Protein AF-0000000084682457 (afdb_homodimer)

Radius of gyration: 27.47 Å; Cα contacts (8 Å, |Δi|>4): 951; chains: 2; bounding box: 68×109×68 Å

Secondary structure (DSSP, 8-state):
---HHHHHHHHHHT-EESSGGG---EE-TTTSSSEEEE-GGG-EEEE-HHHHHGGGSTT--GGG-EEEEEEEEEESSTTSPPEEEEEEEEEEEEE-TTS-EEEEEEEEEEEEEEESPPP--GGGGGS-HHHHHHHHHHHHHTTT-HHHHHHHHHHHHHHHHHHTT--SEEE-TTS-EEE--HHHHHHHHHHH-GGGHHHHHHHHHHHHHHHHHHH-S---HHHHHHHHHHHHHHHHHHH--HHHHHHHHHHHHHHTTT--GGGGGG--/---HHHHHHHHHHT-EESSGGG---EE-TTTSSSEEEE-GGG-EEEE-HHHHHGGGSTT--GGG-EEEEEEEEEESSTTSPPEEEEEEEEEEEEE-TTS-EEEEEEEEEEEEEEESPPP--GGGGGS-HHHHHHHHHHHHHTTT-HHHHHHHHHHHHHHHHHHTT--SEEE-TTS-EEE--HHHHHHHHHHH-GGGHHHHHHHHHHHHHHHHHHH-S---HHHHHHHHHHHHHHHHHHH--HHHHHHHHHHHHHHTTT--GGGGGG--

Structure (mmCIF, N/CA/C/O backbone):
data_AF-0000000084682457-model_v1
#
loop_
_entity.id
_entity.type
_entity.pdbx_description
1 polymer 'DUF4145 domain-containing protein'
#
loop_
_atom_site.group_PDB
_atom_site.id
_atom_site.type_symbol
_atom_site.label_atom_id
_atom_site.label_alt_id
_atom_site.label_comp_id
_atom_site.label_asym_id
_atom_site.label_entity_id
_atom_site.label_seq_id
_atom_site.pdbx_PDB_ins_code
_atom_site.Cartn_x
_atom_site.Cartn_y
_atom_site.Cartn_z
_atom_site.occupancy
_atom_site.B_iso_or_equiv
_atom_site.auth_seq_id
_atom_site.auth_comp_id
_atom_site.auth_asym_id
_atom_site.auth_atom_id
_atom_site.pdbx_PDB_model_num
ATOM 1 N N . MET A 1 1 ? 12.852 -16.031 -22.828 1 45.38 1 MET A N 1
ATOM 2 C CA . MET A 1 1 ? 11.508 -16.594 -22.719 1 45.38 1 MET A CA 1
ATOM 3 C C . MET A 1 1 ? 10.516 -15.531 -22.25 1 45.38 1 MET A C 1
ATOM 5 O O . MET A 1 1 ? 10.875 -14.641 -21.484 1 45.38 1 MET A O 1
ATOM 9 N N . ALA A 1 2 ? 9.5 -15.43 -23 1 55.72 2 ALA A N 1
ATOM 10 C CA . ALA A 1 2 ? 8.508 -14.375 -22.797 1 55.72 2 ALA A CA 1
ATOM 11 C C . ALA A 1 2 ? 7.918 -14.453 -21.391 1 55.72 2 ALA A C 1
ATOM 13 O O . ALA A 1 2 ? 7.555 -15.531 -20.906 1 55.72 2 ALA A O 1
ATOM 14 N N . ASN A 1 3 ? 8.133 -13.469 -20.484 1 78.56 3 ASN A N 1
ATOM 15 C CA . ASN A 1 3 ? 7.562 -13.352 -19.156 1 78.56 3 ASN A CA 1
ATOM 16 C C . ASN A 1 3 ? 6.039 -13.234 -19.188 1 78.56 3 ASN A C 1
ATOM 18 O O . ASN A 1 3 ? 5.504 -12.133 -19.328 1 78.56 3 ASN A O 1
ATOM 22 N N . HIS A 1 4 ? 5.363 -14.438 -19.297 1 90.19 4 HIS A N 1
ATOM 23 C CA . HIS A 1 4 ? 3.908 -14.484 -19.422 1 90.19 4 HIS A CA 1
ATOM 24 C C . HIS A 1 4 ? 3.238 -13.797 -18.234 1 90.19 4 HIS A C 1
ATOM 26 O O . HIS A 1 4 ? 2.182 -13.18 -18.375 1 90.19 4 HIS A O 1
ATOM 32 N N . LEU A 1 5 ? 3.918 -13.852 -17.188 1 94.81 5 LEU A N 1
ATOM 33 C CA . LEU A 1 5 ? 3.346 -13.258 -15.984 1 94.81 5 LEU A CA 1
ATOM 34 C C . LEU A 1 5 ? 3.193 -11.75 -16.141 1 94.81 5 LEU A C 1
ATOM 36 O O . LEU A 1 5 ? 2.115 -11.195 -15.906 1 94.81 5 LEU A O 1
ATOM 40 N N . ILE A 1 6 ? 4.219 -11.125 -16.656 1 95.06 6 ILE A N 1
ATOM 41 C CA . ILE A 1 6 ? 4.207 -9.672 -16.797 1 95.06 6 ILE A CA 1
ATOM 42 C C . ILE A 1 6 ? 3.164 -9.266 -17.844 1 95.06 6 ILE A C 1
ATOM 44 O O . ILE A 1 6 ? 2.496 -8.242 -17.688 1 95.06 6 ILE A O 1
ATOM 48 N N . ARG A 1 7 ? 3.035 -10.023 -18.906 1 95.19 7 ARG A N 1
ATOM 49 C CA . ARG A 1 7 ? 2.027 -9.75 -19.938 1 95.19 7 ARG A CA 1
ATOM 50 C C . ARG A 1 7 ? 0.622 -9.828 -19.344 1 95.19 7 ARG A C 1
ATOM 52 O O . ARG A 1 7 ? -0.223 -8.977 -19.625 1 95.19 7 ARG A O 1
ATOM 59 N N . ASP A 1 8 ? 0.407 -10.852 -18.547 1 97.06 8 ASP A N 1
ATOM 60 C CA . ASP A 1 8 ? -0.885 -11.008 -17.891 1 97.06 8 ASP A CA 1
ATOM 61 C C . ASP A 1 8 ? -1.179 -9.812 -16.984 1 97.06 8 ASP A C 1
ATOM 63 O O . ASP A 1 8 ? -2.287 -9.273 -17 1 97.06 8 ASP A O 1
ATOM 67 N N . LEU A 1 9 ? -0.194 -9.398 -16.188 1 97.88 9 LEU A N 1
ATOM 68 C CA . LEU A 1 9 ? -0.369 -8.289 -15.266 1 97.88 9 LEU A CA 1
ATOM 69 C C . LEU A 1 9 ? -0.67 -6.996 -16.016 1 97.88 9 LEU A C 1
ATOM 71 O O . LEU A 1 9 ? -1.525 -6.211 -15.602 1 97.88 9 LEU A O 1
ATOM 75 N N . ARG A 1 10 ? 0.012 -6.801 -17.141 1 97.5 10 ARG A N 1
ATOM 76 C CA . ARG A 1 10 ? -0.229 -5.613 -17.969 1 97.5 10 ARG A CA 1
ATOM 77 C C . ARG A 1 10 ? -1.639 -5.625 -18.547 1 97.5 10 ARG A C 1
ATOM 79 O O . ARG A 1 10 ? -2.271 -4.574 -18.672 1 97.5 10 ARG A O 1
ATOM 86 N N . THR A 1 11 ? -2.092 -6.781 -18.922 1 97.5 11 THR A N 1
ATOM 87 C CA . THR A 1 11 ? -3.449 -6.898 -19.438 1 97.5 11 THR A CA 1
ATOM 88 C C . THR A 1 11 ? -4.473 -6.562 -18.359 1 97.5 11 THR A C 1
ATOM 90 O O . THR A 1 11 ? -5.434 -5.832 -18.609 1 97.5 11 THR A O 1
ATOM 93 N N . ILE A 1 12 ? -4.301 -7.07 -17.172 1 98.06 12 ILE A N 1
ATOM 94 C CA . ILE A 1 12 ? -5.176 -6.785 -16.031 1 98.06 12 ILE A CA 1
ATOM 95 C C . ILE A 1 12 ? -5.168 -5.289 -15.742 1 98.06 12 ILE A C 1
ATOM 97 O O . ILE A 1 12 ? -6.203 -4.707 -15.414 1 98.06 12 ILE A O 1
ATOM 101 N N . ALA A 1 13 ? -3.971 -4.66 -15.922 1 97.25 13 ALA A N 1
ATOM 102 C CA . ALA A 1 13 ? -3.777 -3.246 -15.609 1 97.25 13 ALA A CA 1
ATOM 103 C C . ALA A 1 13 ? -4.633 -2.365 -16.516 1 97.25 13 ALA A C 1
ATOM 105 O O . ALA A 1 13 ? -4.91 -1.209 -16.188 1 97.25 13 ALA A O 1
ATOM 106 N N . LYS A 1 14 ? -5.078 -2.883 -17.609 1 94.94 14 LYS A N 1
ATOM 107 C CA . LYS A 1 14 ? -5.914 -2.123 -18.531 1 94.94 14 LYS A CA 1
ATOM 108 C C . LYS A 1 14 ? -7.359 -2.072 -18.047 1 94.94 14 LYS A C 1
ATOM 110 O O . LYS A 1 14 ? -8.172 -1.317 -18.594 1 94.94 14 LYS A O 1
ATOM 115 N N . GLY A 1 15 ? -7.641 -2.863 -17.078 1 96.69 15 GLY A N 1
ATOM 116 C CA . GLY A 1 15 ? -9 -2.953 -16.562 1 96.69 15 GLY A CA 1
ATOM 117 C C . GLY A 1 15 ? -9.703 -4.23 -16.984 1 96.69 15 GLY A C 1
ATOM 118 O O . GLY A 1 15 ? -9.336 -4.852 -17.984 1 96.69 15 GLY A O 1
ATOM 119 N N . LEU A 1 16 ? -10.648 -4.602 -16.172 1 97.81 16 LEU A N 1
ATOM 120 C CA . LEU A 1 16 ? -11.461 -5.785 -16.438 1 97.81 16 LEU A CA 1
ATOM 121 C C . LEU A 1 16 ? -12.828 -5.387 -16.984 1 97.81 16 LEU A C 1
ATOM 123 O O . LEU A 1 16 ? -13.414 -4.398 -16.547 1 97.81 16 LEU A O 1
ATOM 127 N N . PRO A 1 17 ? -13.375 -6.145 -17.906 1 95.88 17 PRO A N 1
ATOM 128 C CA . PRO A 1 17 ? -14.703 -5.828 -18.453 1 95.88 17 PRO A CA 1
ATOM 129 C C . PRO A 1 17 ? -15.828 -6.184 -17.484 1 95.88 17 PRO A C 1
ATOM 131 O O . PRO A 1 17 ? -15.609 -6.91 -16.516 1 95.88 17 PRO A O 1
ATOM 134 N N . GLU A 1 18 ? -16.984 -5.711 -17.781 1 94.81 18 GLU A N 1
ATOM 135 C CA . GLU A 1 18 ? -18.156 -5.934 -16.953 1 94.81 18 GLU A CA 1
ATOM 136 C C . GLU A 1 18 ? -18.531 -7.414 -16.922 1 94.81 18 GLU A C 1
ATOM 138 O O . GLU A 1 18 ? -18.938 -7.926 -15.867 1 94.81 18 GLU A O 1
ATOM 143 N N . ASP A 1 19 ? -18.391 -8.055 -18.016 1 95.06 19 ASP A N 1
ATOM 144 C CA . ASP A 1 19 ? -18.703 -9.484 -18.109 1 95.06 19 ASP A CA 1
ATOM 145 C C . ASP A 1 19 ? -17.547 -10.328 -17.594 1 95.06 19 ASP A C 1
ATOM 147 O O . ASP A 1 19 ? -16.5 -10.414 -18.25 1 95.06 19 ASP A O 1
ATOM 151 N N . PRO A 1 20 ? -17.719 -11 -16.531 1 95.88 20 PRO A N 1
ATOM 152 C CA . PRO A 1 20 ? -16.625 -11.773 -15.953 1 95.88 20 PRO A CA 1
ATOM 153 C C . PRO A 1 20 ? -16.125 -12.875 -16.891 1 95.88 20 PRO A C 1
ATOM 155 O O . PRO A 1 20 ? -14.969 -13.297 -16.797 1 95.88 20 PRO A O 1
ATOM 158 N N . ALA A 1 21 ? -16.984 -13.336 -17.812 1 94.81 21 ALA A N 1
ATOM 159 C CA . ALA A 1 21 ? -16.578 -14.367 -18.766 1 94.81 21 ALA A CA 1
ATOM 160 C C . ALA A 1 21 ? -15.492 -13.859 -19.703 1 94.81 21 ALA A C 1
ATOM 162 O O . ALA A 1 21 ? -14.797 -14.648 -20.344 1 94.81 21 ALA A O 1
ATOM 163 N N . GLN A 1 22 ? -15.328 -12.531 -19.75 1 95.81 22 GLN A N 1
ATOM 164 C CA . GLN A 1 22 ? -14.391 -11.922 -20.672 1 95.81 22 GLN A CA 1
ATOM 165 C C . GLN A 1 22 ? -13.125 -11.461 -19.953 1 95.81 22 GLN A C 1
ATOM 167 O O . GLN A 1 22 ? -12.273 -10.797 -20.562 1 95.81 22 GLN A O 1
ATOM 172 N N . TRP A 1 23 ? -12.977 -11.805 -18.672 1 97.62 23 TRP A N 1
ATOM 173 C CA . TRP A 1 23 ? -11.781 -11.398 -17.938 1 97.62 23 TRP A CA 1
ATOM 174 C C . TRP A 1 23 ? -10.539 -12.086 -18.484 1 97.62 23 TRP A C 1
ATOM 176 O O . TRP A 1 23 ? -10.602 -13.25 -18.906 1 97.62 23 TRP A O 1
ATOM 186 N N . PRO A 1 24 ? -9.445 -11.367 -18.516 1 97.12 24 PRO A N 1
ATOM 187 C CA . PRO A 1 24 ? -8.195 -11.984 -18.969 1 97.12 24 PRO A CA 1
ATOM 188 C C . PRO A 1 24 ? -7.676 -13.047 -18 1 97.12 24 PRO A C 1
ATOM 190 O O . PRO A 1 24 ? -8.289 -13.289 -16.953 1 97.12 24 PRO A O 1
ATOM 193 N N . HIS A 1 25 ? -6.629 -13.625 -18.422 1 96.5 25 HIS A N 1
ATOM 194 C CA . HIS A 1 25 ? -5.961 -14.57 -17.531 1 96.5 25 HIS A CA 1
ATOM 195 C C . HIS A 1 25 ? -5.43 -13.867 -16.297 1 96.5 25 HIS A C 1
ATOM 197 O O . HIS A 1 25 ? -4.664 -12.906 -16.391 1 96.5 25 HIS A O 1
ATOM 203 N N . ILE A 1 26 ? -5.824 -14.32 -15.164 1 98.19 26 ILE A N 1
ATOM 204 C CA . ILE A 1 26 ? -5.34 -13.82 -13.883 1 98.19 26 ILE A CA 1
ATOM 205 C C . ILE A 1 26 ? -4.512 -14.898 -13.188 1 98.19 26 ILE A C 1
ATOM 207 O O . ILE A 1 26 ? -5.031 -15.953 -12.82 1 98.19 26 ILE A O 1
ATOM 211 N N . PRO A 1 27 ? -3.223 -14.625 -13 1 97.56 27 PRO A N 1
ATOM 212 C CA . PRO A 1 27 ? -2.346 -15.656 -12.438 1 97.56 27 PRO A CA 1
ATOM 213 C C . PRO A 1 27 ? -2.705 -16.016 -10.992 1 97.56 27 PRO A C 1
ATOM 215 O O . PRO A 1 27 ? -3.02 -15.133 -10.195 1 97.56 27 PRO A O 1
ATOM 218 N N . CYS A 1 28 ? -2.674 -17.281 -10.703 1 97.56 28 CYS A N 1
ATOM 219 C CA . CYS A 1 28 ? -3.006 -17.766 -9.367 1 97.56 28 CYS A CA 1
ATOM 220 C C . CYS A 1 28 ? -1.857 -17.516 -8.398 1 97.56 28 CYS A C 1
ATOM 222 O O . CYS A 1 28 ? -0.728 -17.953 -8.641 1 97.56 28 CYS A O 1
ATOM 224 N N . PRO A 1 29 ? -2.154 -16.906 -7.305 1 96.81 29 PRO A N 1
ATOM 225 C CA . PRO A 1 29 ? -1.086 -16.641 -6.34 1 96.81 29 PRO A CA 1
ATOM 226 C C . PRO A 1 29 ? -0.708 -17.875 -5.52 1 96.81 29 PRO A C 1
ATOM 228 O O . PRO A 1 29 ? 0.309 -17.875 -4.824 1 96.81 29 PRO A O 1
ATOM 231 N N . THR A 1 30 ? -1.445 -18.922 -5.598 1 95.06 30 THR A N 1
ATOM 232 C CA . THR A 1 30 ? -1.19 -20.109 -4.797 1 95.06 30 THR A CA 1
ATOM 233 C C . THR A 1 30 ? -0.296 -21.094 -5.555 1 95.06 30 THR A C 1
ATOM 235 O O . THR A 1 30 ? 0.811 -21.406 -5.109 1 95.06 30 THR A O 1
ATOM 238 N N . CYS A 1 31 ? -0.707 -21.516 -6.73 1 94.31 31 CYS A N 1
ATOM 239 C CA . CYS A 1 31 ? 0.04 -22.531 -7.449 1 94.31 31 CYS A CA 1
ATOM 240 C C . CYS A 1 31 ? 0.991 -21.906 -8.461 1 94.31 31 CYS A C 1
ATOM 242 O O . CYS A 1 31 ? 1.893 -22.578 -8.969 1 94.31 31 CYS A O 1
ATOM 244 N N . HIS A 1 32 ? 0.764 -20.609 -8.914 1 90.69 32 HIS A N 1
ATOM 245 C CA . HIS A 1 32 ? 1.575 -19.844 -9.859 1 90.69 32 HIS A CA 1
ATOM 246 C C . HIS A 1 32 ? 1.536 -20.469 -11.25 1 90.69 32 HIS A C 1
ATOM 248 O O . HIS A 1 32 ? 2.369 -20.156 -12.102 1 90.69 32 HIS A O 1
ATOM 254 N N . ARG A 1 33 ? 0.674 -21.375 -11.516 1 87.69 33 ARG A N 1
ATOM 255 C CA . ARG A 1 33 ? 0.567 -22.062 -12.797 1 87.69 33 ARG A CA 1
ATOM 256 C C . ARG A 1 33 ? -0.831 -21.906 -13.383 1 87.69 33 ARG A C 1
ATOM 258 O O . ARG A 1 33 ? -0.983 -21.703 -14.594 1 87.69 33 ARG A O 1
ATOM 265 N N . GLY A 1 34 ? -1.735 -21.953 -12.539 1 91.75 34 GLY A N 1
ATOM 266 C CA . GLY A 1 34 ? -3.113 -21.875 -12.992 1 91.75 34 GLY A CA 1
ATOM 267 C C . GLY A 1 34 ? -3.609 -20.438 -13.117 1 91.75 34 GLY A C 1
ATOM 268 O O . GLY A 1 34 ? -2.891 -19.5 -12.789 1 91.75 34 GLY A O 1
ATOM 269 N N . GLY A 1 35 ? -4.793 -20.297 -13.672 1 95.81 35 GLY A N 1
ATOM 270 C CA . GLY A 1 35 ? -5.484 -19.031 -13.789 1 95.81 35 GLY A CA 1
ATOM 271 C C . GLY A 1 35 ? -6.734 -18.938 -12.938 1 95.81 35 GLY A C 1
ATOM 272 O O . GLY A 1 35 ? -7.445 -19.938 -12.766 1 95.81 35 GLY A O 1
ATOM 273 N N . LEU A 1 36 ? -6.922 -17.781 -12.461 1 97.88 36 LEU A N 1
ATOM 274 C CA . LEU A 1 36 ? -8.117 -17.547 -11.656 1 97.88 36 LEU A CA 1
ATOM 275 C C . LEU A 1 36 ? -9.312 -17.219 -12.547 1 97.88 36 LEU A C 1
ATOM 277 O O . LEU A 1 36 ? -9.172 -16.516 -13.539 1 97.88 36 LEU A O 1
ATOM 281 N N . THR A 1 37 ? -10.367 -17.781 -12.172 1 97.12 37 THR A N 1
ATOM 282 C CA . THR A 1 37 ? -11.641 -17.469 -12.812 1 97.12 37 THR A CA 1
ATOM 283 C C . THR A 1 37 ? -12.609 -16.844 -11.82 1 97.12 37 THR A C 1
ATOM 285 O O . THR A 1 37 ? -12.695 -17.281 -10.664 1 97.12 37 THR A O 1
ATOM 288 N N . PRO A 1 38 ? -13.367 -15.867 -12.32 1 97.75 38 PRO A N 1
ATOM 289 C CA . PRO A 1 38 ? -14.336 -15.25 -11.414 1 97.75 38 PRO A CA 1
ATOM 290 C C . PRO A 1 38 ? -15.508 -16.188 -11.078 1 97.75 38 PRO A C 1
ATOM 292 O O . PRO A 1 38 ? -15.969 -16.922 -11.945 1 97.75 38 PRO A O 1
ATOM 295 N N . ILE A 1 39 ? -15.852 -16.203 -9.836 1 95.88 39 ILE A N 1
ATOM 296 C CA . ILE A 1 39 ? -17.109 -16.797 -9.422 1 95.88 39 ILE A CA 1
ATOM 297 C C . ILE A 1 39 ? -18.266 -15.82 -9.688 1 95.88 39 ILE A C 1
ATOM 299 O O . ILE A 1 39 ? -18.453 -14.875 -8.93 1 95.88 39 ILE A O 1
ATOM 303 N N . ALA A 1 40 ? -19 -16.094 -10.625 1 93.38 40 ALA A N 1
ATOM 304 C CA . ALA A 1 40 ? -19.953 -15.148 -11.195 1 93.38 40 ALA A CA 1
ATOM 305 C C . ALA A 1 40 ? -20.922 -14.641 -10.141 1 93.38 40 ALA A C 1
ATOM 307 O O . ALA A 1 40 ? -21.219 -13.445 -10.07 1 93.38 40 ALA A O 1
ATOM 308 N N . GLU A 1 41 ? -21.391 -15.5 -9.289 1 93.94 41 GLU A N 1
ATOM 309 C CA . GLU A 1 41 ? -22.391 -15.148 -8.297 1 93.94 41 GLU A CA 1
ATOM 310 C C . GLU A 1 41 ? -21.812 -14.25 -7.211 1 93.94 41 GLU A C 1
ATOM 312 O O . GLU A 1 41 ? -22.562 -13.609 -6.461 1 93.94 41 GLU A O 1
ATOM 317 N N . SER A 1 42 ? -20.516 -14.219 -7.168 1 95.12 42 SER A N 1
ATOM 318 C CA . SER A 1 42 ? -19.859 -13.438 -6.113 1 95.12 42 SER A CA 1
ATOM 319 C C . SER A 1 42 ? -19.562 -12.023 -6.574 1 95.12 42 SER A C 1
ATOM 321 O O . SER A 1 42 ? -19.172 -11.172 -5.77 1 95.12 42 SER A O 1
ATOM 323 N N . LEU A 1 43 ? -19.734 -11.75 -7.898 1 96.81 43 LEU A N 1
ATOM 324 C CA . LEU A 1 43 ? -19.438 -10.43 -8.43 1 96.81 43 LEU A CA 1
ATOM 325 C C . LEU A 1 43 ? -20.484 -9.414 -8.008 1 96.81 43 LEU A C 1
ATOM 327 O O . LEU A 1 43 ? -21.672 -9.609 -8.258 1 96.81 43 LEU A O 1
ATOM 331 N N . VAL A 1 44 ? -20.094 -8.438 -7.316 1 95.81 44 VAL A N 1
ATOM 332 C CA . VAL A 1 44 ? -20.953 -7.34 -6.902 1 95.81 44 VAL A CA 1
ATOM 333 C C . VAL A 1 44 ? -20.438 -6.02 -7.473 1 95.81 44 VAL A C 1
ATOM 335 O O . VAL A 1 44 ? -19.266 -5.676 -7.281 1 95.81 44 VAL A O 1
ATOM 338 N N . LEU A 1 45 ? -21.281 -5.367 -8.234 1 95.31 45 LEU A N 1
ATOM 339 C CA . LEU A 1 45 ? -21.031 -4.027 -8.75 1 95.31 45 LEU A CA 1
ATOM 340 C C . LEU A 1 45 ? -21.969 -3.012 -8.109 1 95.31 45 LEU A C 1
ATOM 342 O O . LEU A 1 45 ? -23.172 -3.262 -7.98 1 95.31 45 LEU A O 1
ATOM 346 N N . GLU A 1 46 ? -21.406 -1.911 -7.684 1 94.5 46 GLU A N 1
ATOM 347 C CA . GLU A 1 46 ? -22.25 -0.915 -7.039 1 94.5 46 GLU A CA 1
ATOM 348 C C . GLU A 1 46 ? -21.828 0.501 -7.418 1 94.5 46 GLU A C 1
ATOM 350 O O . GLU A 1 46 ? -20.656 0.857 -7.305 1 94.5 46 GLU A O 1
ATOM 355 N N . GLU A 1 47 ? -22.781 1.238 -7.906 1 95.81 47 GLU A N 1
ATOM 356 C CA . GLU A 1 47 ? -22.547 2.672 -8.039 1 95.81 47 GLU A CA 1
ATOM 357 C C . GLU A 1 47 ? -22.562 3.363 -6.68 1 95.81 47 GLU A C 1
ATOM 359 O O . GLU A 1 47 ? -23.438 3.098 -5.852 1 95.81 47 GLU A O 1
ATOM 364 N N . SER A 1 48 ? -21.609 4.215 -6.484 1 95.62 48 SER A N 1
ATOM 365 C CA . SER A 1 48 ? -21.531 4.914 -5.207 1 95.62 48 SER A CA 1
ATOM 366 C C . SER A 1 48 ? -22.672 5.906 -5.047 1 95.62 48 SER A C 1
ATOM 368 O O . SER A 1 48 ? -23.234 6.379 -6.039 1 95.62 48 SER A O 1
ATOM 370 N N . GLU A 1 49 ? -23.016 6.16 -3.783 1 95.19 49 GLU A N 1
ATOM 371 C CA . GLU A 1 49 ? -24.031 7.172 -3.508 1 95.19 49 GLU A CA 1
ATOM 372 C C . GLU A 1 49 ? -23.578 8.555 -3.963 1 95.19 49 GLU A C 1
ATOM 374 O O . GLU A 1 49 ? -24.375 9.344 -4.469 1 95.19 49 GLU A O 1
ATOM 379 N N . THR A 1 50 ? -22.328 8.773 -3.805 1 93.44 50 THR A N 1
ATOM 380 C CA . THR A 1 50 ? -21.75 10.023 -4.285 1 93.44 50 THR A CA 1
ATOM 381 C C . THR A 1 50 ? -21.969 10.188 -5.785 1 93.44 50 THR A C 1
ATOM 383 O O . THR A 1 50 ? -22.406 11.242 -6.246 1 93.44 50 THR A O 1
ATOM 386 N N . SER A 1 51 ? -21.688 9.156 -6.52 1 94.94 51 SER A N 1
ATOM 387 C CA . SER A 1 51 ? -21.906 9.148 -7.965 1 94.94 51 SER A CA 1
ATOM 388 C C . SER A 1 51 ? -23.359 9.391 -8.312 1 94.94 51 SER A C 1
ATOM 390 O O . SER A 1 51 ? -23.672 10.195 -9.188 1 94.94 51 SER A O 1
ATOM 392 N N . LYS A 1 52 ? -24.281 8.836 -7.629 1 95.38 52 LYS A N 1
ATOM 393 C CA . LYS A 1 52 ? -25.719 8.992 -7.867 1 95.38 52 LYS A CA 1
ATOM 394 C C . LYS A 1 52 ? -26.172 10.43 -7.625 1 95.38 52 LYS A C 1
ATOM 396 O O . LYS A 1 52 ? -27.016 10.945 -8.352 1 95.38 52 LYS A O 1
ATOM 401 N N . SER A 1 53 ? -25.578 10.938 -6.645 1 92.94 53 SER A N 1
ATOM 402 C CA . SER A 1 53 ? -25.984 12.289 -6.266 1 92.94 53 SER A CA 1
ATOM 403 C C . SER A 1 53 ? -25.625 13.297 -7.355 1 92.94 53 SER A C 1
ATOM 405 O O . SER A 1 53 ? -26.25 14.352 -7.457 1 92.94 53 SER A O 1
ATOM 407 N N . TRP A 1 54 ? -24.656 12.969 -8.172 1 93.19 54 TRP A N 1
ATOM 408 C CA . TRP A 1 54 ? -24.203 13.883 -9.211 1 93.19 54 TRP A CA 1
ATOM 409 C C . TRP A 1 54 ? -25.125 13.828 -10.43 1 93.19 54 TRP A C 1
ATOM 411 O O . TRP A 1 54 ? -25.062 14.695 -11.297 1 93.19 54 TRP A O 1
ATOM 421 N N . ARG A 1 55 ? -25.969 12.883 -10.469 1 92.31 55 ARG A N 1
ATOM 422 C CA . ARG A 1 55 ? -26.797 12.688 -11.648 1 92.31 55 ARG A CA 1
ATOM 423 C C . ARG A 1 55 ? -27.766 13.852 -11.836 1 92.31 55 ARG A C 1
ATOM 425 O O . ARG A 1 55 ? -28.266 14.07 -12.938 1 92.31 55 ARG A O 1
ATOM 432 N N . GLN A 1 56 ? -27.969 14.602 -10.781 1 91.56 56 GLN A N 1
ATOM 433 C CA . GLN A 1 56 ? -28.891 15.727 -10.852 1 91.56 56 GLN A CA 1
ATOM 434 C C . GLN A 1 56 ? -28.203 17 -11.32 1 91.56 56 GLN A C 1
ATOM 436 O O . GLN A 1 56 ? -28.844 18 -11.586 1 91.56 56 GLN A O 1
ATOM 441 N N . HIS A 1 57 ? -26.922 16.938 -11.375 1 92.31 57 HIS A N 1
ATOM 442 C CA . HIS A 1 57 ? -26.156 18.094 -11.836 1 92.31 57 HIS A CA 1
ATOM 443 C C . HIS A 1 57 ? -26.453 18.406 -13.305 1 92.31 57 HIS A C 1
ATOM 445 O O . HIS A 1 57 ? -26.562 17.484 -14.125 1 92.31 57 HIS A O 1
ATOM 451 N N . ASP A 1 58 ? -26.516 19.609 -13.664 1 92.12 58 ASP A N 1
ATOM 452 C CA . ASP A 1 58 ? -26.891 20.062 -15 1 92.12 58 ASP A CA 1
ATOM 453 C C . ASP A 1 58 ? -25.875 19.578 -16.047 1 92.12 58 ASP A C 1
ATOM 455 O O . ASP A 1 58 ? -26.25 19.25 -17.172 1 92.12 58 ASP A O 1
ATOM 459 N N . ASP A 1 59 ? -24.641 19.453 -15.703 1 94.06 59 ASP A N 1
ATOM 460 C CA . ASP A 1 59 ? -23.578 19.094 -16.625 1 94.06 59 ASP A CA 1
ATOM 461 C C . ASP A 1 59 ? -23.266 17.594 -16.547 1 94.06 59 ASP A C 1
ATOM 463 O O . ASP A 1 59 ? -22.203 17.156 -16.984 1 94.06 59 ASP A O 1
ATOM 467 N N . TRP A 1 60 ? -24.156 16.859 -15.938 1 92.75 60 TRP A N 1
ATOM 468 C CA . TRP A 1 60 ? -23.891 15.445 -15.695 1 92.75 60 TRP A CA 1
ATOM 469 C C . TRP A 1 60 ? -23.703 14.688 -17 1 92.75 60 TRP A C 1
ATOM 471 O O . TRP A 1 60 ? -24.406 14.93 -17.984 1 92.75 60 TRP A O 1
ATOM 481 N N . GLU A 1 61 ? -22.734 13.781 -17.062 1 92.31 61 GLU A N 1
ATOM 482 C CA . GLU A 1 61 ? -22.469 12.852 -18.156 1 92.31 61 GLU A CA 1
ATOM 483 C C . GLU A 1 61 ? -22.281 11.43 -17.625 1 92.31 61 GLU A C 1
ATOM 485 O O . GLU A 1 61 ? -21.844 11.227 -16.5 1 92.31 61 GLU A O 1
ATOM 490 N N . PRO A 1 62 ? -22.594 10.477 -18.375 1 92 62 PRO A N 1
ATOM 491 C CA . PRO A 1 62 ? -22.516 9.078 -17.938 1 92 62 PRO A CA 1
ATOM 492 C C . PRO A 1 62 ? -21.141 8.688 -17.438 1 92 62 PRO A C 1
ATOM 494 O O . PRO A 1 62 ? -21 7.816 -16.578 1 92 62 PRO A O 1
ATOM 497 N N . ASP A 1 63 ? -20.125 9.312 -17.969 1 91.75 63 ASP A N 1
ATOM 498 C CA . ASP A 1 63 ? -18.781 8.93 -17.578 1 91.75 63 ASP A CA 1
ATOM 499 C C . ASP A 1 63 ? -18.438 9.477 -16.203 1 91.75 63 ASP A C 1
ATOM 501 O O . ASP A 1 63 ? -17.328 9.258 -15.695 1 91.75 63 ASP A O 1
ATOM 505 N N . TRP A 1 64 ? -19.438 10.086 -15.539 1 92.94 64 TRP A N 1
ATOM 506 C CA . TRP A 1 64 ? -19.281 10.484 -14.141 1 92.94 64 TRP A CA 1
ATOM 507 C C . TRP A 1 64 ? -19.641 9.328 -13.211 1 92.94 64 TRP A C 1
ATOM 509 O O . TRP A 1 64 ? -19.328 9.367 -12.016 1 92.94 64 TRP A O 1
ATOM 519 N N . ILE A 1 65 ? -20.297 8.352 -13.727 1 95.12 65 ILE A N 1
ATOM 520 C CA . ILE A 1 65 ? -20.688 7.199 -12.922 1 95.12 65 ILE A CA 1
ATOM 521 C C . ILE A 1 65 ? -19.453 6.473 -12.398 1 95.12 65 ILE A C 1
ATOM 523 O O . ILE A 1 65 ? -18.516 6.199 -13.164 1 95.12 65 ILE A O 1
ATOM 527 N N . SER A 1 66 ? -19.422 6.258 -11.117 1 96.31 66 SER A N 1
ATOM 528 C CA . SER A 1 66 ? -18.328 5.539 -10.461 1 96.31 66 SER A CA 1
ATOM 529 C C . SER A 1 66 ? -18.828 4.742 -9.266 1 96.31 66 SER A C 1
ATOM 531 O O . SER A 1 66 ? -19.938 4.977 -8.773 1 96.31 66 SER A O 1
ATOM 533 N N . GLY A 1 67 ? -18.078 3.76 -8.875 1 96.81 67 GLY A N 1
ATOM 534 C CA . GLY A 1 67 ? -18.406 2.906 -7.746 1 96.81 67 GLY A CA 1
ATOM 535 C C . GLY A 1 67 ? -17.344 1.854 -7.469 1 96.81 67 GLY A C 1
ATOM 536 O O . GLY A 1 67 ? -16.156 2.09 -7.68 1 96.81 67 GLY A O 1
ATOM 537 N N . GLY A 1 68 ? -17.797 0.805 -6.801 1 97.06 68 GLY A N 1
ATOM 538 C CA . GLY A 1 68 ? -16.875 -0.256 -6.438 1 97.06 68 GLY A CA 1
ATOM 539 C C . GLY A 1 68 ? -17.344 -1.635 -6.848 1 97.06 68 GLY A C 1
ATOM 540 O O . GLY A 1 68 ? -18.516 -1.804 -7.234 1 97.06 68 GLY A O 1
ATOM 541 N N . PHE A 1 69 ? -16.422 -2.537 -6.859 1 97.69 69 PHE A N 1
ATOM 542 C CA . PHE A 1 69 ? -16.797 -3.928 -7.102 1 97.69 69 PHE A CA 1
ATOM 543 C C . PHE A 1 69 ? -15.938 -4.863 -6.254 1 97.69 69 PHE A C 1
ATOM 545 O O . PHE A 1 69 ? -14.906 -4.461 -5.719 1 97.69 69 PHE A O 1
ATOM 552 N N . HIS A 1 70 ? -16.406 -6.02 -6.066 1 97.81 70 HIS A N 1
ATOM 553 C CA . HIS A 1 70 ? -15.625 -7.125 -5.535 1 97.81 70 HIS A CA 1
ATOM 554 C C . HIS A 1 70 ? -16.062 -8.453 -6.137 1 97.81 70 HIS A C 1
ATOM 556 O O . HIS A 1 70 ? -17.172 -8.57 -6.648 1 97.81 70 HIS A O 1
ATOM 562 N N . CYS A 1 71 ? -15.141 -9.375 -6.109 1 98 71 CYS A N 1
ATOM 563 C CA . CYS A 1 71 ? -15.398 -10.68 -6.711 1 98 71 CYS A CA 1
ATOM 564 C C . CYS A 1 71 ? -14.469 -11.734 -6.125 1 98 71 CYS A C 1
ATOM 566 O O . CYS A 1 71 ? -13.32 -11.445 -5.797 1 98 71 CYS A O 1
ATOM 568 N N . LEU A 1 72 ? -14.969 -12.898 -5.965 1 97.75 72 LEU A N 1
ATOM 569 C CA . LEU A 1 72 ? -14.133 -14.047 -5.621 1 97.75 72 LEU A CA 1
ATOM 570 C C . LEU A 1 72 ? -13.625 -14.742 -6.879 1 97.75 72 LEU A C 1
ATOM 572 O O . LEU A 1 72 ? -14.367 -14.883 -7.859 1 97.75 72 LEU A O 1
ATOM 576 N N . LEU A 1 73 ? -12.43 -15.148 -6.867 1 98.19 73 LEU A N 1
ATOM 577 C CA . LEU A 1 73 ? -11.789 -15.859 -7.969 1 98.19 73 LEU A CA 1
ATOM 578 C C . LEU A 1 73 ? -11.305 -17.234 -7.52 1 98.19 73 LEU A C 1
ATOM 580 O O . LEU A 1 73 ? -10.828 -17.391 -6.395 1 98.19 73 LEU A O 1
ATOM 584 N N . ARG A 1 74 ? -11.391 -18.141 -8.414 1 97.19 74 ARG A N 1
ATOM 585 C CA . ARG A 1 74 ? -10.984 -19.5 -8.086 1 97.19 74 ARG A CA 1
ATOM 586 C C . ARG A 1 74 ? -10.109 -20.094 -9.188 1 97.19 74 ARG A C 1
ATOM 588 O O . ARG A 1 74 ? -10.359 -19.875 -10.367 1 97.19 74 ARG A O 1
ATOM 595 N N . CYS A 1 75 ? -9.141 -20.766 -8.75 1 97.38 75 CYS A N 1
ATOM 596 C CA . CYS A 1 75 ? -8.273 -21.484 -9.656 1 97.38 75 CYS A CA 1
ATOM 597 C C . CYS A 1 75 ? -8.883 -22.844 -10.039 1 97.38 75 CYS A C 1
ATOM 599 O O . CYS A 1 75 ? -9.633 -23.422 -9.258 1 97.38 75 CYS A O 1
ATOM 601 N N . ARG A 1 76 ? -8.531 -23.359 -11.172 1 92.88 76 ARG A N 1
ATOM 602 C CA . ARG A 1 76 ? -9.016 -24.672 -11.594 1 92.88 76 ARG A CA 1
ATOM 603 C C . ARG A 1 76 ? -8.391 -25.781 -10.75 1 92.88 76 ARG A C 1
ATOM 605 O O . ARG A 1 76 ? -8.969 -26.875 -10.617 1 92.88 76 ARG A O 1
ATOM 612 N N . ILE A 1 77 ? -7.207 -25.453 -10.289 1 92.88 77 ILE A N 1
ATOM 613 C CA . ILE A 1 77 ? -6.57 -26.406 -9.375 1 92.88 77 ILE A CA 1
ATOM 614 C C . ILE A 1 77 ? -7.25 -26.328 -8.008 1 92.88 77 ILE A C 1
ATOM 616 O O . ILE A 1 77 ? -7.258 -25.281 -7.363 1 92.88 77 ILE A O 1
ATOM 620 N N . LYS A 1 78 ? -7.789 -27.359 -7.523 1 88.94 78 LYS A N 1
ATOM 621 C CA . LYS A 1 78 ? -8.703 -27.422 -6.387 1 88.94 78 LYS A CA 1
ATOM 622 C C . LYS A 1 78 ? -7.988 -27.062 -5.086 1 88.94 78 LYS A C 1
ATOM 624 O O . LYS A 1 78 ? -8.609 -26.547 -4.156 1 88.94 78 LYS A O 1
ATOM 629 N N . ASP A 1 79 ? -6.707 -27.281 -5.023 1 92.69 79 ASP A N 1
ATOM 630 C CA . ASP A 1 79 ? -5.984 -27.094 -3.77 1 92.69 79 ASP A CA 1
ATOM 631 C C . ASP A 1 79 ? -5.512 -25.641 -3.625 1 92.69 79 ASP A C 1
ATOM 633 O O . ASP A 1 79 ? -4.785 -25.312 -2.686 1 92.69 79 ASP A O 1
ATOM 637 N N . CYS A 1 80 ? -6.004 -24.766 -4.488 1 96.38 80 CYS A N 1
ATOM 638 C CA . CYS A 1 80 ? -5.562 -23.375 -4.438 1 96.38 80 CYS A CA 1
ATOM 639 C C . CYS A 1 80 ? -6.535 -22.531 -3.637 1 96.38 80 CYS A C 1
ATOM 641 O O . CYS A 1 80 ? -7.742 -22.766 -3.654 1 96.38 80 CYS A O 1
ATOM 643 N N . ASP A 1 81 ? -6.082 -21.609 -2.959 1 96.31 81 ASP A N 1
ATOM 644 C CA . ASP A 1 81 ? -6.879 -20.688 -2.158 1 96.31 81 ASP A CA 1
ATOM 645 C C . ASP A 1 81 ? -7.746 -19.797 -3.049 1 96.31 81 ASP A C 1
ATOM 647 O O . ASP A 1 81 ? -7.363 -19.484 -4.176 1 96.31 81 ASP A O 1
ATOM 651 N N . VAL A 1 82 ? -8.867 -19.438 -2.498 1 96.38 82 VAL A N 1
ATOM 652 C CA . VAL A 1 82 ? -9.711 -18.438 -3.16 1 96.38 82 VAL A CA 1
ATOM 653 C C . VAL A 1 82 ? -9.055 -17.062 -3.066 1 96.38 82 VAL A C 1
ATOM 655 O O . VAL A 1 82 ? -8.461 -16.719 -2.041 1 96.38 82 VAL A O 1
ATOM 658 N N . THR A 1 83 ? -9.156 -16.328 -4.148 1 97.75 83 THR A N 1
ATOM 659 C CA . THR A 1 83 ? -8.633 -14.977 -4.176 1 97.75 83 THR A CA 1
ATOM 660 C C . THR A 1 83 ? -9.766 -13.953 -4.273 1 97.75 83 THR A C 1
ATOM 662 O O . THR A 1 83 ? -10.75 -14.18 -4.977 1 97.75 83 THR A O 1
ATOM 665 N N . ARG A 1 84 ? -9.648 -12.906 -3.551 1 98 84 ARG A N 1
ATOM 666 C CA . ARG A 1 84 ? -10.609 -11.812 -3.609 1 98 84 ARG A CA 1
ATOM 667 C C . ARG A 1 84 ? -10.039 -10.625 -4.379 1 98 84 ARG A C 1
ATOM 669 O O . ARG A 1 84 ? -8.867 -10.273 -4.219 1 98 84 ARG A O 1
ATOM 676 N N . VAL A 1 85 ? -10.836 -10.07 -5.234 1 98.38 85 VAL A N 1
ATOM 677 C CA . VAL A 1 85 ? -10.461 -8.82 -5.891 1 98.38 85 VAL A CA 1
ATOM 678 C C . VAL A 1 85 ? -11.469 -7.73 -5.531 1 98.38 85 VAL A C 1
ATOM 680 O O . VAL A 1 85 ? -12.672 -7.984 -5.461 1 98.38 85 VAL A O 1
ATOM 683 N N . VAL A 1 86 ? -10.953 -6.605 -5.164 1 98.12 86 VAL A N 1
ATOM 684 C CA . VAL A 1 86 ? -11.719 -5.395 -4.891 1 98.12 86 VAL A CA 1
ATOM 685 C C . VAL A 1 86 ? -11.164 -4.234 -5.719 1 98.12 86 VAL A C 1
ATOM 687 O O . VAL A 1 86 ? -9.953 -4.129 -5.922 1 98.12 86 VAL A O 1
ATOM 690 N N . GLY A 1 87 ? -12.062 -3.436 -6.246 1 98 87 GLY A N 1
ATOM 691 C CA . GLY A 1 87 ? -11.586 -2.301 -7.023 1 98 87 GLY A CA 1
ATOM 692 C C . GLY A 1 87 ? -12.672 -1.297 -7.348 1 98 87 GLY A C 1
ATOM 693 O O . GLY A 1 87 ? -13.688 -1.231 -6.652 1 98 87 GLY A O 1
ATOM 694 N N . ARG A 1 88 ? -12.383 -0.545 -8.32 1 97.38 88 ARG A N 1
ATOM 695 C CA . ARG A 1 88 ? -13.273 0.536 -8.734 1 97.38 88 ARG A CA 1
ATOM 696 C C . ARG A 1 88 ? -14.016 0.176 -10.016 1 97.38 88 ARG A C 1
ATOM 698 O O . ARG A 1 88 ? -13.516 -0.602 -10.828 1 97.38 88 ARG A O 1
ATOM 705 N N . MET A 1 89 ? -15.172 0.702 -10.094 1 97.44 89 MET A N 1
ATOM 706 C CA . MET A 1 89 ? -15.992 0.591 -11.297 1 97.44 89 MET A CA 1
ATOM 707 C C . MET A 1 89 ? -16.297 1.969 -11.875 1 97.44 89 MET A C 1
ATOM 709 O O . MET A 1 89 ? -16.609 2.904 -11.141 1 97.44 89 MET A O 1
ATOM 713 N N . ASP A 1 90 ? -16.109 2.146 -13.133 1 97.06 90 ASP A N 1
ATOM 714 C CA . ASP A 1 90 ? -16.484 3.381 -13.805 1 97.06 90 ASP A CA 1
ATOM 715 C C . ASP A 1 90 ? -17.062 3.092 -15.195 1 97.06 90 ASP A C 1
ATOM 717 O O . ASP A 1 90 ? -16.969 1.966 -15.688 1 97.06 90 ASP A O 1
ATOM 721 N N . LEU A 1 91 ? -17.75 4.051 -15.727 1 95.56 91 LEU A N 1
ATOM 722 C CA . LEU A 1 91 ? -18.234 3.953 -17.094 1 95.56 91 LEU A CA 1
ATOM 723 C C . LEU A 1 91 ? -17.312 4.676 -18.062 1 95.56 91 LEU A C 1
ATOM 725 O O . LEU A 1 91 ? -16.875 5.801 -17.797 1 95.56 91 LEU A O 1
ATOM 729 N N . THR A 1 92 ? -16.953 3.998 -19.062 1 93.06 92 THR A N 1
ATOM 730 C CA . THR A 1 92 ? -16.094 4.59 -20.078 1 93.06 92 THR A CA 1
ATOM 731 C C . THR A 1 92 ? -16.734 4.453 -21.453 1 93.06 92 THR A C 1
ATOM 733 O O . THR A 1 92 ? -17.469 3.504 -21.719 1 93.06 92 THR A O 1
ATOM 736 N N . PRO A 1 93 ? -16.516 5.488 -22.281 1 90.75 93 PRO A N 1
ATOM 737 C CA . PRO A 1 93 ? -17 5.316 -23.656 1 90.75 93 PRO A CA 1
ATOM 738 C C . PRO A 1 93 ? -16.438 4.074 -24.328 1 90.75 93 PRO A C 1
ATOM 740 O O . PRO A 1 93 ? -15.266 3.729 -24.109 1 90.75 93 PRO A O 1
ATOM 743 N N . ASP A 1 94 ? -17.25 3.463 -25.078 1 88 94 ASP A N 1
ATOM 744 C CA . ASP A 1 94 ? -16.828 2.273 -25.828 1 88 94 ASP A CA 1
ATOM 745 C C . ASP A 1 94 ? -16.359 2.639 -27.219 1 88 94 ASP A C 1
ATOM 747 O O . ASP A 1 94 ? -17.125 3.203 -28.016 1 88 94 ASP A O 1
ATOM 751 N N . TYR A 1 95 ? -15.055 2.436 -27.438 1 83.38 95 TYR A N 1
ATOM 752 C CA . TYR A 1 95 ? -14.492 2.75 -28.75 1 83.38 95 TYR A CA 1
ATOM 753 C C . TYR A 1 95 ? -14.195 1.479 -29.531 1 83.38 95 TYR A C 1
ATOM 755 O O . TYR A 1 95 ? -13.914 0.43 -28.953 1 83.38 95 TYR A O 1
ATOM 763 N N . ASP A 1 96 ? -14.344 1.553 -30.797 1 78.69 96 ASP A N 1
ATOM 764 C CA . ASP A 1 96 ? -13.969 0.404 -31.625 1 78.69 96 ASP A CA 1
ATOM 765 C C . ASP A 1 96 ? -12.461 0.361 -31.859 1 78.69 96 ASP A C 1
ATOM 767 O O . ASP A 1 96 ? -11.711 1.141 -31.25 1 78.69 96 ASP A O 1
ATOM 771 N N . GLU A 1 97 ? -12 -0.648 -32.531 1 74 97 GLU A N 1
ATOM 772 C CA . GLU A 1 97 ? -10.578 -0.896 -32.75 1 74 97 GLU A CA 1
ATOM 773 C C . GLU A 1 97 ? -9.922 0.277 -33.469 1 74 97 GLU A C 1
ATOM 775 O O . GLU A 1 97 ? -8.703 0.445 -33.406 1 74 97 GLU A O 1
ATOM 780 N N . PHE A 1 98 ? -10.742 1.148 -34.062 1 80.56 98 PHE A N 1
ATOM 781 C CA . PHE A 1 98 ? -10.219 2.266 -34.812 1 80.56 98 PHE A CA 1
ATOM 782 C C . PHE A 1 98 ? -10.32 3.566 -34.031 1 80.56 98 PHE A C 1
ATOM 784 O O . PHE A 1 98 ? -10.008 4.641 -34.562 1 80.56 98 PHE A O 1
ATOM 791 N N . GLY A 1 99 ? -10.797 3.49 -32.781 1 78.5 99 GLY A N 1
ATOM 792 C CA . GLY A 1 99 ? -10.867 4.656 -31.906 1 78.5 99 GLY A CA 1
ATOM 793 C C . GLY A 1 99 ? -12.148 5.453 -32.094 1 78.5 99 GLY A C 1
ATOM 794 O O . GLY A 1 99 ? -12.242 6.598 -31.641 1 78.5 99 GLY A O 1
ATOM 795 N N . ARG A 1 100 ? -13.172 4.902 -33 1 79.56 100 ARG A N 1
ATOM 796 C CA . ARG A 1 100 ? -14.445 5.586 -33.188 1 79.56 100 ARG A CA 1
ATOM 797 C C . ARG A 1 100 ? -15.438 5.207 -32.094 1 79.56 100 ARG A C 1
ATOM 799 O O . ARG A 1 100 ? -15.578 4.027 -31.766 1 79.56 100 ARG A O 1
ATOM 806 N N . TRP A 1 101 ? -16.125 6.16 -31.562 1 82.25 101 TRP A N 1
ATOM 807 C CA . TRP A 1 101 ? -17.078 5.988 -30.484 1 82.25 101 TRP A CA 1
ATOM 808 C C . TRP A 1 101 ? -18.328 5.254 -30.953 1 82.25 101 TRP A C 1
ATOM 810 O O . TRP A 1 101 ? -18.922 5.633 -31.969 1 82.25 101 TRP A O 1
ATOM 820 N N . TYR A 1 102 ? -18.75 4.109 -30.297 1 77.94 102 TYR A N 1
ATOM 821 C CA . TYR A 1 102 ? -19.938 3.314 -30.625 1 77.94 102 TYR A CA 1
ATOM 822 C C . TYR A 1 102 ? -21.203 4.008 -30.141 1 77.94 102 TYR A C 1
ATOM 824 O O . TYR A 1 102 ? -22.312 3.525 -30.391 1 77.94 102 TYR A O 1
ATOM 832 N N . GLY A 1 103 ? -20.938 5.156 -29.469 1 79.69 103 GLY A N 1
ATOM 833 C CA . GLY A 1 103 ? -22.109 5.852 -28.938 1 79.69 103 GLY A CA 1
ATOM 834 C C . GLY A 1 103 ? -22.625 5.262 -27.641 1 79.69 103 GLY A C 1
ATOM 835 O O . GLY A 1 103 ? -23.766 5.527 -27.234 1 79.69 103 GLY A O 1
ATOM 836 N N . GLN A 1 104 ? -21.875 4.27 -27.109 1 89.12 104 GLN A N 1
ATOM 837 C CA . GLN A 1 104 ? -22.312 3.631 -25.875 1 89.12 104 GLN A CA 1
ATOM 838 C C . GLN A 1 104 ? -21.203 3.662 -24.828 1 89.12 104 GLN A C 1
ATOM 840 O O . GLN A 1 104 ? -20.062 4.004 -25.125 1 89.12 104 GLN A O 1
ATOM 845 N N . TYR A 1 105 ? -21.656 3.447 -23.578 1 92.38 105 TYR A N 1
ATOM 846 C CA . TYR A 1 105 ? -20.734 3.354 -22.453 1 92.38 105 TYR A CA 1
ATOM 847 C C . TYR A 1 105 ? -20.641 1.922 -21.938 1 92.38 105 TYR A C 1
ATOM 849 O O . TYR A 1 105 ? -21.578 1.134 -22.109 1 92.38 105 TYR A O 1
ATOM 857 N N . LYS A 1 106 ? -19.453 1.606 -21.516 1 93.44 106 LYS A N 1
ATOM 858 C CA . LYS A 1 106 ? -19.266 0.299 -20.891 1 93.44 106 LYS A CA 1
ATOM 859 C C . LYS A 1 106 ? -18.641 0.435 -19.516 1 93.44 106 LYS A C 1
ATOM 861 O O . LYS A 1 106 ? -17.906 1.396 -19.25 1 93.44 106 LYS A O 1
ATOM 866 N N . LYS A 1 107 ? -18.953 -0.564 -18.672 1 95.88 107 LYS A N 1
ATOM 867 C CA . LYS A 1 107 ? -18.344 -0.582 -17.344 1 95.88 107 LYS A CA 1
ATOM 868 C C . LYS A 1 107 ? -16.922 -1.115 -17.406 1 95.88 107 LYS A C 1
ATOM 870 O O . LYS A 1 107 ? -16.641 -2.074 -18.125 1 95.88 107 LYS A O 1
ATOM 875 N N . ARG A 1 108 ? -16.078 -0.418 -16.781 1 96.75 108 ARG A N 1
ATOM 876 C CA . ARG A 1 108 ? -14.688 -0.849 -16.594 1 96.75 108 ARG A CA 1
ATOM 877 C C . ARG A 1 108 ? -14.391 -1.101 -15.117 1 96.75 108 ARG A C 1
ATOM 879 O O . ARG A 1 108 ? -14.656 -0.247 -14.266 1 96.75 108 ARG A O 1
ATOM 886 N N . LEU A 1 109 ? -13.859 -2.279 -14.836 1 98.25 109 LEU A N 1
ATOM 887 C CA . LEU A 1 109 ? -13.477 -2.637 -13.477 1 98.25 109 LEU A CA 1
ATOM 888 C C . LEU A 1 109 ? -11.969 -2.549 -13.289 1 98.25 109 LEU A C 1
ATOM 890 O O . LEU A 1 109 ? -11.211 -3.252 -13.961 1 98.25 109 LEU A O 1
ATOM 894 N N . THR A 1 110 ? -11.531 -1.692 -12.43 1 98.19 110 THR A N 1
ATOM 895 C CA . THR A 1 110 ? -10.109 -1.502 -12.148 1 98.19 110 THR A CA 1
ATOM 896 C C . THR A 1 110 ? -9.742 -2.117 -10.797 1 98.19 110 THR A C 1
ATOM 898 O O . THR A 1 110 ? -10.086 -1.572 -9.75 1 98.19 110 THR A O 1
ATOM 901 N N . PRO A 1 111 ? -9.008 -3.213 -10.828 1 98.38 111 PRO A N 1
ATOM 902 C CA . PRO A 1 111 ? -8.625 -3.826 -9.555 1 98.38 111 PRO A CA 1
ATOM 903 C C . PRO A 1 111 ? -7.727 -2.926 -8.711 1 98.38 111 PRO A C 1
ATOM 905 O O . PRO A 1 111 ? -6.836 -2.26 -9.242 1 98.38 111 PRO A O 1
ATOM 908 N N . GLU A 1 112 ? -7.949 -2.961 -7.434 1 97.44 112 GLU A N 1
ATOM 909 C CA . GLU A 1 112 ? -7.121 -2.207 -6.5 1 97.44 112 GLU A CA 1
ATOM 910 C C . GLU A 1 112 ? -6.367 -3.139 -5.551 1 97.44 112 GLU A C 1
ATOM 912 O O . GLU A 1 112 ? -5.301 -2.785 -5.043 1 97.44 112 GLU A O 1
ATOM 917 N N . ILE A 1 113 ? -6.977 -4.289 -5.348 1 97.12 113 ILE A N 1
ATOM 918 C CA . ILE A 1 113 ? -6.316 -5.25 -4.469 1 97.12 113 ILE A CA 1
ATOM 919 C C . ILE A 1 113 ? -6.695 -6.672 -4.887 1 97.12 113 ILE A C 1
ATOM 921 O O . ILE A 1 113 ? -7.809 -6.914 -5.352 1 97.12 113 ILE A O 1
ATOM 925 N N . PHE A 1 114 ? -5.777 -7.512 -4.781 1 98.19 114 PHE A N 1
ATOM 926 C CA . PHE A 1 114 ? -5.988 -8.953 -4.781 1 98.19 114 PHE A CA 1
ATOM 927 C C . PHE A 1 114 ? -5.543 -9.562 -3.457 1 98.19 114 PHE A C 1
ATOM 929 O O . PHE A 1 114 ? -4.449 -9.273 -2.971 1 98.19 114 PHE A O 1
ATOM 936 N N . SER A 1 115 ? -6.383 -10.367 -2.871 1 97.19 115 SER A N 1
ATOM 937 C CA . SER A 1 115 ? -6.055 -11.047 -1.623 1 97.19 115 SER A CA 1
ATOM 938 C C . SER A 1 115 ? -6.32 -12.547 -1.725 1 97.19 115 SER A C 1
ATOM 940 O O . SER A 1 115 ? -7.469 -12.977 -1.833 1 97.19 115 SER A O 1
ATOM 942 N N . PRO A 1 116 ? -5.305 -13.273 -1.654 1 97 116 PRO A N 1
ATOM 943 C CA . PRO A 1 116 ? -3.883 -12.945 -1.55 1 97 116 PRO A CA 1
ATOM 944 C C . PRO A 1 116 ? -3.352 -12.227 -2.787 1 97 116 PRO A C 1
ATOM 946 O O . PRO A 1 116 ? -3.988 -12.258 -3.844 1 97 116 PRO A O 1
ATOM 949 N N . PRO A 1 117 ? -2.156 -11.562 -2.656 1 97.88 117 PRO A N 1
ATOM 950 C CA . PRO A 1 117 ? -1.616 -10.781 -3.77 1 97.88 117 PRO A CA 1
ATOM 951 C C . PRO A 1 117 ? -1.156 -11.648 -4.938 1 97.88 117 PRO A C 1
ATOM 953 O O . PRO A 1 117 ? -0.62 -12.742 -4.723 1 97.88 117 PRO A O 1
ATOM 956 N N . LEU A 1 118 ? -1.337 -11.156 -6.148 1 98.06 118 LEU A N 1
ATOM 957 C CA . LEU A 1 118 ? -0.841 -11.852 -7.328 1 98.06 118 LEU A CA 1
ATOM 958 C C . LEU A 1 118 ? 0.684 -11.883 -7.344 1 98.06 118 LEU A C 1
ATOM 960 O O . LEU A 1 118 ? 1.33 -10.961 -6.836 1 98.06 118 LEU A O 1
ATOM 964 N N . PRO A 1 119 ? 1.188 -12.961 -7.902 1 96.81 119 PRO A N 1
ATOM 965 C CA . PRO A 1 119 ? 2.645 -12.961 -8.055 1 96.81 119 PRO A CA 1
ATOM 966 C C . PRO A 1 119 ? 3.145 -11.828 -8.945 1 96.81 119 PRO A C 1
ATOM 968 O O . PRO A 1 119 ? 2.498 -11.484 -9.938 1 96.81 119 PRO A O 1
ATOM 971 N N . LEU A 1 120 ? 4.27 -11.312 -8.602 1 96.88 120 LEU A N 1
ATOM 972 C CA . LEU A 1 120 ? 4.777 -10.148 -9.328 1 96.88 120 LEU A CA 1
ATOM 973 C C . LEU A 1 120 ? 5.926 -10.539 -10.25 1 96.88 120 LEU A C 1
ATOM 975 O O . LEU A 1 120 ? 6.145 -9.906 -11.281 1 96.88 120 LEU A O 1
ATOM 979 N N . ILE A 1 121 ? 6.688 -11.555 -9.828 1 95.75 121 ILE A N 1
ATOM 980 C CA . ILE A 1 121 ? 7.84 -11.977 -10.609 1 95.75 121 ILE A CA 1
ATOM 981 C C . ILE A 1 121 ? 7.848 -13.492 -10.75 1 95.75 121 ILE A C 1
ATOM 983 O O . ILE A 1 121 ? 7.328 -14.203 -9.883 1 95.75 121 ILE A O 1
ATOM 987 N N . GLU A 1 122 ? 8.406 -13.961 -11.789 1 92.31 122 GLU A N 1
ATOM 988 C CA . GLU A 1 122 ? 8.539 -15.398 -12.023 1 92.31 122 GLU A CA 1
ATOM 989 C C . GLU A 1 122 ? 9.719 -15.977 -11.234 1 92.31 122 GLU A C 1
ATOM 991 O O . GLU A 1 122 ? 9.703 -17.156 -10.867 1 92.31 122 GLU A O 1
ATOM 996 N N . SER A 1 123 ? 10.672 -15.148 -10.859 1 89.81 123 SER A N 1
ATOM 997 C CA . SER A 1 123 ? 11.922 -15.586 -10.242 1 89.81 123 SER A CA 1
ATOM 998 C C . SER A 1 123 ? 11.797 -15.641 -8.719 1 89.81 123 SER A C 1
ATOM 1000 O O . SER A 1 123 ? 12.797 -15.758 -8.016 1 89.81 123 SER A O 1
ATOM 1002 N N . ARG A 1 124 ? 10.625 -15.602 -8.141 1 92.81 124 ARG A N 1
ATOM 1003 C CA . ARG A 1 124 ? 10.461 -15.484 -6.695 1 92.81 124 ARG A CA 1
ATOM 1004 C C . ARG A 1 124 ? 11.117 -16.656 -5.973 1 92.81 124 ARG A C 1
ATOM 1006 O O . ARG A 1 124 ? 11.719 -16.484 -4.914 1 92.81 124 ARG A O 1
ATOM 1013 N N . ASP A 1 125 ? 11.086 -17.781 -6.555 1 90.56 125 ASP A N 1
ATOM 1014 C CA . ASP A 1 125 ? 11.531 -19 -5.891 1 90.56 125 ASP A CA 1
ATOM 1015 C C . ASP A 1 125 ? 13.055 -19.047 -5.777 1 90.56 125 ASP A C 1
ATOM 1017 O O . ASP A 1 125 ? 13.602 -19.719 -4.902 1 90.56 125 ASP A O 1
ATOM 1021 N N . VAL A 1 126 ? 13.781 -18.375 -6.625 1 91.25 126 VAL A N 1
ATOM 1022 C CA . VAL A 1 126 ? 15.234 -18.422 -6.613 1 91.25 126 VAL A CA 1
ATOM 1023 C C . VAL A 1 126 ? 15.789 -17.266 -5.781 1 91.25 126 VAL A C 1
ATOM 1025 O O . VAL A 1 126 ? 16.969 -17.266 -5.402 1 91.25 126 VAL A O 1
ATOM 1028 N N . CYS A 1 127 ? 14.875 -16.312 -5.461 1 93.19 127 CYS A N 1
ATOM 1029 C CA . CYS A 1 127 ? 15.312 -15.164 -4.684 1 93.19 127 CYS A CA 1
ATOM 1030 C C . CYS A 1 127 ? 15.539 -15.539 -3.225 1 93.19 127 CYS A C 1
ATOM 1032 O O . CYS A 1 127 ? 14.875 -16.438 -2.703 1 93.19 127 CYS A O 1
ATOM 1034 N N . THR A 1 128 ? 16.516 -14.891 -2.602 1 94.75 128 THR A N 1
ATOM 1035 C CA . THR A 1 128 ? 16.641 -15 -1.152 1 94.75 128 THR A CA 1
ATOM 1036 C C . THR A 1 128 ? 15.406 -14.406 -0.46 1 94.75 128 THR A C 1
ATOM 1038 O O . THR A 1 128 ? 14.688 -13.609 -1.05 1 94.75 128 THR A O 1
ATOM 1041 N N . GLU A 1 129 ? 15.156 -14.789 0.74 1 94.12 129 GLU A N 1
ATOM 1042 C CA . GLU A 1 129 ? 13.984 -14.328 1.484 1 94.12 129 GLU A CA 1
ATOM 1043 C C . GLU A 1 129 ? 14.008 -12.812 1.671 1 94.12 129 GLU A C 1
ATOM 1045 O O . GLU A 1 129 ? 12.969 -12.156 1.589 1 94.12 129 GLU A O 1
ATOM 1050 N N . LYS A 1 130 ? 15.219 -12.281 1.873 1 92.12 130 LYS A N 1
ATOM 1051 C CA . LYS A 1 130 ? 15.352 -10.844 2.096 1 92.12 130 LYS A CA 1
ATOM 1052 C C . LYS A 1 130 ? 14.883 -10.055 0.875 1 92.12 130 LYS A C 1
ATOM 1054 O O . LYS A 1 130 ? 14.156 -9.07 1.007 1 92.12 130 LYS A O 1
ATOM 1059 N N . VAL A 1 131 ? 15.258 -10.477 -0.26 1 95.06 131 VAL A N 1
ATOM 1060 C CA . VAL A 1 131 ? 14.875 -9.812 -1.498 1 95.06 131 VAL A CA 1
ATOM 1061 C C . VAL A 1 131 ? 13.414 -10.125 -1.821 1 95.06 131 VAL A C 1
ATOM 1063 O O . VAL A 1 131 ? 12.625 -9.227 -2.123 1 95.06 131 VAL A O 1
ATOM 1066 N N . GLY A 1 132 ? 13.008 -11.359 -1.646 1 95.31 132 GLY A N 1
ATOM 1067 C CA . GLY A 1 132 ? 11.664 -11.828 -1.966 1 95.31 132 GLY A CA 1
ATOM 1068 C C . GLY A 1 132 ? 10.586 -11.156 -1.134 1 95.31 132 GLY A C 1
ATOM 1069 O O . GLY A 1 132 ? 9.508 -10.852 -1.64 1 95.31 132 GLY A O 1
ATOM 1070 N N . GLU A 1 133 ? 10.914 -10.945 0.11 1 94.44 133 GLU A N 1
ATOM 1071 C CA . GLU A 1 133 ? 9.938 -10.336 1.01 1 94.44 133 GLU A CA 1
ATOM 1072 C C . GLU A 1 133 ? 9.586 -8.922 0.569 1 94.44 133 GLU A C 1
ATOM 1074 O O . GLU A 1 133 ? 8.445 -8.484 0.719 1 94.44 133 GLU A O 1
ATOM 1079 N N . ARG A 1 134 ? 10.562 -8.203 0.067 1 95.06 134 ARG A N 1
ATOM 1080 C CA . ARG A 1 134 ? 10.32 -6.855 -0.429 1 95.06 134 ARG A CA 1
ATOM 1081 C C . ARG A 1 134 ? 9.461 -6.883 -1.691 1 95.06 134 ARG A C 1
ATOM 1083 O O . ARG A 1 134 ? 8.602 -6.023 -1.878 1 95.06 134 ARG A O 1
ATOM 1090 N N . ILE A 1 135 ? 9.711 -7.891 -2.471 1 96.62 135 ILE A N 1
ATOM 1091 C CA . ILE A 1 135 ? 8.938 -8.031 -3.699 1 96.62 135 ILE A CA 1
ATOM 1092 C C . ILE A 1 135 ? 7.504 -8.422 -3.361 1 96.62 135 ILE A C 1
ATOM 1094 O O . ILE A 1 135 ? 6.555 -7.914 -3.965 1 96.62 135 ILE A O 1
ATOM 1098 N N . ASP A 1 136 ? 7.355 -9.273 -2.381 1 96.31 136 ASP A N 1
ATOM 1099 C CA . ASP A 1 136 ? 6.023 -9.641 -1.908 1 96.31 136 ASP A CA 1
ATOM 1100 C C . ASP A 1 136 ? 5.266 -8.422 -1.388 1 96.31 136 ASP A C 1
ATOM 1102 O O . ASP A 1 136 ? 4.062 -8.289 -1.619 1 96.31 136 ASP A O 1
ATOM 1106 N N . ALA A 1 137 ? 6 -7.605 -0.686 1 95.69 137 ALA A N 1
ATOM 1107 C CA . ALA A 1 137 ? 5.387 -6.379 -0.179 1 95.69 137 ALA A CA 1
ATOM 1108 C C . ALA A 1 137 ? 4.922 -5.484 -1.325 1 95.69 137 ALA A C 1
ATOM 1110 O O . ALA A 1 137 ? 3.852 -4.875 -1.25 1 95.69 137 ALA A O 1
ATOM 1111 N N . ALA A 1 138 ? 5.703 -5.375 -2.365 1 96.88 138 ALA A N 1
ATOM 1112 C CA . ALA A 1 138 ? 5.316 -4.605 -3.545 1 96.88 138 ALA A CA 1
ATOM 1113 C C . ALA A 1 138 ? 4.047 -5.168 -4.176 1 96.88 138 ALA A C 1
ATOM 1115 O O . ALA A 1 138 ? 3.166 -4.41 -4.594 1 96.88 138 ALA A O 1
ATOM 1116 N N . ALA A 1 139 ? 3.961 -6.48 -4.188 1 97.94 139 ALA A N 1
ATOM 1117 C CA . ALA A 1 139 ? 2.812 -7.156 -4.793 1 97.94 139 ALA A CA 1
ATOM 1118 C C . ALA A 1 139 ? 1.521 -6.793 -4.062 1 97.94 139 ALA A C 1
ATOM 1120 O O . ALA A 1 139 ? 0.458 -6.695 -4.684 1 97.94 139 ALA A O 1
ATOM 1121 N N . LYS A 1 140 ? 1.63 -6.539 -2.811 1 97 140 LYS A N 1
ATOM 1122 C CA . LYS A 1 140 ? 0.468 -6.223 -1.984 1 97 140 LYS A CA 1
ATOM 1123 C C . LYS A 1 140 ? -0.146 -4.887 -2.387 1 97 140 LYS A C 1
ATOM 1125 O O . LYS A 1 140 ? -1.362 -4.703 -2.299 1 97 140 LYS A O 1
ATOM 1130 N N . VAL A 1 141 ? 0.719 -3.971 -2.846 1 96.88 141 VAL A N 1
ATOM 1131 C CA . VAL A 1 141 ? 0.229 -2.598 -2.898 1 96.88 141 VAL A CA 1
ATOM 1132 C C . VAL A 1 141 ? 0.278 -2.084 -4.336 1 96.88 141 VAL A C 1
ATOM 1134 O O . VAL A 1 141 ? -0.176 -0.974 -4.621 1 96.88 141 VAL A O 1
ATOM 1137 N N . ILE A 1 142 ? 0.726 -2.809 -5.312 1 98.12 142 ILE A N 1
ATOM 1138 C CA . ILE A 1 142 ? 1.065 -2.301 -6.637 1 98.12 142 ILE A CA 1
ATOM 1139 C C . ILE A 1 142 ? -0.196 -1.794 -7.332 1 98.12 142 ILE A C 1
ATOM 1141 O O . ILE A 1 142 ? -0.158 -0.784 -8.039 1 98.12 142 ILE A O 1
ATOM 1145 N N . TRP A 1 143 ? -1.331 -2.412 -7.051 1 98.12 143 TRP A N 1
ATOM 1146 C CA . TRP A 1 143 ? -2.553 -2.074 -7.773 1 98.12 143 TRP A CA 1
ATOM 1147 C C . TRP A 1 143 ? -3.191 -0.813 -7.203 1 98.12 143 TRP A C 1
ATOM 1149 O O . TRP A 1 143 ? -3.738 0.006 -7.945 1 98.12 143 TRP A O 1
ATOM 1159 N N . ILE A 1 144 ? -3.051 -0.683 -5.918 1 96.88 144 ILE A N 1
ATOM 1160 C CA . ILE A 1 144 ? -3.758 0.406 -5.254 1 96.88 144 ILE A CA 1
ATOM 1161 C C . ILE A 1 144 ? -2.852 1.631 -5.16 1 96.88 144 ILE A C 1
ATOM 1163 O O . ILE A 1 144 ? -3.33 2.768 -5.156 1 96.88 144 ILE A O 1
ATOM 1167 N N . ASP A 1 145 ? -1.58 1.384 -5.039 1 96.06 145 ASP A N 1
ATOM 1168 C CA . ASP A 1 145 ? -0.623 2.482 -4.953 1 96.06 145 ASP A CA 1
ATOM 1169 C C . ASP A 1 145 ? 0.696 2.117 -5.629 1 96.06 145 ASP A C 1
ATOM 1171 O O . ASP A 1 145 ? 1.671 1.773 -4.957 1 96.06 145 ASP A O 1
ATOM 1175 N N . PRO A 1 146 ? 0.802 2.377 -6.895 1 96.44 146 PRO A N 1
ATOM 1176 C CA . PRO A 1 146 ? 2.008 2.02 -7.645 1 96.44 146 PRO A CA 1
ATOM 1177 C C . PRO A 1 146 ? 3.266 2.688 -7.094 1 96.44 146 PRO A C 1
ATOM 1179 O O . PRO A 1 146 ? 4.344 2.088 -7.109 1 96.44 146 PRO A O 1
ATOM 1182 N N . SER A 1 147 ? 3.148 3.891 -6.566 1 94.44 147 SER A N 1
ATOM 1183 C CA . SER A 1 147 ? 4.312 4.586 -6.027 1 94.44 147 SER A CA 1
ATOM 1184 C C . SER A 1 147 ? 4.887 3.854 -4.82 1 94.44 147 SER A C 1
ATOM 1186 O O . SER A 1 147 ? 6.105 3.723 -4.688 1 94.44 147 SER A O 1
ATOM 1188 N N . SER A 1 148 ? 4.012 3.357 -3.979 1 94.12 148 SER A N 1
ATOM 1189 C CA . SER A 1 148 ? 4.473 2.561 -2.846 1 94.12 148 SER A CA 1
ATOM 1190 C C . SER A 1 148 ? 5.168 1.285 -3.311 1 94.12 148 SER A C 1
ATOM 1192 O O . SER A 1 148 ? 6.184 0.885 -2.744 1 94.12 148 SER A O 1
ATOM 1194 N N . ALA A 1 149 ? 4.578 0.675 -4.32 1 96.31 149 ALA A N 1
ATOM 1195 C CA . ALA A 1 149 ? 5.195 -0.534 -4.859 1 96.31 149 ALA A CA 1
ATOM 1196 C C . ALA A 1 149 ? 6.59 -0.24 -5.41 1 96.31 149 ALA A C 1
ATOM 1198 O O . ALA A 1 149 ? 7.516 -1.033 -5.227 1 96.31 149 ALA A O 1
ATOM 1199 N N . ALA A 1 150 ? 6.711 0.899 -6.078 1 94.62 150 ALA A N 1
ATOM 1200 C CA . ALA A 1 150 ? 8.016 1.308 -6.602 1 94.62 150 ALA A CA 1
ATOM 1201 C C . ALA A 1 150 ? 9.039 1.448 -5.477 1 94.62 150 ALA A C 1
ATOM 1203 O O . ALA A 1 150 ? 10.188 1.021 -5.617 1 94.62 150 ALA A O 1
ATOM 1204 N N . ASN A 1 151 ? 8.641 1.982 -4.418 1 92.31 151 ASN A N 1
ATOM 1205 C CA . ASN A 1 151 ? 9.516 2.113 -3.258 1 92.31 151 ASN A CA 1
ATOM 1206 C C . ASN A 1 151 ? 9.938 0.749 -2.719 1 92.31 151 ASN A C 1
ATOM 1208 O O . ASN A 1 151 ? 11.086 0.565 -2.316 1 92.31 151 ASN A O 1
ATOM 1212 N N . ARG A 1 152 ? 9 -0.165 -2.695 1 94.56 152 ARG A N 1
ATOM 1213 C CA . ARG A 1 152 ? 9.328 -1.511 -2.232 1 94.56 152 ARG A CA 1
ATOM 1214 C C . ARG A 1 152 ? 10.305 -2.197 -3.184 1 94.56 152 ARG A C 1
ATOM 1216 O O . ARG A 1 152 ? 11.172 -2.959 -2.75 1 94.56 152 ARG A O 1
ATOM 1223 N N . LEU A 1 153 ? 10.148 -1.93 -4.457 1 95.19 153 LEU A N 1
ATOM 1224 C CA . LEU A 1 153 ? 11.094 -2.48 -5.422 1 95.19 153 LEU A CA 1
ATOM 1225 C C . LEU A 1 153 ? 12.484 -1.904 -5.207 1 95.19 153 LEU A C 1
ATOM 1227 O O . LEU A 1 153 ? 13.484 -2.621 -5.328 1 95.19 153 LEU A O 1
ATOM 1231 N N . ARG A 1 154 ? 12.555 -0.63 -4.918 1 93.81 154 ARG A N 1
ATOM 1232 C CA . ARG A 1 154 ? 13.836 -0.024 -4.59 1 93.81 154 ARG A CA 1
ATOM 1233 C C . ARG A 1 154 ? 14.453 -0.676 -3.355 1 93.81 154 ARG A C 1
ATOM 1235 O O . ARG A 1 154 ? 15.656 -0.94 -3.32 1 93.81 154 ARG A O 1
ATOM 1242 N N . SER A 1 155 ? 13.594 -0.942 -2.383 1 93.5 155 SER A N 1
ATOM 1243 C CA . SER A 1 155 ? 14.055 -1.636 -1.184 1 93.5 155 SER A CA 1
ATOM 1244 C C . SER A 1 155 ? 14.578 -3.027 -1.518 1 93.5 155 SER A C 1
ATOM 1246 O O . SER A 1 155 ? 15.516 -3.512 -0.882 1 93.5 155 SER A O 1
ATOM 1248 N N . ALA A 1 156 ? 13.938 -3.676 -2.455 1 95.44 156 ALA A N 1
ATOM 1249 C CA . ALA A 1 156 ? 14.438 -4.973 -2.916 1 95.44 156 ALA A CA 1
ATOM 1250 C C . ALA A 1 156 ? 15.836 -4.848 -3.498 1 95.44 156 ALA A C 1
ATOM 1252 O O . ALA A 1 156 ? 16.672 -5.727 -3.301 1 95.44 156 ALA A O 1
ATOM 1253 N N . ALA A 1 157 ? 16.094 -3.75 -4.215 1 95.12 157 ALA A N 1
ATOM 1254 C CA . ALA A 1 157 ? 17.438 -3.477 -4.738 1 95.12 157 ALA A CA 1
ATOM 1255 C C . ALA A 1 157 ? 18.438 -3.326 -3.605 1 95.12 157 ALA A C 1
ATOM 1257 O O . ALA A 1 157 ? 19.562 -3.832 -3.695 1 95.12 157 ALA A O 1
ATOM 1258 N N . GLU A 1 158 ? 18.016 -2.643 -2.572 1 94.88 158 GLU A N 1
ATOM 1259 C CA . GLU A 1 158 ? 18.859 -2.512 -1.392 1 94.88 158 GLU A CA 1
ATOM 1260 C C . GLU A 1 158 ? 19.188 -3.877 -0.792 1 94.88 158 GLU A C 1
ATOM 1262 O O . GLU A 1 158 ? 20.344 -4.156 -0.466 1 94.88 158 GLU A O 1
ATOM 1267 N N . ALA A 1 159 ? 18.156 -4.691 -0.668 1 94.62 159 ALA A N 1
ATOM 1268 C CA . ALA A 1 159 ? 18.344 -6.031 -0.12 1 94.62 159 ALA A CA 1
ATOM 1269 C C . ALA A 1 159 ? 19.266 -6.863 -1.002 1 94.62 159 ALA A C 1
ATOM 1271 O O . ALA A 1 159 ? 20.062 -7.656 -0.499 1 94.62 159 ALA A O 1
ATOM 1272 N N . LEU A 1 160 ? 19.125 -6.707 -2.287 1 96.25 160 LEU A N 1
ATOM 1273 C CA . LEU A 1 160 ? 20 -7.426 -3.215 1 96.25 160 LEU A CA 1
ATOM 1274 C C . LEU A 1 160 ? 21.453 -7.043 -3.004 1 96.25 160 LEU A C 1
ATOM 1276 O O . LEU A 1 160 ? 22.328 -7.906 -3 1 96.25 160 LEU A O 1
ATOM 1280 N N . MET A 1 161 ? 21.75 -5.777 -2.805 1 96.25 161 MET A N 1
ATOM 1281 C CA . MET A 1 161 ? 23.109 -5.328 -2.541 1 96.25 161 MET A CA 1
ATOM 1282 C C . MET A 1 161 ? 23.641 -5.93 -1.243 1 96.25 161 MET A C 1
ATOM 1284 O O . MET A 1 161 ? 24.797 -6.336 -1.172 1 96.25 161 MET A O 1
ATOM 1288 N N . ASP A 1 162 ? 22.75 -5.984 -0.254 1 95 162 ASP A N 1
ATOM 1289 C CA . ASP A 1 162 ? 23.141 -6.652 0.982 1 95 162 ASP A CA 1
ATOM 1290 C C . ASP A 1 162 ? 23.5 -8.117 0.724 1 95 162 ASP A C 1
ATOM 1292 O O . ASP A 1 162 ? 24.531 -8.602 1.209 1 95 162 ASP A O 1
ATOM 1296 N N . ASP A 1 163 ? 22.672 -8.742 0.007 1 95 163 ASP A N 1
ATOM 1297 C CA . ASP A 1 163 ? 22.859 -10.164 -0.28 1 95 163 ASP A CA 1
ATOM 1298 C C . ASP A 1 163 ? 24.141 -10.398 -1.062 1 95 163 ASP A C 1
ATOM 1300 O O . ASP A 1 163 ? 24.797 -11.438 -0.896 1 95 163 ASP A O 1
ATOM 1304 N N . GLN A 1 164 ? 24.531 -9.453 -1.9 1 94.56 164 GLN A N 1
ATOM 1305 C CA . GLN A 1 164 ? 25.719 -9.57 -2.736 1 94.56 164 GLN A CA 1
ATOM 1306 C C . GLN A 1 164 ? 26.969 -9.125 -1.98 1 94.56 164 GLN A C 1
ATOM 1308 O O . GLN A 1 164 ? 28.062 -9.086 -2.547 1 94.56 164 GLN A O 1
ATOM 1313 N N . GLY A 1 165 ? 26.766 -8.688 -0.737 1 95 165 GLY A N 1
ATOM 1314 C CA . GLY A 1 165 ? 27.891 -8.375 0.134 1 95 165 GLY A CA 1
ATOM 1315 C C . GLY A 1 165 ? 28.438 -6.973 -0.069 1 95 165 GLY A C 1
ATOM 1316 O O . GLY A 1 165 ? 29.578 -6.695 0.264 1 95 165 GLY A O 1
ATOM 1317 N N . ILE A 1 166 ? 27.688 -6.094 -0.673 1 95.69 166 ILE A N 1
ATOM 1318 C CA . ILE A 1 166 ? 28.125 -4.719 -0.872 1 95.69 166 ILE A CA 1
ATOM 1319 C C . ILE A 1 166 ? 27.844 -3.9 0.387 1 95.69 166 ILE A C 1
ATOM 1321 O O . ILE A 1 166 ? 26.688 -3.73 0.779 1 95.69 166 ILE A O 1
ATOM 1325 N N . PRO A 1 167 ? 28.797 -3.352 0.986 1 93.5 167 PRO A N 1
ATOM 1326 C CA . PRO A 1 167 ? 28.625 -2.648 2.26 1 93.5 167 PRO A CA 1
ATOM 1327 C C . PRO A 1 167 ? 27.719 -1.42 2.139 1 93.5 167 PRO A C 1
ATOM 1329 O O . PRO A 1 167 ? 27.625 -0.821 1.063 1 93.5 167 PRO A O 1
ATOM 1332 N N . ARG A 1 168 ? 27.141 -1.06 3.262 1 92.06 168 ARG A N 1
ATOM 1333 C CA . ARG A 1 168 ? 26.297 0.122 3.324 1 92.06 168 ARG A CA 1
ATOM 1334 C C . ARG A 1 168 ? 27.094 1.354 3.738 1 92.06 168 ARG A C 1
ATOM 1336 O O . ARG A 1 168 ? 26.609 2.48 3.629 1 92.06 168 ARG A O 1
ATOM 1343 N N . LYS A 1 169 ? 28.297 1.045 4.211 1 91.94 169 LYS A N 1
ATOM 1344 C CA . LYS A 1 169 ? 29.156 2.135 4.672 1 91.94 169 LYS A CA 1
ATOM 1345 C C . LYS A 1 169 ? 30.484 2.148 3.918 1 91.94 169 LYS A C 1
ATOM 1347 O O . LYS A 1 169 ? 30.969 1.098 3.498 1 91.94 169 LYS A O 1
ATOM 1352 N N . GLY A 1 170 ? 30.969 3.357 3.707 1 89.12 170 GLY A N 1
ATOM 1353 C CA . GLY A 1 170 ? 32.281 3.582 3.143 1 89.12 170 GLY A CA 1
ATOM 1354 C C . GLY A 1 170 ? 33.125 4.543 3.959 1 89.12 170 GLY A C 1
ATOM 1355 O O . GLY A 1 170 ? 32.719 4.949 5.055 1 89.12 170 GLY A O 1
ATOM 1356 N N . ILE A 1 171 ? 34.312 4.676 3.582 1 87.12 171 ILE A N 1
ATOM 1357 C CA . ILE A 1 171 ? 35.25 5.566 4.262 1 87.12 171 ILE A CA 1
ATOM 1358 C C . ILE A 1 171 ? 35.375 6.883 3.496 1 87.12 171 ILE A C 1
ATOM 1360 O O . ILE A 1 171 ? 35.5 6.887 2.271 1 87.12 171 ILE A O 1
ATOM 1364 N N . ASP A 1 172 ? 35.156 8.008 4.266 1 84.69 172 ASP A N 1
ATOM 1365 C CA . ASP A 1 172 ? 35.25 9.312 3.615 1 84.69 172 ASP A CA 1
ATOM 1366 C C . ASP A 1 172 ? 36.719 9.75 3.48 1 84.69 172 ASP A C 1
ATOM 1368 O O . ASP A 1 172 ? 37.625 9 3.82 1 84.69 172 ASP A O 1
ATOM 1372 N N . THR A 1 173 ? 36.844 10.883 2.846 1 82.75 173 THR A N 1
ATOM 1373 C CA . THR A 1 173 ? 38.188 11.391 2.561 1 82.75 173 THR A CA 1
ATOM 1374 C C . THR A 1 173 ? 38.969 11.602 3.854 1 82.75 173 THR A C 1
ATOM 1376 O O . THR A 1 173 ? 40.188 11.656 3.838 1 82.75 173 THR A O 1
ATOM 1379 N N . ARG A 1 174 ? 38.312 11.648 4.965 1 88.06 174 ARG A N 1
ATOM 1380 C CA . ARG A 1 174 ? 38.938 11.891 6.25 1 88.06 174 ARG A CA 1
ATOM 1381 C C . ARG A 1 174 ? 39.156 10.586 7.008 1 88.06 174 ARG A C 1
ATOM 1383 O O . ARG A 1 174 ? 39.594 10.594 8.164 1 88.06 174 ARG A O 1
ATOM 1390 N N . GLY A 1 175 ? 38.781 9.555 6.375 1 87.25 175 GLY A N 1
ATOM 1391 C CA . GLY A 1 175 ? 38.969 8.242 6.977 1 87.25 175 GLY A CA 1
ATOM 1392 C C . GLY A 1 175 ? 37.812 7.828 7.867 1 87.25 175 GLY A C 1
ATOM 1393 O O . GLY A 1 175 ? 37.875 6.824 8.578 1 87.25 175 GLY A O 1
ATOM 1394 N N . SER A 1 176 ? 36.812 8.609 7.879 1 90 176 SER A N 1
ATOM 1395 C CA . SER A 1 176 ? 35.656 8.32 8.734 1 90 176 SER A CA 1
ATOM 1396 C C . SER A 1 176 ? 34.594 7.539 7.977 1 90 176 SER A C 1
ATOM 1398 O O . SER A 1 176 ? 34.438 7.703 6.766 1 90 176 SER A O 1
ATOM 1400 N N . SER A 1 177 ? 33.844 6.75 8.766 1 90.56 177 SER A N 1
ATOM 1401 C CA . SER A 1 177 ? 32.781 5.945 8.195 1 90.56 177 SER A CA 1
ATOM 1402 C C . SER A 1 177 ? 31.594 6.816 7.781 1 90.56 177 SER A C 1
ATOM 1404 O O . SER A 1 177 ? 31.219 7.738 8.508 1 90.56 177 SER A O 1
ATOM 1406 N N . ARG A 1 178 ? 31.141 6.578 6.52 1 88.88 178 ARG A N 1
ATOM 1407 C CA . ARG A 1 178 ? 29.953 7.301 6.039 1 88.88 178 ARG A CA 1
ATOM 1408 C C . ARG A 1 178 ? 28.969 6.355 5.359 1 88.88 178 ARG A C 1
ATOM 1410 O O . ARG A 1 178 ? 29.391 5.398 4.699 1 88.88 178 ARG A O 1
ATOM 1417 N N . PRO A 1 179 ? 27.719 6.641 5.512 1 87.75 179 PRO A N 1
ATOM 1418 C CA . PRO A 1 179 ? 26.75 5.844 4.75 1 87.75 179 PRO A CA 1
ATOM 1419 C C . PRO A 1 179 ? 26.859 6.066 3.244 1 87.75 179 PRO A C 1
ATOM 1421 O O . PRO A 1 179 ? 27.172 7.176 2.801 1 87.75 179 PRO A O 1
ATOM 1424 N N . ILE A 1 180 ? 26.734 5.023 2.514 1 90.94 180 ILE A N 1
ATOM 1425 C CA . ILE A 1 180 ? 26.766 5.152 1.061 1 90.94 180 ILE A CA 1
ATOM 1426 C C . ILE A 1 180 ? 25.375 4.922 0.488 1 90.94 180 ILE A C 1
ATOM 1428 O O . ILE A 1 180 ? 24.609 4.086 0.993 1 90.94 180 ILE A O 1
ATOM 1432 N N . SER A 1 181 ? 25.031 5.629 -0.58 1 90.62 181 SER A N 1
ATOM 1433 C CA . SER A 1 181 ? 23.734 5.555 -1.226 1 90.62 181 SER A CA 1
ATOM 1434 C C . SER A 1 181 ? 23.578 4.266 -2.021 1 90.62 181 SER A C 1
ATOM 1436 O O . SER A 1 181 ? 24.562 3.611 -2.35 1 90.62 181 SER A O 1
ATOM 1438 N N . LEU A 1 182 ? 22.344 3.961 -2.248 1 92.5 182 LEU A N 1
ATOM 1439 C CA . LEU A 1 182 ? 22.078 2.797 -3.086 1 92.5 182 LEU A CA 1
ATOM 1440 C C . LEU A 1 182 ? 22.75 2.943 -4.449 1 92.5 182 LEU A C 1
ATOM 1442 O O . LEU A 1 182 ? 23.266 1.97 -5 1 92.5 182 LEU A O 1
ATOM 1446 N N . HIS A 1 183 ? 22.719 4.184 -5 1 93.69 183 HIS A N 1
ATOM 1447 C CA . HIS A 1 183 ? 23.375 4.445 -6.277 1 93.69 183 HIS A CA 1
ATOM 1448 C C . HIS A 1 183 ? 24.859 4.086 -6.223 1 93.69 183 HIS A C 1
ATOM 1450 O O . HIS A 1 183 ? 25.359 3.365 -7.09 1 93.69 183 HIS A O 1
ATOM 1456 N N . GLU A 1 184 ? 25.547 4.508 -5.215 1 94.88 184 GLU A N 1
ATOM 1457 C CA . GLU A 1 184 ? 26.969 4.227 -5.031 1 94.88 184 GLU A CA 1
ATOM 1458 C C . GLU A 1 184 ? 27.203 2.738 -4.812 1 94.88 184 GLU A C 1
ATOM 1460 O O . GLU A 1 184 ? 28.188 2.184 -5.32 1 94.88 184 GLU A O 1
ATOM 1465 N N . ARG A 1 185 ? 26.359 2.113 -4.125 1 96.31 185 ARG A N 1
ATOM 1466 C CA . ARG A 1 185 ? 26.516 0.686 -3.861 1 96.31 185 ARG A CA 1
ATOM 1467 C C . ARG A 1 185 ? 26.406 -0.123 -5.152 1 96.31 185 ARG A C 1
ATOM 1469 O O . ARG A 1 185 ? 27.172 -1.063 -5.363 1 96.31 185 ARG A O 1
ATOM 1476 N N . ILE A 1 186 ? 25.469 0.289 -5.98 1 95.94 186 ILE A N 1
ATOM 1477 C CA . ILE A 1 186 ? 25.297 -0.413 -7.246 1 95.94 186 ILE A CA 1
ATOM 1478 C C . ILE A 1 186 ? 26.531 -0.22 -8.125 1 95.94 186 ILE A C 1
ATOM 1480 O O . ILE A 1 186 ? 27 -1.164 -8.766 1 95.94 186 ILE A O 1
ATOM 1484 N N . ASN A 1 187 ? 27.094 0.956 -8.094 1 95.19 187 ASN A N 1
ATOM 1485 C CA . ASN A 1 187 ? 28.312 1.204 -8.836 1 95.19 187 ASN A CA 1
ATOM 1486 C C . ASN A 1 187 ? 29.484 0.402 -8.281 1 95.19 187 ASN A C 1
ATOM 1488 O O . ASN A 1 187 ? 30.312 -0.109 -9.031 1 95.19 187 ASN A O 1
ATOM 1492 N N . ASN A 1 188 ? 29.562 0.313 -6.988 1 95.44 188 ASN A N 1
ATOM 1493 C CA . ASN A 1 188 ? 30.594 -0.511 -6.355 1 95.44 188 ASN A CA 1
ATOM 1494 C C . ASN A 1 188 ? 30.453 -1.978 -6.754 1 95.44 188 ASN A C 1
ATOM 1496 O O . ASN A 1 188 ? 31.453 -2.662 -6.977 1 95.44 188 ASN A O 1
ATOM 1500 N N . TRP A 1 189 ? 29.188 -2.432 -6.77 1 96.12 189 TRP A N 1
ATOM 1501 C CA . TRP A 1 189 ? 28.906 -3.803 -7.184 1 96.12 189 TRP A CA 1
ATOM 1502 C C . TRP A 1 189 ? 29.453 -4.074 -8.586 1 96.12 189 TRP A C 1
ATOM 1504 O O . TRP A 1 189 ? 30.109 -5.086 -8.812 1 96.12 189 TRP A O 1
ATOM 1514 N N . LYS A 1 190 ? 29.172 -3.121 -9.477 1 92.94 190 LYS A N 1
ATOM 1515 C CA . LYS A 1 190 ? 29.656 -3.205 -10.844 1 92.94 190 LYS A CA 1
ATOM 1516 C C . LYS A 1 190 ? 31.188 -3.258 -10.883 1 92.94 190 LYS A C 1
ATOM 1518 O O . LYS A 1 190 ? 31.766 -3.998 -11.68 1 92.94 190 LYS A O 1
ATOM 1523 N N . ALA A 1 191 ? 31.875 -2.559 -10.07 1 94 191 ALA A N 1
ATOM 1524 C CA . ALA A 1 191 ? 33.344 -2.471 -10.031 1 94 191 ALA A CA 1
ATOM 1525 C C . ALA A 1 191 ? 33.938 -3.762 -9.492 1 94 191 ALA A C 1
ATOM 1527 O O . ALA A 1 191 ? 34.969 -4.227 -9.992 1 94 191 ALA A O 1
ATOM 1528 N N . VAL A 1 192 ? 33.375 -4.332 -8.523 1 93.5 192 VAL A N 1
ATOM 1529 C CA . VAL A 1 192 ? 33.938 -5.504 -7.855 1 93.5 192 VAL A CA 1
ATOM 1530 C C . VAL A 1 192 ? 33.625 -6.758 -8.664 1 93.5 192 VAL A C 1
ATOM 1532 O O . VAL A 1 192 ? 34.406 -7.715 -8.672 1 93.5 192 VAL A O 1
ATOM 1535 N N . LYS A 1 193 ? 32.469 -6.695 -9.359 1 93.06 193 LYS A N 1
ATOM 1536 C CA . LYS A 1 193 ? 32.062 -7.832 -10.18 1 93.06 193 LYS A CA 1
ATOM 1537 C C . LYS A 1 193 ? 31.766 -7.395 -11.609 1 93.06 193 LYS A C 1
ATOM 1539 O O . LYS A 1 193 ? 30.594 -7.297 -12 1 93.06 193 LYS A O 1
ATOM 1544 N N . PRO A 1 194 ? 32.75 -7.379 -12.383 1 90 194 PRO A N 1
ATOM 1545 C CA . PRO A 1 194 ? 32.594 -6.84 -13.734 1 90 194 PRO A CA 1
ATOM 1546 C C . PRO A 1 194 ? 31.609 -7.656 -14.578 1 90 194 PRO A C 1
ATOM 1548 O O . PRO A 1 194 ? 30.969 -7.117 -15.492 1 90 194 PRO A O 1
ATOM 1551 N N . ASP A 1 195 ? 31.391 -8.891 -14.273 1 89.31 195 ASP A N 1
ATOM 1552 C CA . ASP A 1 195 ? 30.453 -9.742 -15 1 89.31 195 ASP A CA 1
ATOM 1553 C C . ASP A 1 195 ? 29 -9.312 -14.758 1 89.31 195 ASP A C 1
ATOM 1555 O O . ASP A 1 195 ? 28.094 -9.719 -15.484 1 89.31 195 ASP A O 1
ATOM 1559 N N . TYR A 1 196 ? 28.859 -8.43 -13.797 1 90.12 196 TYR A N 1
ATOM 1560 C CA . TYR A 1 196 ? 27.516 -7.996 -13.43 1 90.12 196 TYR A CA 1
ATOM 1561 C C . TYR A 1 196 ? 27.266 -6.555 -13.875 1 90.12 196 TYR A C 1
ATOM 1563 O O . TYR A 1 196 ? 26.438 -5.855 -13.297 1 90.12 196 TYR A O 1
ATOM 1571 N N . THR A 1 197 ? 27.938 -6.172 -14.867 1 91.5 197 THR A N 1
ATOM 1572 C CA . THR A 1 197 ? 27.766 -4.812 -15.367 1 91.5 197 THR A CA 1
ATOM 1573 C C . THR A 1 197 ? 26.328 -4.609 -15.867 1 91.5 197 THR A C 1
ATOM 1575 O O . THR A 1 197 ? 25.672 -3.627 -15.516 1 91.5 197 THR A O 1
ATOM 1578 N N . GLU A 1 198 ? 25.859 -5.5 -16.672 1 89.5 198 GLU A N 1
ATOM 1579 C CA . GLU A 1 198 ? 24.5 -5.383 -17.219 1 89.5 198 GLU A CA 1
ATOM 1580 C C . GLU A 1 198 ? 23.453 -5.434 -16.109 1 89.5 198 GLU A C 1
ATOM 1582 O O . GLU A 1 198 ? 22.609 -4.551 -16.016 1 89.5 198 GLU A O 1
ATOM 1587 N N . PRO A 1 199 ? 23.547 -6.406 -15.156 1 91.88 199 PRO A N 1
ATOM 1588 C CA . PRO A 1 199 ? 22.609 -6.414 -14.031 1 91.88 199 PRO A CA 1
ATOM 1589 C C . PRO A 1 199 ? 22.656 -5.121 -13.227 1 91.88 199 PRO A C 1
ATOM 1591 O O . PRO A 1 199 ? 21.609 -4.652 -12.75 1 91.88 199 PRO A O 1
ATOM 1594 N N . ALA A 1 200 ? 23.781 -4.602 -13.133 1 94.25 200 ALA A N 1
ATOM 1595 C CA . ALA A 1 200 ? 23.922 -3.365 -12.375 1 94.25 200 ALA A CA 1
ATOM 1596 C C . ALA A 1 200 ? 23.188 -2.213 -13.062 1 94.25 200 ALA A C 1
ATOM 1598 O O . ALA A 1 200 ? 22.531 -1.408 -12.398 1 94.25 200 ALA A O 1
ATOM 1599 N N . GLU A 1 201 ? 23.328 -2.1 -14.32 1 93.31 201 GLU A N 1
ATOM 1600 C CA . GLU A 1 201 ? 22.625 -1.065 -15.07 1 93.31 201 GLU A CA 1
ATOM 1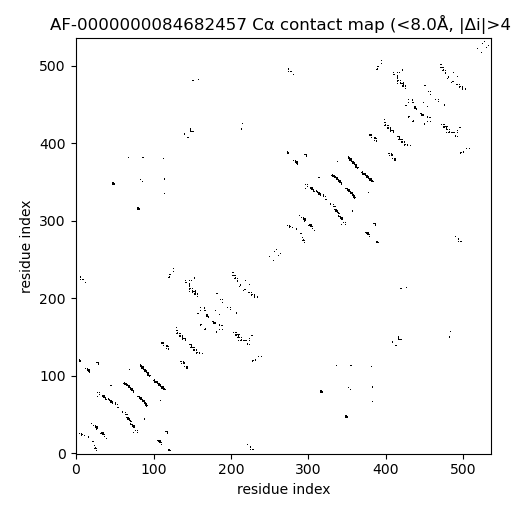601 C C . GLU A 1 201 ? 21.109 -1.236 -14.961 1 93.31 201 GLU A C 1
ATOM 1603 O O . GLU A 1 201 ? 20.375 -0.254 -14.828 1 93.31 201 GLU A O 1
ATOM 1608 N N . LEU A 1 202 ? 20.641 -2.443 -15.055 1 93.44 202 LEU A N 1
ATOM 1609 C CA . LEU A 1 202 ? 19.219 -2.738 -14.883 1 93.44 202 LEU A CA 1
ATOM 1610 C C . LEU A 1 202 ? 18.75 -2.34 -13.484 1 93.44 202 LEU A C 1
ATOM 1612 O O . LEU A 1 202 ? 17.672 -1.764 -13.328 1 93.44 202 LEU A O 1
ATOM 1616 N N . LEU A 1 203 ? 19.578 -2.615 -12.523 1 95.94 203 LEU A N 1
ATOM 1617 C CA . LEU A 1 203 ? 19.234 -2.305 -11.141 1 95.94 203 LEU A CA 1
ATOM 1618 C C . LEU A 1 203 ? 19.141 -0.796 -10.938 1 95.94 203 LEU A C 1
ATOM 1620 O O . LEU A 1 203 ? 18.312 -0.326 -10.148 1 95.94 203 LEU A O 1
ATOM 1624 N N . LEU A 1 204 ? 20 -0.06 -11.641 1 94.81 204 LEU A N 1
ATOM 1625 C CA . LEU A 1 204 ? 19.922 1.396 -11.57 1 94.81 204 LEU A CA 1
ATOM 1626 C C . LEU A 1 204 ? 18.578 1.895 -12.102 1 94.81 204 LEU A C 1
ATOM 1628 O O . LEU A 1 204 ? 18.016 2.844 -11.555 1 94.81 204 LEU A O 1
ATOM 1632 N N . ALA A 1 205 ? 18.078 1.288 -13.125 1 93.19 205 ALA A N 1
ATOM 1633 C CA . ALA A 1 205 ? 16.766 1.652 -13.664 1 93.19 205 ALA A CA 1
ATOM 1634 C C . ALA A 1 205 ? 15.672 1.436 -12.625 1 93.19 205 ALA A C 1
ATOM 1636 O O . ALA A 1 205 ? 14.805 2.287 -12.445 1 93.19 205 ALA A O 1
ATOM 1637 N N . VAL A 1 206 ? 15.711 0.341 -11.922 1 94.06 206 VAL A N 1
ATOM 1638 C CA . VAL A 1 206 ? 14.75 0.027 -10.875 1 94.06 206 VAL A CA 1
ATOM 1639 C C . VAL A 1 206 ? 14.852 1.061 -9.758 1 94.06 206 VAL A C 1
ATOM 1641 O O . VAL A 1 206 ? 13.836 1.541 -9.25 1 94.06 206 VAL A O 1
ATOM 1644 N N . LYS A 1 207 ? 16.094 1.324 -9.391 1 93.12 207 LYS A N 1
ATOM 1645 C CA . LYS A 1 207 ? 16.328 2.336 -8.359 1 93.12 207 LYS A CA 1
ATOM 1646 C C . LYS A 1 207 ? 15.688 3.668 -8.75 1 93.12 207 LYS A C 1
ATOM 1648 O O . LYS A 1 207 ? 15.062 4.324 -7.914 1 93.12 207 LYS A O 1
ATOM 1653 N N . TRP A 1 208 ? 15.797 4.078 -10 1 90.12 208 TRP A N 1
ATOM 1654 C CA . TRP A 1 208 ? 15.266 5.359 -10.453 1 90.12 208 TRP A CA 1
ATOM 1655 C C . TRP A 1 208 ? 13.742 5.359 -10.414 1 90.12 208 TRP A C 1
ATOM 1657 O O . TRP A 1 208 ? 13.125 6.352 -10.008 1 90.12 208 TRP A O 1
ATOM 1667 N N . ILE A 1 209 ? 13.117 4.293 -10.789 1 89.62 209 ILE A N 1
ATOM 1668 C CA . ILE A 1 209 ? 11.672 4.168 -10.68 1 89.62 209 ILE A CA 1
ATOM 1669 C C . ILE A 1 209 ? 11.25 4.297 -9.219 1 89.62 209 ILE A C 1
ATOM 1671 O O . ILE A 1 209 ? 10.281 4.988 -8.898 1 89.62 209 ILE A O 1
ATOM 1675 N N . GLY A 1 210 ? 11.984 3.664 -8.336 1 88.56 210 GLY A N 1
ATOM 1676 C CA . GLY A 1 210 ? 11.711 3.736 -6.914 1 88.56 210 GLY A CA 1
ATOM 1677 C C . GLY A 1 210 ? 11.852 5.137 -6.348 1 88.56 210 GLY A C 1
ATOM 1678 O O . GLY A 1 210 ? 11.055 5.555 -5.5 1 88.56 210 GLY A O 1
ATOM 1679 N N . ASN A 1 211 ? 12.867 5.859 -6.871 1 83.44 211 ASN A N 1
ATOM 1680 C CA . ASN A 1 211 ? 13.078 7.23 -6.422 1 83.44 211 ASN A CA 1
ATOM 1681 C C . ASN A 1 211 ? 11.891 8.125 -6.777 1 83.44 211 ASN A C 1
ATOM 1683 O O . ASN A 1 211 ? 11.477 8.961 -5.977 1 83.44 211 ASN A O 1
ATOM 1687 N N . VAL A 1 212 ? 11.391 7.898 -7.891 1 82.75 212 VAL A N 1
ATOM 1688 C CA . VAL A 1 212 ? 10.219 8.664 -8.312 1 82.75 212 VAL A CA 1
ATOM 1689 C C . VAL A 1 212 ? 9.031 8.32 -7.414 1 82.75 212 VAL A C 1
ATOM 1691 O O . VAL A 1 212 ? 8.297 9.203 -6.977 1 82.75 212 VAL A O 1
ATOM 1694 N N . GLY A 1 213 ? 8.844 7.121 -7.082 1 80.56 213 GLY A N 1
ATOM 1695 C CA . GLY A 1 213 ? 7.762 6.66 -6.23 1 80.56 213 GLY A CA 1
ATOM 1696 C C . GLY A 1 213 ? 7.824 7.227 -4.824 1 80.56 213 GLY A C 1
ATOM 1697 O O . GLY A 1 213 ? 6.785 7.496 -4.215 1 80.56 213 GLY A O 1
ATOM 1698 N N . SER A 1 214 ? 9.008 7.434 -4.352 1 77.44 214 SER A N 1
ATOM 1699 C CA . SER A 1 214 ? 9.188 7.906 -2.98 1 77.44 214 SER A CA 1
ATOM 1700 C C . SER A 1 214 ? 8.984 9.414 -2.885 1 77.44 214 SER A C 1
ATOM 1702 O O . SER A 1 214 ? 8.555 9.922 -1.848 1 77.44 214 SER A O 1
ATOM 1704 N N . HIS A 1 215 ? 9.25 10.023 -3.93 1 73.12 215 HIS A N 1
ATOM 1705 C CA . HIS A 1 215 ? 9.312 11.477 -3.832 1 73.12 215 HIS A CA 1
ATOM 1706 C C . HIS A 1 215 ? 8.156 12.125 -4.582 1 73.12 215 HIS A C 1
ATOM 1708 O O . HIS A 1 215 ? 7.758 13.25 -4.262 1 73.12 215 HIS A O 1
ATOM 1714 N N . ASP A 1 216 ? 7.758 11.352 -5.594 1 67.25 216 ASP A N 1
ATOM 1715 C CA . ASP A 1 216 ? 6.703 11.914 -6.434 1 67.25 216 ASP A CA 1
ATOM 1716 C C . ASP A 1 216 ? 5.512 10.961 -6.527 1 67.25 216 ASP A C 1
ATOM 1718 O O . ASP A 1 216 ? 5.633 9.773 -6.219 1 67.25 216 ASP A O 1
ATOM 1722 N N . ASP A 1 217 ? 4.367 11.445 -6.457 1 64.69 217 ASP A N 1
ATOM 1723 C CA . ASP A 1 217 ? 3.172 10.617 -6.551 1 64.69 217 ASP A CA 1
ATOM 1724 C C . ASP A 1 217 ? 2.652 10.562 -7.984 1 64.69 217 ASP A C 1
ATOM 1726 O O . ASP A 1 217 ? 1.445 10.641 -8.219 1 64.69 217 ASP A O 1
ATOM 1730 N N . ARG A 1 218 ? 3.594 10.25 -8.859 1 72.56 218 ARG A N 1
ATOM 1731 C CA . ARG A 1 218 ? 3.156 10.422 -10.234 1 72.56 218 ARG A CA 1
ATOM 1732 C C . ARG A 1 218 ? 3.328 9.133 -11.031 1 72.56 218 ARG A C 1
ATOM 1734 O O . ARG A 1 218 ? 3.061 9.094 -12.234 1 72.56 218 ARG A O 1
ATOM 1741 N N . LEU A 1 219 ? 3.627 8.07 -10.328 1 88 219 LEU A N 1
ATOM 1742 C CA . LEU A 1 219 ? 3.9 6.863 -11.109 1 88 219 LEU A CA 1
ATOM 1743 C C . LEU A 1 219 ? 2.607 6.125 -11.438 1 88 219 LEU A C 1
ATOM 1745 O O . LEU A 1 219 ? 1.734 5.98 -10.578 1 88 219 LEU A O 1
ATOM 1749 N N . ARG A 1 220 ? 2.529 5.773 -12.734 1 92.06 220 ARG A N 1
ATOM 1750 C CA . ARG A 1 220 ? 1.44 4.902 -13.172 1 92.06 220 ARG A CA 1
ATOM 1751 C C . ARG A 1 220 ? 1.808 3.436 -12.977 1 92.06 220 ARG A C 1
ATOM 1753 O O . ARG A 1 220 ? 2.988 3.084 -12.953 1 92.06 220 ARG A O 1
ATOM 1760 N N . LEU A 1 221 ? 0.783 2.631 -12.852 1 95.94 221 LEU A N 1
ATOM 1761 C CA . LEU A 1 221 ? 0.961 1.191 -12.703 1 95.94 221 LEU A CA 1
ATOM 1762 C C . LEU A 1 221 ? 1.849 0.635 -13.812 1 95.94 221 LEU A C 1
ATOM 1764 O O . LEU A 1 221 ? 2.734 -0.182 -13.547 1 95.94 221 LEU A O 1
ATOM 1768 N N . ALA A 1 222 ? 1.67 1.099 -15.016 1 94.19 222 ALA A N 1
ATOM 1769 C CA . ALA A 1 222 ? 2.43 0.617 -16.172 1 94.19 222 ALA A CA 1
ATOM 1770 C C . ALA A 1 222 ? 3.924 0.861 -15.977 1 94.19 222 ALA A C 1
ATOM 1772 O O . ALA A 1 222 ? 4.746 0.011 -16.328 1 94.19 222 ALA A O 1
ATOM 1773 N N . ASP A 1 223 ? 4.273 2.014 -15.406 1 92.81 223 ASP A N 1
ATOM 1774 C CA . ASP A 1 223 ? 5.672 2.352 -15.156 1 92.81 223 ASP A CA 1
ATOM 1775 C C . ASP A 1 223 ? 6.297 1.383 -14.156 1 92.81 223 ASP A C 1
ATOM 1777 O O . ASP A 1 223 ? 7.434 0.936 -14.344 1 92.81 223 ASP A O 1
ATOM 1781 N N . VAL A 1 224 ? 5.562 1.09 -13.164 1 96.5 224 VAL A N 1
ATOM 1782 C CA . VAL A 1 224 ? 6.098 0.23 -12.117 1 96.5 224 VAL A CA 1
ATOM 1783 C C . VAL A 1 224 ? 6.215 -1.203 -12.625 1 96.5 224 VAL A C 1
ATOM 1785 O O . VAL A 1 224 ? 7.164 -1.914 -12.289 1 96.5 224 VAL A O 1
ATOM 1788 N N . LEU A 1 225 ? 5.246 -1.627 -13.477 1 96.62 225 LEU A N 1
ATOM 1789 C CA . LEU A 1 225 ? 5.324 -2.957 -14.062 1 96.62 225 LEU A CA 1
ATOM 1790 C C . LEU A 1 225 ? 6.551 -3.082 -14.961 1 96.62 225 LEU A C 1
ATOM 1792 O O . LEU A 1 225 ? 7.148 -4.156 -15.055 1 96.62 225 LEU A O 1
ATOM 1796 N N . ASP A 1 226 ? 6.969 -1.96 -15.602 1 94.31 226 ASP A N 1
ATOM 1797 C CA . ASP A 1 226 ? 8.242 -1.959 -16.312 1 94.31 226 ASP A CA 1
ATOM 1798 C C . ASP A 1 226 ? 9.406 -2.268 -15.375 1 94.31 226 ASP A C 1
ATOM 1800 O O . ASP A 1 226 ? 10.281 -3.066 -15.703 1 94.31 226 ASP A O 1
ATOM 1804 N N . GLY A 1 227 ? 9.336 -1.646 -14.211 1 94.62 227 GLY A N 1
ATOM 1805 C CA . GLY A 1 227 ? 10.352 -1.914 -13.203 1 94.62 227 GLY A CA 1
ATOM 1806 C C . GLY A 1 227 ? 10.352 -3.354 -12.719 1 94.62 227 GLY A C 1
ATOM 1807 O O . GLY A 1 227 ? 11.414 -3.949 -12.531 1 94.62 227 GLY A O 1
ATOM 1808 N N . VAL A 1 228 ? 9.203 -3.916 -12.602 1 97 228 VAL A N 1
ATOM 1809 C CA . VAL A 1 228 ? 9.047 -5.305 -12.18 1 97 228 VAL A CA 1
ATOM 1810 C C . VAL A 1 228 ? 9.68 -6.234 -13.211 1 97 228 VAL A C 1
ATOM 1812 O O . VAL A 1 228 ? 10.406 -7.16 -12.859 1 97 228 VAL A O 1
ATOM 1815 N N . GLU A 1 229 ? 9.383 -5.957 -14.414 1 95.94 229 GLU A N 1
ATOM 1816 C CA . GLU A 1 229 ? 9.93 -6.77 -15.5 1 95.94 229 GLU A CA 1
ATOM 1817 C C . GLU A 1 229 ? 11.453 -6.73 -15.508 1 95.94 229 GLU A C 1
ATOM 1819 O O . GLU A 1 229 ? 12.102 -7.77 -15.625 1 95.94 229 GLU A O 1
ATOM 1824 N N . ILE A 1 230 ? 12.016 -5.574 -15.367 1 95 230 ILE A N 1
ATOM 1825 C CA . ILE A 1 230 ? 13.469 -5.387 -15.352 1 95 230 ILE A CA 1
ATOM 1826 C C . ILE A 1 230 ? 14.062 -6.121 -14.156 1 95 230 ILE A C 1
ATOM 1828 O O . ILE A 1 230 ? 15.055 -6.848 -14.297 1 95 230 ILE A O 1
ATOM 1832 N N . LEU A 1 231 ? 13.43 -5.977 -13.039 1 95.56 231 LEU A N 1
ATOM 1833 C CA . LEU A 1 231 ? 13.93 -6.609 -11.82 1 95.56 231 LEU A CA 1
ATOM 1834 C C . LEU A 1 231 ? 13.883 -8.125 -11.938 1 95.56 231 LEU A C 1
ATOM 1836 O O . LEU A 1 231 ? 14.812 -8.82 -11.523 1 95.56 231 LEU A O 1
ATOM 1840 N N . ASP A 1 232 ? 12.789 -8.648 -12.445 1 95.25 232 ASP A N 1
ATOM 1841 C CA . ASP A 1 232 ? 12.641 -10.086 -12.617 1 95.25 232 ASP A CA 1
ATOM 1842 C C . ASP A 1 232 ? 13.758 -10.656 -13.484 1 95.25 232 ASP A C 1
ATOM 1844 O O . ASP A 1 232 ? 14.352 -11.68 -13.148 1 95.25 232 ASP A O 1
ATOM 1848 N N . HIS A 1 233 ? 14.016 -9.969 -14.586 1 92.19 233 HIS A N 1
ATOM 1849 C CA . HIS A 1 233 ? 15.086 -10.367 -15.484 1 92.19 233 HIS A CA 1
ATOM 1850 C C . HIS A 1 233 ? 16.438 -10.352 -14.773 1 92.19 233 HIS A C 1
ATOM 1852 O O . HIS A 1 233 ? 17.203 -11.305 -14.875 1 92.19 233 HIS A O 1
ATOM 1858 N N . LEU A 1 234 ? 16.641 -9.328 -14.062 1 93.19 234 LEU A N 1
ATOM 1859 C CA . LEU A 1 234 ? 17.875 -9.141 -13.328 1 93.19 234 LEU A CA 1
ATOM 1860 C C . LEU A 1 234 ? 18.062 -10.234 -12.281 1 93.19 234 LEU A C 1
ATOM 1862 O O . LEU A 1 234 ? 19.141 -10.805 -12.148 1 93.19 234 LEU A O 1
ATOM 1866 N N . LEU A 1 235 ? 17.047 -10.523 -11.539 1 94.19 235 LEU A N 1
ATOM 1867 C CA . LEU A 1 235 ? 17.125 -11.508 -10.461 1 94.19 235 LEU A CA 1
ATOM 1868 C C . LEU A 1 235 ? 17.344 -12.906 -11.016 1 94.19 235 LEU A C 1
ATOM 1870 O O . LEU A 1 235 ? 18.047 -13.719 -10.398 1 94.19 235 LEU A O 1
ATOM 1874 N N . THR A 1 236 ? 16.75 -13.164 -12.125 1 91.12 236 THR A N 1
ATOM 1875 C CA . THR A 1 236 ? 16.984 -14.438 -12.797 1 91.12 236 THR A CA 1
ATOM 1876 C C . THR A 1 236 ? 18.469 -14.586 -13.164 1 91.12 236 THR A C 1
ATOM 1878 O O . THR A 1 236 ? 19.047 -15.656 -12.977 1 91.12 236 THR A O 1
ATOM 1881 N N . PHE A 1 237 ? 19.062 -13.539 -13.609 1 87.88 237 PHE A N 1
ATOM 1882 C CA . PHE A 1 237 ? 20.469 -13.539 -13.992 1 87.88 237 PHE A CA 1
ATOM 1883 C C . PHE A 1 237 ? 21.359 -13.75 -12.773 1 87.88 237 PHE A C 1
ATOM 1885 O O . PHE A 1 237 ? 22.328 -14.5 -12.828 1 87.88 237 PHE A O 1
ATOM 1892 N N . VAL A 1 238 ? 21.016 -13.164 -11.68 1 91.19 238 VAL A N 1
ATOM 1893 C CA . VAL A 1 238 ? 21.859 -13.164 -10.492 1 91.19 238 VAL A CA 1
ATOM 1894 C C . VAL A 1 238 ? 21.703 -14.492 -9.75 1 91.19 238 VAL A C 1
ATOM 1896 O O . VAL A 1 238 ? 22.688 -15.055 -9.266 1 91.19 238 VAL A O 1
ATOM 1899 N N . TYR A 1 239 ? 20.5 -15.016 -9.719 1 90.88 239 TYR A N 1
ATOM 1900 C CA . TYR A 1 239 ? 20.266 -16.125 -8.805 1 90.88 239 TYR A CA 1
ATOM 1901 C C . TYR A 1 239 ? 20.062 -17.422 -9.57 1 90.88 239 TYR A C 1
ATOM 1903 O O . TYR A 1 239 ? 20.188 -18.516 -9 1 90.88 239 TYR A O 1
ATOM 1911 N N . ASP A 1 240 ? 19.531 -17.281 -10.766 1 80.38 240 ASP A N 1
ATOM 1912 C CA . ASP A 1 240 ? 19.203 -18.516 -11.477 1 80.38 240 ASP A CA 1
ATOM 1913 C C . ASP A 1 240 ? 20.438 -19.188 -12.047 1 80.38 240 ASP A C 1
ATOM 1915 O O . ASP A 1 240 ? 21.062 -18.672 -12.992 1 80.38 240 ASP A O 1
ATOM 1919 N N . THR A 1 241 ? 20.844 -20.125 -11.422 1 73.75 241 THR A N 1
ATOM 1920 C CA . THR A 1 241 ? 22.031 -20.859 -11.844 1 73.75 241 THR A CA 1
ATOM 1921 C C . THR A 1 241 ? 21.641 -22 -12.789 1 73.75 241 THR A C 1
ATOM 1923 O O . THR A 1 241 ? 22.484 -22.828 -13.133 1 73.75 241 THR A O 1
ATOM 1926 N N . THR A 1 242 ? 20.297 -22.016 -12.984 1 65.06 242 THR A N 1
ATOM 1927 C CA . THR A 1 242 ? 19.844 -23.141 -13.805 1 65.06 242 THR A CA 1
ATOM 1928 C C . THR A 1 242 ? 20.5 -23.094 -15.18 1 65.06 242 THR A C 1
ATOM 1930 O O . THR A 1 242 ? 20.812 -24.141 -15.758 1 65.06 242 THR A O 1
ATOM 1933 N N . LYS A 1 243 ? 20.703 -21.844 -15.703 1 60.44 243 LYS A N 1
ATOM 1934 C CA . LYS A 1 243 ? 21.359 -21.75 -17 1 60.44 243 LYS A CA 1
ATOM 1935 C C . LYS A 1 243 ? 22.766 -22.344 -16.953 1 60.44 243 LYS A C 1
ATOM 1937 O O . LYS A 1 243 ? 23.172 -23.047 -17.891 1 60.44 243 LYS A O 1
ATOM 1942 N N . ASP A 1 244 ? 23.375 -21.969 -15.875 1 62.25 244 ASP A N 1
ATOM 1943 C CA . ASP A 1 244 ? 24.703 -22.562 -15.727 1 62.25 244 ASP A CA 1
ATOM 1944 C C . ASP A 1 244 ? 24.625 -24.078 -15.57 1 62.25 244 ASP A C 1
ATOM 1946 O O . ASP A 1 244 ? 25.453 -24.812 -16.125 1 62.25 244 ASP A O 1
ATOM 1950 N N . GLU A 1 245 ? 23.547 -24.422 -14.898 1 59.38 245 GLU A N 1
ATOM 1951 C CA . GLU A 1 245 ? 23.375 -25.859 -14.703 1 59.38 245 GLU A CA 1
ATOM 1952 C C . GLU A 1 245 ? 23 -26.562 -16.016 1 59.38 245 GLU A C 1
ATOM 1954 O O . GLU A 1 245 ? 23.484 -27.656 -16.297 1 59.38 245 GLU A O 1
ATOM 1959 N N . ILE A 1 246 ? 22.25 -25.922 -16.797 1 59.31 246 ILE A N 1
ATOM 1960 C CA . ILE A 1 246 ? 21.859 -26.469 -18.094 1 59.31 246 ILE A CA 1
ATOM 1961 C C . ILE A 1 246 ? 23.062 -26.531 -19.031 1 59.31 246 ILE A C 1
ATOM 1963 O O . ILE A 1 246 ? 23.266 -27.516 -19.719 1 59.31 246 ILE A O 1
ATOM 1967 N N . LYS A 1 247 ? 23.766 -25.5 -18.953 1 60.62 247 LYS A N 1
ATOM 1968 C CA . LYS A 1 247 ? 24.969 -25.469 -19.766 1 60.62 247 LYS A CA 1
ATOM 1969 C C . LYS A 1 247 ? 25.938 -26.578 -19.344 1 60.62 247 LYS A C 1
ATOM 1971 O O . LYS A 1 247 ? 26.531 -27.25 -20.188 1 60.62 247 LYS A O 1
ATOM 1976 N N . LYS A 1 248 ? 26.031 -26.656 -18.078 1 61.81 248 LYS A N 1
ATOM 1977 C CA . LYS A 1 248 ? 26.891 -27.719 -17.578 1 61.81 248 LYS A CA 1
ATOM 1978 C C . LYS A 1 248 ? 26.359 -29.094 -17.984 1 61.81 248 LYS A C 1
ATOM 1980 O O . LYS A 1 248 ? 27.125 -29.953 -18.422 1 61.81 248 LYS A O 1
ATOM 1985 N N . ARG A 1 249 ? 25.141 -29.266 -17.906 1 63.5 249 ARG A N 1
ATOM 1986 C CA . ARG A 1 249 ? 24.516 -30.547 -18.297 1 63.5 249 ARG A CA 1
ATOM 1987 C C . ARG A 1 249 ? 24.672 -30.781 -19.797 1 63.5 249 ARG A C 1
ATOM 1989 O O . ARG A 1 249 ? 24.953 -31.906 -20.219 1 63.5 249 ARG A O 1
ATOM 1996 N N . ALA A 1 250 ? 24.469 -29.766 -20.547 1 65.75 250 ALA A N 1
ATOM 1997 C CA . ALA A 1 250 ? 24.625 -29.859 -22 1 65.75 250 ALA A CA 1
ATOM 1998 C C . ALA A 1 250 ? 26.062 -30.234 -22.359 1 65.75 250 ALA A C 1
ATOM 2000 O O . ALA A 1 250 ? 26.281 -31.078 -23.234 1 65.75 250 ALA A O 1
ATOM 2001 N N . ALA A 1 251 ? 26.922 -29.562 -21.672 1 68.44 251 ALA A N 1
ATOM 2002 C CA . ALA A 1 251 ? 28.344 -29.859 -21.891 1 68.44 251 ALA A CA 1
ATOM 2003 C C . ALA A 1 251 ? 28.656 -31.312 -21.531 1 68.44 251 ALA A C 1
ATOM 2005 O O . ALA A 1 251 ? 29.422 -31.969 -22.25 1 68.44 251 ALA A O 1
ATOM 2006 N N . GLU A 1 252 ? 28.016 -31.688 -20.484 1 67.12 252 GLU A N 1
ATOM 2007 C CA . GLU A 1 252 ? 28.203 -33.062 -20.062 1 67.12 252 GLU A CA 1
ATOM 2008 C C . GLU A 1 252 ? 27.594 -34.031 -21.078 1 67.12 252 GLU A C 1
ATOM 2010 O O . GLU A 1 252 ? 28.203 -35.062 -21.391 1 67.12 252 GLU A O 1
ATOM 2015 N N . ILE A 1 253 ? 26.469 -33.688 -21.531 1 69 253 ILE A N 1
ATOM 2016 C CA . ILE A 1 253 ? 25.797 -34.5 -22.531 1 69 253 ILE A CA 1
ATOM 2017 C C . ILE A 1 253 ? 26.609 -34.531 -23.828 1 69 253 ILE A C 1
ATOM 2019 O O . ILE A 1 253 ? 26.781 -35.594 -24.438 1 69 253 ILE A O 1
ATOM 2023 N N . THR A 1 254 ? 27.062 -33.375 -24.188 1 69.38 254 THR A N 1
ATOM 2024 C CA . THR A 1 254 ? 27.875 -33.25 -25.391 1 69.38 254 THR A CA 1
ATOM 2025 C C . THR A 1 254 ? 29.188 -34.031 -25.234 1 69.38 254 THR A C 1
ATOM 2027 O O . THR A 1 254 ? 29.625 -34.719 -26.156 1 69.38 254 THR A O 1
ATOM 2030 N N . ALA A 1 255 ? 29.625 -33.812 -23.969 1 69.69 255 ALA A N 1
ATOM 2031 C CA . ALA A 1 255 ? 30.891 -34.5 -23.688 1 69.69 255 ALA A CA 1
ATOM 2032 C C . ALA A 1 255 ? 30.703 -36.031 -23.734 1 69.69 255 ALA A C 1
ATOM 2034 O O . ALA A 1 255 ? 31.609 -36.75 -24.156 1 69.69 255 ALA A O 1
ATOM 2035 N N . ARG A 1 256 ? 29.5 -36.281 -23.297 1 65.31 256 ARG A N 1
ATOM 2036 C CA . ARG A 1 256 ? 29.219 -37.719 -23.297 1 65.31 256 ARG A CA 1
ATOM 2037 C C . ARG A 1 256 ? 28.609 -38.156 -24.625 1 65.31 256 ARG A C 1
ATOM 2039 O O . ARG A 1 256 ? 28.219 -39.312 -24.781 1 65.31 256 ARG A O 1
ATOM 2046 N N . LYS A 1 257 ? 28.734 -37.312 -25.641 1 61.03 257 LYS A N 1
ATOM 2047 C CA . LYS A 1 257 ? 28.234 -37.562 -26.984 1 61.03 257 LYS A CA 1
ATOM 2048 C C . LYS A 1 257 ? 26.781 -38.031 -26.953 1 61.03 257 LYS A C 1
ATOM 2050 O O . LYS A 1 257 ? 26.422 -38.969 -27.672 1 61.03 257 LYS A O 1
ATOM 2055 N N . GLY A 1 258 ? 26.016 -37.469 -25.984 1 59.25 258 GLY A N 1
ATOM 2056 C CA . GLY A 1 258 ? 24.594 -37.781 -25.906 1 59.25 258 GLY A CA 1
ATOM 2057 C C . GLY A 1 258 ? 24.281 -39.031 -25.141 1 59.25 258 GLY A C 1
ATOM 2058 O O . GLY A 1 258 ? 23.109 -39.406 -25 1 59.25 258 GLY A O 1
ATOM 2059 N N . ILE A 1 259 ? 25.281 -39.938 -24.766 1 58.69 259 ILE A N 1
ATOM 2060 C CA . ILE A 1 259 ? 25.094 -41.188 -24.062 1 58.69 259 ILE A CA 1
ATOM 2061 C C . ILE A 1 259 ? 24.672 -40.938 -22.625 1 58.69 259 ILE A C 1
ATOM 2063 O O . ILE A 1 259 ? 25.328 -40.156 -21.922 1 58.69 259 ILE A O 1
ATOM 2067 N N . PRO A 1 260 ? 23.469 -41.344 -22.234 1 62.5 260 PRO A N 1
ATOM 2068 C CA . PRO A 1 260 ? 22.969 -41.125 -20.875 1 62.5 260 PRO A CA 1
ATOM 2069 C C . PRO A 1 260 ? 23.953 -41.594 -19.797 1 62.5 260 PRO A C 1
ATOM 2071 O O . PRO A 1 260 ? 24.656 -42.562 -19.984 1 62.5 260 PRO A O 1
ATOM 2074 N N . ALA A 1 261 ? 24.297 -40.812 -18.766 1 61.44 261 ALA A N 1
ATOM 2075 C CA . ALA A 1 261 ? 25.281 -41 -17.719 1 61.44 261 ALA A CA 1
ATOM 2076 C C . ALA A 1 261 ? 25.234 -42.438 -17.172 1 61.44 261 ALA A C 1
ATOM 2078 O O . ALA A 1 261 ? 26.266 -43.031 -16.844 1 61.44 261 ALA A O 1
ATOM 2079 N N . ASN A 1 262 ? 24.078 -42.969 -16.906 1 57.44 262 ASN A N 1
ATOM 2080 C CA . ASN A 1 262 ? 23.953 -44.281 -16.297 1 57.44 262 ASN A CA 1
ATOM 2081 C C . ASN A 1 262 ? 24.391 -45.406 -17.234 1 57.44 262 ASN A C 1
ATOM 2083 O O . ASN A 1 262 ? 24.5 -46.562 -16.844 1 57.44 262 ASN A O 1
ATOM 2087 N N . ARG A 1 263 ? 24.469 -45.188 -18.531 1 55 263 ARG A N 1
ATOM 2088 C CA . ARG A 1 263 ? 24.75 -46.281 -19.469 1 55 263 ARG A CA 1
ATOM 2089 C C . ARG A 1 263 ? 26.234 -46.438 -19.719 1 55 263 ARG A C 1
ATOM 2091 O O . ARG A 1 263 ? 26.672 -47.375 -20.375 1 55 263 ARG A O 1
ATOM 2098 N N . VAL A 1 264 ? 26.984 -45.469 -19.422 1 50.28 264 VAL A N 1
ATOM 2099 C CA . VAL A 1 264 ? 28.406 -45.625 -19.703 1 50.28 264 VAL A CA 1
ATOM 2100 C C . VAL A 1 264 ? 28.984 -46.75 -18.859 1 50.28 264 VAL A C 1
ATOM 2102 O O . VAL A 1 264 ? 30.094 -47.219 -19.125 1 50.28 264 VAL A O 1
ATOM 2105 N N . HIS A 1 265 ? 28.422 -46.969 -17.641 1 45.81 265 HIS A N 1
ATOM 2106 C CA . HIS A 1 265 ? 29.188 -47.906 -16.812 1 45.81 265 HIS A CA 1
ATOM 2107 C C . HIS A 1 265 ? 28.969 -49.344 -17.25 1 45.81 265 HIS A C 1
ATOM 2109 O O . HIS A 1 265 ? 29.547 -50.25 -16.672 1 45.81 265 HIS A O 1
ATOM 2115 N N . ARG A 1 266 ? 27.969 -49.594 -18.25 1 43.06 266 ARG A N 1
ATOM 2116 C CA . ARG A 1 266 ? 27.766 -51.031 -18.297 1 43.06 266 ARG A CA 1
ATOM 2117 C C . ARG A 1 266 ? 28.734 -51.688 -19.266 1 43.06 266 ARG A C 1
ATOM 2119 O O . ARG A 1 266 ? 28.672 -52.906 -19.5 1 43.06 266 ARG A O 1
ATOM 2126 N N . GLY A 1 267 ? 29.562 -50.812 -20.016 1 34.78 267 GLY A N 1
ATOM 2127 C CA . GLY A 1 267 ? 30.297 -51.625 -20.984 1 34.78 267 GLY A CA 1
ATOM 2128 C C . GLY A 1 267 ? 31.391 -52.469 -20.359 1 34.78 267 GLY A C 1
ATOM 2129 O O . GLY A 1 267 ? 31.938 -53.375 -20.984 1 34.78 267 GLY A O 1
ATOM 2130 N N . ASN A 1 268 ? 32 -52.094 -19.188 1 27.88 268 ASN A N 1
ATOM 2131 C CA . ASN A 1 268 ? 33.031 -53.094 -18.938 1 27.88 268 ASN A CA 1
ATOM 2132 C C . ASN A 1 268 ? 32.438 -54.375 -18.375 1 27.88 268 ASN A C 1
ATOM 2134 O O . ASN A 1 268 ? 31.562 -54.344 -17.5 1 27.88 268 ASN A O 1
ATOM 2138 N N . MET B 1 1 ? -8.078 18.172 22.344 1 45.5 1 MET B N 1
ATOM 2139 C CA . MET B 1 1 ? -9.242 17.312 22.156 1 45.5 1 MET B CA 1
ATOM 2140 C C . MET B 1 1 ? -8.836 15.938 21.641 1 45.5 1 MET B C 1
ATOM 2142 O O . MET B 1 1 ? -7.848 15.82 20.906 1 45.5 1 MET B O 1
ATOM 2146 N N . ALA B 1 2 ? -9.328 14.984 22.328 1 55.72 2 ALA B N 1
ATOM 2147 C CA . ALA B 1 2 ? -8.945 13.602 22.062 1 55.72 2 ALA B CA 1
ATOM 2148 C C . ALA B 1 2 ? -9.227 13.219 20.609 1 55.72 2 ALA B C 1
ATOM 2150 O O . ALA B 1 2 ? -10.305 13.508 20.078 1 55.72 2 ALA B O 1
ATOM 2151 N N . ASN B 1 3 ? -8.219 12.898 19.797 1 79.06 3 ASN B N 1
ATOM 2152 C CA . ASN B 1 3 ? -8.336 12.422 18.422 1 79.06 3 ASN B CA 1
ATOM 2153 C C . ASN B 1 3 ? -9.078 11.094 18.344 1 79.06 3 ASN B C 1
ATOM 2155 O O . ASN B 1 3 ? -8.469 10.031 18.484 1 79.06 3 ASN B O 1
ATOM 2159 N N . HIS B 1 4 ? -10.438 11.156 18.312 1 90 4 HIS B N 1
ATOM 2160 C CA . HIS B 1 4 ? -11.281 9.969 18.297 1 90 4 HIS B CA 1
ATOM 2161 C C . HIS B 1 4 ? -10.977 9.086 17.094 1 90 4 HIS B C 1
ATOM 2163 O O . HIS B 1 4 ? -11.055 7.855 17.188 1 90 4 HIS B O 1
ATOM 2169 N N . LEU B 1 5 ? -10.578 9.719 16.109 1 94.81 5 LEU B N 1
ATOM 2170 C CA . LEU B 1 5 ? -10.289 8.969 14.883 1 94.81 5 LEU B CA 1
ATOM 2171 C C . LEU B 1 5 ? -9.133 8 15.109 1 94.81 5 LEU B C 1
ATOM 2173 O O . LEU B 1 5 ? -9.242 6.809 14.805 1 94.81 5 LEU B O 1
ATOM 2177 N N . ILE B 1 6 ? -8.086 8.477 15.734 1 95 6 ILE B N 1
ATOM 2178 C CA . ILE B 1 6 ? -6.898 7.656 15.945 1 95 6 ILE B CA 1
ATOM 2179 C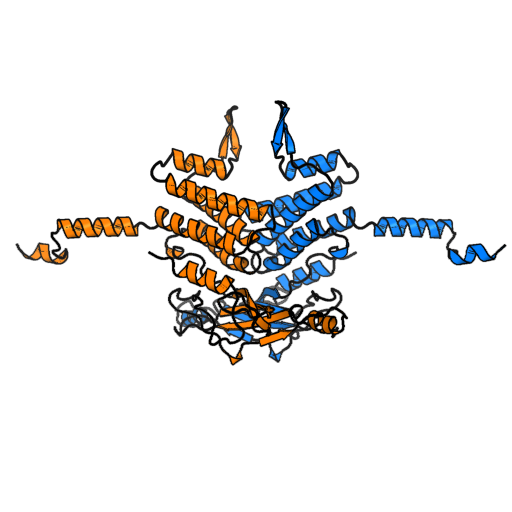 C . ILE B 1 6 ? -7.223 6.52 16.906 1 95 6 ILE B C 1
ATOM 2181 O O . ILE B 1 6 ? -6.719 5.402 16.766 1 95 6 ILE B O 1
ATOM 2185 N N . ARG B 1 7 ? -8.008 6.797 17.938 1 95.19 7 ARG B N 1
ATOM 2186 C CA . ARG B 1 7 ? -8.422 5.762 18.875 1 95.19 7 ARG B CA 1
ATOM 2187 C C . ARG B 1 7 ? -9.203 4.656 18.172 1 95.19 7 ARG B C 1
ATOM 2189 O O . ARG B 1 7 ? -8.984 3.471 18.422 1 95.19 7 ARG B O 1
ATOM 2196 N N . ASP B 1 8 ? -10.125 5.074 17.312 1 97 8 ASP B N 1
ATOM 2197 C CA . ASP B 1 8 ? -10.898 4.109 16.531 1 97 8 ASP B CA 1
ATOM 2198 C C . ASP B 1 8 ? -9.992 3.252 15.664 1 97 8 ASP B C 1
ATOM 2200 O O . ASP B 1 8 ? -10.141 2.029 15.609 1 97 8 ASP B O 1
ATOM 2204 N N . LEU B 1 9 ? -9.039 3.871 14.969 1 97.88 9 LEU B N 1
ATOM 2205 C CA . LEU B 1 9 ? -8.125 3.152 14.086 1 97.88 9 LEU B CA 1
ATOM 2206 C C . LEU B 1 9 ? -7.281 2.154 14.867 1 97.88 9 LEU B C 1
ATOM 2208 O O . LEU B 1 9 ? -7.059 1.03 14.414 1 97.88 9 LEU B O 1
ATOM 2212 N N . ARG B 1 10 ? -6.836 2.562 16.078 1 97.5 10 ARG B N 1
ATOM 2213 C CA . ARG B 1 10 ? -6.051 1.671 16.922 1 97.5 10 ARG B CA 1
ATOM 2214 C C . ARG B 1 10 ? -6.879 0.477 17.375 1 97.5 10 ARG B C 1
ATOM 2216 O O . ARG B 1 10 ? -6.363 -0.636 17.5 1 97.5 10 ARG B O 1
ATOM 2223 N N . THR B 1 11 ? -8.125 0.733 17.656 1 97.44 11 THR B N 1
ATOM 2224 C CA . THR B 1 11 ? -9.008 -0.355 18.047 1 97.44 11 THR B CA 1
ATOM 2225 C C . THR B 1 11 ? -9.203 -1.344 16.906 1 97.44 11 THR B C 1
ATOM 2227 O O . THR B 1 11 ? -9.141 -2.559 17.109 1 97.44 11 THR B O 1
ATOM 2230 N N . ILE B 1 12 ? -9.438 -0.877 15.719 1 98.06 12 ILE B N 1
ATOM 2231 C CA . ILE B 1 12 ? -9.586 -1.713 14.531 1 98.06 12 ILE B CA 1
ATOM 2232 C C . ILE B 1 12 ? -8.305 -2.52 14.312 1 98.06 12 ILE B C 1
ATOM 2234 O O . ILE B 1 12 ? -8.359 -3.688 13.922 1 98.06 12 ILE B O 1
ATOM 2238 N N . ALA B 1 13 ? -7.141 -1.879 14.609 1 97.25 13 ALA B N 1
ATOM 2239 C CA . ALA B 1 13 ? -5.832 -2.484 14.383 1 97.25 13 ALA B CA 1
ATOM 2240 C C . ALA B 1 13 ? -5.645 -3.723 15.258 1 97.25 13 ALA B C 1
ATOM 2242 O O . ALA B 1 13 ? -4.809 -4.578 14.953 1 97.25 13 ALA B O 1
ATOM 2243 N N . LYS B 1 14 ? -6.395 -3.859 16.281 1 94.88 14 LYS B N 1
ATOM 2244 C CA . LYS B 1 14 ? -6.297 -5.016 17.172 1 94.88 14 LYS B CA 1
ATOM 2245 C C . LYS B 1 14 ? -7.008 -6.227 16.578 1 94.88 14 LYS B C 1
ATOM 2247 O O . LYS B 1 14 ? -6.867 -7.344 17.078 1 94.88 14 LYS B O 1
ATOM 2252 N N . GLY B 1 15 ? -7.746 -5.996 15.531 1 96.62 15 GLY B N 1
ATOM 2253 C CA . GLY B 1 15 ? -8.523 -7.055 14.914 1 96.62 15 GLY B CA 1
ATOM 2254 C C . GLY B 1 15 ? -10.008 -6.957 15.211 1 96.62 15 GLY B C 1
ATOM 2255 O O . GLY B 1 15 ? -10.406 -6.375 16.219 1 96.62 15 GLY B O 1
ATOM 2256 N N . LEU B 1 16 ? -10.766 -7.473 14.312 1 97.81 16 LEU B N 1
ATOM 2257 C CA . LEU B 1 16 ? -12.211 -7.516 14.453 1 97.81 16 LEU B CA 1
ATOM 2258 C C . LEU B 1 16 ? -12.68 -8.898 14.906 1 97.81 16 LEU B C 1
ATOM 2260 O O . LEU B 1 16 ? -12.133 -9.914 14.461 1 97.81 16 LEU B O 1
ATOM 2264 N N . PRO B 1 17 ? -13.672 -8.969 15.75 1 95.81 17 PRO B N 1
ATOM 2265 C CA . PRO B 1 17 ? -14.18 -10.273 16.188 1 95.81 17 PRO B CA 1
ATOM 2266 C C . PRO B 1 17 ? -15.016 -10.969 15.109 1 95.81 17 PRO B C 1
ATOM 2268 O O . PRO B 1 17 ? -15.414 -10.336 14.133 1 95.81 17 PRO B O 1
ATOM 2271 N N . GLU B 1 18 ? -15.273 -12.203 15.336 1 94.81 18 GLU B N 1
ATOM 2272 C CA . GLU B 1 18 ? -16.031 -13.023 14.398 1 94.81 18 GLU B CA 1
ATOM 2273 C C . GLU B 1 18 ? -17.469 -12.516 14.258 1 94.81 18 GLU B C 1
ATOM 2275 O O . GLU B 1 18 ? -18.031 -12.508 13.156 1 94.81 18 GLU B O 1
ATOM 2280 N N . ASP B 1 19 ? -18.031 -12.078 15.328 1 95.06 19 ASP B N 1
ATOM 2281 C CA . ASP B 1 19 ? -19.391 -11.555 15.32 1 95.06 19 ASP B CA 1
ATOM 2282 C C . ASP B 1 19 ? -19.406 -10.094 14.875 1 95.06 19 ASP B C 1
ATOM 2284 O O . ASP B 1 19 ? -18.969 -9.203 15.617 1 95.06 19 ASP B O 1
ATOM 2288 N N . PRO B 1 20 ? -19.984 -9.828 13.773 1 95.94 20 PRO B N 1
ATOM 2289 C CA . PRO B 1 20 ? -19.969 -8.461 13.25 1 95.94 20 PRO B CA 1
ATOM 2290 C C . PRO B 1 20 ? -20.703 -7.48 14.172 1 95.94 20 PRO B C 1
ATOM 2292 O O . PRO B 1 20 ? -20.406 -6.277 14.148 1 95.94 20 PRO B O 1
ATOM 2295 N N . ALA B 1 21 ? -21.625 -7.98 14.992 1 94.88 21 ALA B N 1
ATOM 2296 C CA . ALA B 1 21 ? -22.359 -7.121 15.922 1 94.88 21 ALA B CA 1
ATOM 2297 C C . ALA B 1 21 ? -21.422 -6.543 16.984 1 94.88 21 ALA B C 1
ATOM 2299 O O . ALA B 1 21 ? -21.75 -5.555 17.641 1 94.88 21 ALA B O 1
ATOM 2300 N N . GLN B 1 22 ? -20.219 -7.141 17.094 1 95.81 22 GLN B N 1
ATOM 2301 C CA . GLN B 1 22 ? -19.281 -6.73 18.141 1 95.81 22 GLN B CA 1
ATOM 2302 C C . GLN B 1 22 ? -18.141 -5.902 17.547 1 95.81 22 GLN B C 1
ATOM 2304 O O . GLN B 1 22 ? -17.188 -5.578 18.25 1 95.81 22 GLN B O 1
ATOM 2309 N N . TRP B 1 23 ? -18.234 -5.531 16.266 1 97.62 23 TRP B N 1
ATOM 2310 C CA . TRP B 1 23 ? -17.188 -4.734 15.664 1 97.62 23 TRP B CA 1
ATOM 2311 C C . TRP B 1 23 ? -17.125 -3.34 16.281 1 97.62 23 TRP B C 1
ATOM 2313 O O . TRP B 1 23 ? -18.156 -2.773 16.641 1 97.62 23 TRP B O 1
ATOM 2323 N N . PRO B 1 24 ? -15.922 -2.824 16.438 1 97.06 24 PRO B N 1
ATOM 2324 C CA . PRO B 1 24 ? -15.797 -1.465 16.969 1 97.06 24 PRO B CA 1
ATOM 2325 C C . PRO B 1 24 ? -16.312 -0.404 16 1 97.06 24 PRO B C 1
ATOM 2327 O O . PRO B 1 24 ? -16.766 -0.735 14.898 1 97.06 24 PRO B O 1
ATOM 2330 N N . HIS B 1 25 ? -16.266 0.771 16.484 1 96.5 25 HIS B N 1
ATOM 2331 C CA . HIS B 1 25 ? -16.609 1.887 15.602 1 96.5 25 HIS B CA 1
ATOM 2332 C C . HIS B 1 25 ? -15.633 1.999 14.438 1 96.5 25 HIS B C 1
ATOM 2334 O O . HIS B 1 25 ? -14.422 2.096 14.648 1 96.5 25 HIS B O 1
ATOM 2340 N N . ILE B 1 26 ? -16.125 1.972 13.266 1 98.19 26 ILE B N 1
ATOM 2341 C CA . ILE B 1 26 ? -15.344 2.15 12.055 1 98.19 26 ILE B CA 1
ATOM 2342 C C . ILE B 1 26 ? -15.727 3.465 11.375 1 98.19 26 ILE B C 1
ATOM 2344 O O . ILE B 1 26 ? -16.859 3.629 10.922 1 98.19 26 ILE B O 1
ATOM 2348 N N . PRO B 1 27 ? -14.789 4.395 11.312 1 97.5 27 PRO B N 1
ATOM 2349 C CA . PRO B 1 27 ? -15.125 5.719 10.773 1 97.5 27 PRO B CA 1
ATOM 2350 C C . PRO B 1 27 ? -15.492 5.68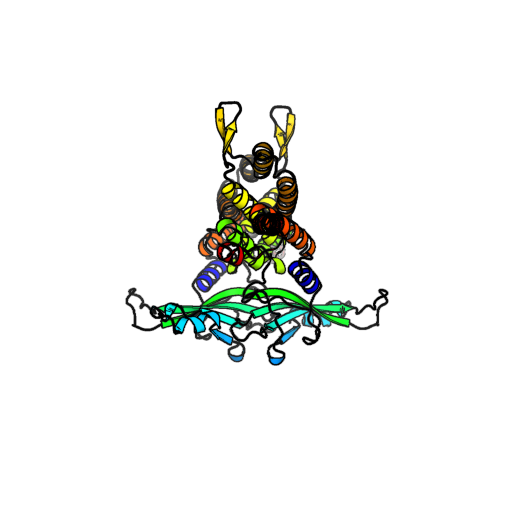 9.297 1 97.5 27 PRO B C 1
ATOM 2352 O O . PRO B 1 27 ? -14.867 4.961 8.516 1 97.5 27 PRO B O 1
ATOM 2355 N N . CYS B 1 28 ? -16.5 6.43 8.938 1 97.5 28 CYS B N 1
ATOM 2356 C CA . CYS B 1 28 ? -16.969 6.48 7.559 1 97.5 28 CYS B CA 1
ATOM 2357 C C . CYS B 1 28 ? -16.047 7.34 6.699 1 97.5 28 CYS B C 1
ATOM 2359 O O . CYS B 1 28 ? -15.812 8.508 7.012 1 97.5 28 CYS B O 1
ATOM 2361 N N . PRO B 1 29 ? -15.609 6.809 5.625 1 96.81 29 PRO B N 1
ATOM 2362 C CA . PRO B 1 29 ? -14.719 7.59 4.766 1 96.81 29 PRO B CA 1
ATOM 2363 C C . PRO B 1 29 ? -15.469 8.625 3.924 1 96.81 29 PRO B C 1
ATOM 2365 O O . PRO B 1 29 ? -14.844 9.492 3.314 1 96.81 29 PRO B O 1
ATOM 2368 N N . THR B 1 30 ? -16.75 8.578 3.895 1 94.94 30 THR B N 1
ATOM 2369 C CA . THR B 1 30 ? -17.531 9.484 3.066 1 94.94 30 THR B CA 1
ATOM 2370 C C . THR B 1 30 ? -17.922 10.734 3.852 1 94.94 30 THR B C 1
ATOM 2372 O O . THR B 1 30 ? -17.547 11.844 3.484 1 94.94 30 THR B O 1
ATOM 2375 N N . CYS B 1 31 ? -18.594 10.57 4.969 1 94.31 31 CYS B N 1
ATOM 2376 C CA . CYS B 1 31 ? -19.109 11.719 5.703 1 94.31 31 CYS B CA 1
ATOM 2377 C C . CYS B 1 31 ? -18.156 12.117 6.824 1 94.31 31 CYS B C 1
ATOM 2379 O O . CYS B 1 31 ? -18.266 13.219 7.375 1 94.31 31 CYS B O 1
ATOM 2381 N N . HIS B 1 32 ? -17.234 11.203 7.309 1 90.56 32 HIS B N 1
ATOM 2382 C CA . HIS B 1 32 ? -16.234 11.414 8.352 1 90.56 32 HIS B CA 1
ATOM 2383 C C . HIS B 1 32 ? -16.891 11.664 9.703 1 90.56 32 HIS B C 1
ATOM 2385 O O . HIS B 1 32 ? -16.25 12.133 10.641 1 90.56 32 HIS B O 1
ATOM 2391 N N . ARG B 1 33 ? -18.141 11.453 9.859 1 87.5 33 ARG B N 1
ATOM 2392 C CA . ARG B 1 33 ? -18.891 11.68 11.094 1 87.5 33 ARG B CA 1
ATOM 2393 C C . ARG B 1 33 ? -19.578 10.406 11.562 1 87.5 33 ARG B C 1
ATOM 2395 O O . ARG B 1 33 ? -19.594 10.109 12.766 1 87.5 33 ARG B O 1
ATOM 2402 N N . GLY B 1 34 ? -20.031 9.711 10.633 1 91.44 34 GLY B N 1
ATOM 2403 C CA . GLY B 1 34 ? -20.75 8.492 10.969 1 91.44 34 GLY B CA 1
ATOM 2404 C C . GLY B 1 34 ? -19.844 7.289 11.125 1 91.44 34 GLY B C 1
ATOM 2405 O O . GLY B 1 34 ? -18.625 7.379 10.898 1 91.44 34 GLY B O 1
ATOM 2406 N N . GLY B 1 35 ? -20.422 6.199 11.594 1 95.69 35 GLY B N 1
ATOM 2407 C CA . GLY B 1 35 ? -19.75 4.914 11.711 1 95.69 35 GLY B CA 1
ATOM 2408 C C . GLY B 1 35 ? -20.297 3.867 10.766 1 95.69 35 GLY B C 1
ATOM 2409 O O . GLY B 1 35 ? -21.5 3.832 10.492 1 95.69 35 GLY B O 1
ATOM 2410 N N . LEU B 1 36 ? -19.391 3.088 10.32 1 97.88 36 LEU B N 1
ATOM 2411 C CA . LEU B 1 36 ? -19.781 1.999 9.43 1 97.88 36 LEU B CA 1
ATOM 2412 C C . LEU B 1 36 ? -20.25 0.785 10.227 1 97.88 36 LEU B C 1
ATOM 2414 O O . LEU B 1 36 ? -19.672 0.456 11.266 1 97.88 36 LEU B O 1
ATOM 2418 N N . THR B 1 37 ? -21.266 0.236 9.742 1 97.06 37 THR B N 1
ATOM 2419 C CA . THR B 1 37 ? -21.75 -1.022 10.289 1 97.06 37 THR B CA 1
ATOM 2420 C C . THR B 1 37 ? -21.672 -2.135 9.25 1 97.06 37 THR B C 1
ATOM 2422 O O . THR B 1 37 ? -21.984 -1.914 8.078 1 97.06 37 THR B O 1
ATOM 2425 N N . PRO B 1 38 ? -21.312 -3.34 9.727 1 97.75 38 PRO B N 1
ATOM 2426 C CA . PRO B 1 38 ? -21.25 -4.453 8.773 1 97.75 38 PRO B CA 1
ATOM 2427 C C . PRO B 1 38 ? -22.641 -4.906 8.312 1 97.75 38 PRO B C 1
ATOM 2429 O O . PRO B 1 38 ? -23.578 -4.922 9.102 1 97.75 38 PRO B O 1
ATOM 2432 N N . ILE B 1 39 ? -22.719 -5.129 7.039 1 95.81 39 ILE B N 1
ATOM 2433 C CA . ILE B 1 39 ? -23.875 -5.832 6.5 1 95.81 39 ILE B CA 1
ATOM 2434 C C . ILE B 1 39 ? -23.719 -7.336 6.711 1 95.81 39 ILE B C 1
ATOM 2436 O O . ILE B 1 39 ? -22.969 -7.992 5.98 1 95.81 39 ILE B O 1
ATOM 2440 N N . ALA B 1 40 ? -24.438 -7.848 7.566 1 93.44 40 ALA B N 1
ATOM 2441 C CA . ALA B 1 40 ? -24.203 -9.188 8.094 1 93.44 40 ALA B CA 1
ATOM 2442 C C . ALA B 1 40 ? -24.234 -10.227 6.977 1 93.44 40 ALA B C 1
ATOM 2444 O O . ALA B 1 40 ? -23.406 -11.133 6.938 1 93.44 40 ALA B O 1
ATOM 2445 N N . GLU B 1 41 ? -25.141 -10.078 6.047 1 93.94 41 GLU B N 1
ATOM 2446 C CA . GLU B 1 41 ? -25.312 -11.062 4.984 1 93.94 41 GLU B CA 1
ATOM 2447 C C . GLU B 1 41 ? -24.156 -11.031 3.994 1 93.94 41 GLU B C 1
ATOM 2449 O O . GLU B 1 41 ? -23.969 -11.969 3.213 1 93.94 41 GLU B O 1
ATOM 2454 N N . SER B 1 42 ? -23.406 -9.969 4.078 1 95.12 42 SER B N 1
ATOM 2455 C CA . SER B 1 42 ? -22.312 -9.812 3.117 1 95.12 42 SER B CA 1
ATOM 2456 C C . SER B 1 42 ? -21 -10.367 3.672 1 95.12 42 SER B C 1
ATOM 2458 O O . SER B 1 42 ? -20.016 -10.484 2.943 1 95.12 42 SER B O 1
ATOM 2460 N N . LEU B 1 43 ? -21 -10.734 4.973 1 96.81 43 LEU B N 1
ATOM 2461 C CA . LEU B 1 43 ? -19.781 -11.227 5.594 1 96.81 43 LEU B CA 1
ATOM 2462 C C . LEU B 1 43 ? -19.469 -12.648 5.133 1 96.81 43 LEU B C 1
ATOM 2464 O O . LEU B 1 43 ? -20.312 -13.547 5.273 1 96.81 43 LEU B O 1
ATOM 2468 N N . VAL B 1 44 ? -18.391 -12.828 4.535 1 95.81 44 VAL B N 1
ATOM 2469 C CA . VAL B 1 44 ? -17.922 -14.141 4.105 1 95.81 44 VAL B CA 1
ATOM 2470 C C . VAL B 1 44 ? -16.578 -14.453 4.773 1 95.81 44 VAL B C 1
ATOM 2472 O O . VAL B 1 44 ? -15.641 -13.664 4.699 1 95.81 44 VAL B O 1
ATOM 2475 N N . LEU B 1 45 ? -16.562 -15.555 5.504 1 95.44 45 LEU B N 1
ATOM 2476 C CA . LEU B 1 45 ? -15.352 -16.109 6.102 1 95.44 45 LEU B CA 1
ATOM 2477 C C . LEU B 1 45 ? -14.961 -17.422 5.426 1 95.44 45 LEU B C 1
ATOM 2479 O O . LEU B 1 45 ? -15.82 -18.281 5.195 1 95.44 45 LEU B O 1
ATOM 2483 N N . GLU B 1 46 ? -13.703 -17.531 5.082 1 94.56 46 GLU B N 1
ATOM 2484 C CA . GLU B 1 46 ? -13.289 -18.75 4.414 1 94.56 46 GLU B CA 1
ATOM 2485 C C . GLU B 1 46 ? -11.914 -19.203 4.891 1 94.56 46 GLU B C 1
ATOM 2487 O O . GLU B 1 46 ? -10.961 -18.422 4.887 1 94.56 46 GLU B O 1
ATOM 2492 N N . GLU B 1 47 ? -11.859 -20.438 5.328 1 95.88 47 GLU B N 1
ATOM 2493 C CA . GLU B 1 47 ? -10.547 -21.031 5.547 1 95.88 47 GLU B CA 1
ATOM 2494 C C . GLU B 1 47 ? -9.867 -21.375 4.223 1 95.88 47 GLU B C 1
ATOM 2496 O O . GLU B 1 47 ? -10.5 -21.922 3.314 1 95.88 47 GLU B O 1
ATOM 2501 N N . SER B 1 48 ? -8.617 -21.031 4.145 1 95.69 48 SER B N 1
ATOM 2502 C CA . SER B 1 48 ? -7.891 -21.297 2.906 1 95.69 48 SER B CA 1
ATOM 2503 C C . SER B 1 48 ? -7.676 -22.781 2.695 1 95.69 48 SER B C 1
ATOM 2505 O O . SER B 1 48 ? -7.672 -23.562 3.656 1 95.69 48 SER B O 1
ATOM 2507 N N . GLU B 1 49 ? -7.551 -23.156 1.415 1 95.25 49 GLU B N 1
ATOM 2508 C CA . GLU B 1 49 ? -7.242 -24.547 1.1 1 95.25 49 GLU B CA 1
ATOM 2509 C C . GLU B 1 49 ? -5.879 -24.953 1.653 1 95.25 49 GLU B C 1
ATOM 2511 O O . GLU B 1 49 ? -5.699 -26.078 2.127 1 95.25 49 GLU B O 1
ATOM 2516 N N . THR B 1 50 ? -4.992 -24.016 1.621 1 93.44 50 THR B N 1
ATOM 2517 C CA . THR B 1 50 ? -3.674 -24.234 2.203 1 93.44 50 THR B CA 1
ATOM 2518 C C . THR B 1 50 ? -3.789 -24.578 3.686 1 93.44 50 THR B C 1
ATOM 2520 O O . THR B 1 50 ? -3.184 -25.547 4.152 1 93.44 50 THR B O 1
ATOM 2523 N N . SER B 1 51 ? -4.547 -23.812 4.395 1 95.06 51 SER B N 1
ATOM 2524 C CA . SER B 1 51 ? -4.789 -24.062 5.812 1 95.06 51 SER B CA 1
ATOM 2525 C C . SER B 1 51 ? -5.418 -25.422 6.039 1 95.06 51 SER B C 1
ATOM 2527 O O . SER B 1 51 ? -4.996 -26.172 6.926 1 95.06 51 SER B O 1
ATOM 2529 N N . LYS B 1 52 ? -6.336 -25.859 5.258 1 95.44 52 LYS B N 1
ATOM 2530 C CA . LYS B 1 52 ? -7.012 -27.156 5.383 1 95.44 52 LYS B CA 1
ATOM 2531 C C . LYS B 1 52 ? -6.039 -28.312 5.16 1 95.44 52 LYS B C 1
ATOM 2533 O O . LYS B 1 52 ? -6.129 -29.344 5.836 1 95.44 52 LYS B O 1
ATOM 2538 N N . SER B 1 53 ? -5.207 -28.047 4.262 1 92.81 53 SER B N 1
ATOM 2539 C CA . SER B 1 53 ? -4.27 -29.109 3.912 1 92.81 53 SER B CA 1
ATOM 2540 C C . SER B 1 53 ? -3.324 -29.422 5.07 1 92.81 53 SER B C 1
ATOM 2542 O O . SER B 1 53 ? -2.787 -30.531 5.16 1 92.81 53 SER B O 1
ATOM 2544 N N . TRP B 1 54 ? -3.141 -28.469 5.953 1 93.25 54 TRP B N 1
ATOM 2545 C CA . TRP B 1 54 ? -2.217 -28.656 7.066 1 93.25 54 TRP B CA 1
ATOM 2546 C C . TRP B 1 54 ? -2.873 -29.438 8.195 1 93.25 54 TRP B C 1
ATOM 2548 O O . TRP B 1 54 ? -2.191 -29.906 9.109 1 93.25 54 TRP B O 1
ATOM 2558 N N . ARG B 1 55 ? -4.121 -29.625 8.133 1 92.25 55 ARG B N 1
ATOM 2559 C CA . ARG B 1 55 ? -4.844 -30.266 9.227 1 92.25 55 ARG B CA 1
ATOM 2560 C C . ARG B 1 55 ? -4.418 -31.719 9.391 1 92.25 55 ARG B C 1
ATOM 2562 O O . ARG B 1 55 ? -4.602 -32.312 10.461 1 92.25 55 ARG B O 1
ATOM 2569 N N . GLN B 1 56 ? -3.82 -32.25 8.352 1 91.5 56 GLN B N 1
ATOM 2570 C CA . GLN B 1 56 ? -3.402 -33.656 8.391 1 91.5 56 GLN B CA 1
ATOM 2571 C C . GLN B 1 56 ? -2.004 -33.781 8.984 1 91.5 56 GLN B C 1
ATOM 2573 O O . GLN B 1 56 ? -1.543 -34.906 9.242 1 91.5 56 GLN B O 1
ATOM 2578 N N . HIS B 1 57 ? -1.357 -32.688 9.148 1 92.31 57 HIS B N 1
ATOM 2579 C CA . HIS B 1 57 ? -0.018 -32.719 9.727 1 92.31 57 HIS B CA 1
ATOM 2580 C C . HIS B 1 57 ? -0.051 -33.219 11.172 1 92.31 57 HIS B C 1
ATOM 2582 O O . HIS B 1 57 ? -0.939 -32.844 11.938 1 92.31 57 HIS B O 1
ATOM 2588 N N . ASP B 1 58 ? 0.901 -33.938 11.562 1 92.12 58 ASP B N 1
ATOM 2589 C CA . ASP B 1 58 ? 0.955 -34.562 12.883 1 92.12 58 ASP B CA 1
ATOM 2590 C C . ASP B 1 58 ? 1.015 -33.5 13.984 1 92.12 58 ASP B C 1
ATOM 2592 O O . ASP B 1 58 ? 0.443 -33.688 15.062 1 92.12 58 ASP B O 1
ATOM 2596 N N . ASP B 1 59 ? 1.63 -32.406 13.734 1 93.88 59 ASP B N 1
ATOM 2597 C CA . ASP B 1 59 ? 1.831 -31.359 14.734 1 93.88 59 ASP B CA 1
ATOM 2598 C C . ASP B 1 59 ? 0.771 -30.266 14.602 1 93.88 59 ASP B C 1
ATOM 2600 O O . ASP B 1 59 ? 0.944 -29.156 15.125 1 93.88 59 ASP B O 1
ATOM 2604 N N . TRP B 1 60 ? -0.281 -30.562 13.898 1 92.69 60 TRP B N 1
ATOM 2605 C CA . TRP B 1 60 ? -1.292 -29.547 13.609 1 92.69 60 TRP B CA 1
ATOM 2606 C C . TRP B 1 60 ? -1.923 -29.031 14.891 1 92.69 60 TRP B C 1
ATOM 2608 O O . TRP B 1 60 ? -2.189 -29.797 15.82 1 92.69 60 TRP B O 1
ATOM 2618 N N . GLU B 1 61 ? -2.137 -27.719 15 1 92.19 61 GLU B N 1
ATOM 2619 C CA . GLU B 1 61 ? -2.855 -27.031 16.062 1 92.19 61 GLU B CA 1
ATOM 2620 C C . GLU B 1 61 ? -3.896 -26.062 15.5 1 92.19 61 GLU B C 1
ATOM 2622 O O . GLU B 1 61 ? -3.734 -25.547 14.398 1 92.19 61 GLU B O 1
ATOM 2627 N N . PRO B 1 62 ? -4.926 -25.844 16.172 1 92 62 PRO B N 1
ATOM 2628 C CA . PRO B 1 62 ? -6.016 -25 15.688 1 92 62 PRO B CA 1
ATOM 2629 C C . PRO B 1 62 ? -5.539 -23.594 15.289 1 92 62 PRO B C 1
ATOM 2631 O O . PRO B 1 62 ? -6.129 -22.969 14.406 1 92 62 PRO B O 1
ATOM 2634 N N . ASP B 1 63 ? -4.523 -23.125 15.93 1 91.75 63 ASP B N 1
ATOM 2635 C CA . ASP B 1 63 ? -4.07 -21.766 15.633 1 91.75 63 ASP B CA 1
ATOM 2636 C C . ASP B 1 63 ? -3.311 -21.719 14.312 1 91.75 63 ASP B C 1
ATOM 2638 O O . ASP B 1 63 ? -2.854 -20.656 13.891 1 91.75 63 ASP B O 1
ATOM 2642 N N . TRP B 1 64 ? -3.305 -22.875 13.594 1 92.94 64 TRP B N 1
ATOM 2643 C CA . TRP B 1 64 ? -2.779 -22.906 12.227 1 92.94 64 TRP B CA 1
ATOM 2644 C C . TRP B 1 64 ? -3.859 -22.531 11.219 1 92.94 64 TRP B C 1
ATOM 2646 O O . TRP B 1 64 ? -3.559 -22.234 10.062 1 92.94 64 TRP B O 1
ATOM 2656 N N . ILE B 1 65 ? -5.062 -22.547 11.633 1 95.12 65 ILE B N 1
ATOM 2657 C CA . ILE B 1 65 ? -6.172 -22.219 10.75 1 95.12 65 ILE B CA 1
ATOM 2658 C C . ILE B 1 65 ? -6.059 -20.75 10.312 1 95.12 65 ILE B C 1
ATOM 2660 O O . ILE B 1 65 ? -5.844 -19.859 11.141 1 95.12 65 ILE B O 1
ATOM 2664 N N . SER B 1 66 ? -6.117 -20.547 9.031 1 96.31 66 SER B N 1
ATOM 2665 C CA . SER B 1 66 ? -6.059 -19.219 8.445 1 96.31 66 SER B CA 1
ATOM 2666 C C . SER B 1 66 ? -6.895 -19.141 7.168 1 96.31 66 SER B C 1
ATOM 2668 O O . SER B 1 66 ? -7.27 -20.172 6.602 1 96.31 66 SER B O 1
ATOM 2670 N N . GLY B 1 67 ? -7.266 -17.953 6.797 1 96.88 67 GLY B N 1
ATOM 2671 C CA . GLY B 1 67 ? -8.055 -17.703 5.602 1 96.88 67 GLY B CA 1
ATOM 2672 C C . GLY B 1 67 ? -8.336 -16.234 5.371 1 96.88 67 GLY B C 1
ATOM 2673 O O . GLY B 1 67 ? -7.5 -15.383 5.691 1 96.88 67 GLY B O 1
ATOM 2674 N N . GLY B 1 68 ? -9.383 -15.992 4.633 1 97.06 68 GLY B N 1
ATOM 2675 C CA . GLY B 1 68 ? -9.727 -14.617 4.301 1 97.06 68 GLY B CA 1
ATOM 2676 C C . GLY B 1 68 ? -11.172 -14.273 4.609 1 97.06 68 GLY B C 1
ATOM 2677 O O . GLY B 1 68 ? -11.977 -15.164 4.895 1 97.06 68 GLY B O 1
ATOM 2678 N N . PHE B 1 69 ? -11.422 -13.016 4.645 1 97.75 69 PHE B N 1
ATOM 2679 C CA . PHE B 1 69 ? -12.797 -12.562 4.797 1 97.75 69 PHE B CA 1
ATOM 2680 C C . PHE B 1 69 ? -13.039 -11.297 3.979 1 97.75 69 PHE B C 1
ATOM 2682 O O . PHE B 1 69 ? -12.094 -10.641 3.547 1 97.75 69 PHE B O 1
ATOM 2689 N N . HIS B 1 70 ? -14.242 -11.039 3.703 1 97.75 70 HIS B N 1
ATOM 2690 C CA . HIS B 1 70 ? -14.688 -9.75 3.189 1 97.75 70 HIS B CA 1
ATOM 2691 C C . HIS B 1 70 ? -16.078 -9.406 3.695 1 97.75 70 HIS B C 1
ATOM 2693 O O . HIS B 1 70 ? -16.828 -10.289 4.113 1 97.75 70 HIS B O 1
ATOM 2699 N N . CYS B 1 71 ? -16.344 -8.133 3.699 1 98 71 CYS B N 1
ATOM 2700 C CA . CYS B 1 71 ? -17.609 -7.652 4.219 1 98 71 CYS B CA 1
ATOM 2701 C C . CYS B 1 71 ? -17.938 -6.27 3.662 1 98 71 CYS B C 1
ATOM 2703 O O . CYS B 1 71 ? -17.047 -5.461 3.438 1 98 71 CYS B O 1
ATOM 2705 N N . LEU B 1 72 ? -19.172 -6.031 3.41 1 97.75 72 LEU B N 1
ATOM 2706 C CA . LEU B 1 72 ? -19.641 -4.688 3.088 1 97.75 72 LEU B CA 1
ATOM 2707 C C . LEU B 1 72 ? -20.047 -3.936 4.352 1 97.75 72 LEU B C 1
ATOM 2709 O O . LEU B 1 72 ? -20.641 -4.516 5.258 1 97.75 72 LEU B O 1
ATOM 2713 N N . LEU B 1 73 ? -19.734 -2.711 4.418 1 98.12 73 LEU B N 1
ATOM 2714 C CA . LEU B 1 73 ? -20.062 -1.829 5.535 1 98.12 73 LEU B CA 1
ATOM 2715 C C . LEU B 1 73 ? -20.906 -0.65 5.07 1 98.12 73 LEU B C 1
ATOM 2717 O O . LEU B 1 73 ? -20.688 -0.114 3.982 1 98.12 73 LEU B O 1
ATOM 2721 N N . ARG B 1 74 ? -21.781 -0.257 5.902 1 97.19 74 ARG B N 1
ATOM 2722 C CA . ARG B 1 74 ? -22.672 0.849 5.547 1 97.19 74 ARG B CA 1
ATOM 2723 C C . ARG B 1 74 ? -22.766 1.855 6.688 1 97.19 74 ARG B C 1
ATOM 2725 O O . ARG B 1 74 ? -22.828 1.471 7.859 1 97.19 74 ARG B O 1
ATOM 2732 N N . CYS B 1 75 ? -22.766 3.047 6.305 1 97.31 75 CYS B N 1
ATOM 2733 C CA . CYS B 1 75 ? -22.969 4.137 7.25 1 97.31 75 CYS B CA 1
ATOM 2734 C C . CYS B 1 75 ? -24.453 4.359 7.52 1 97.31 75 CYS B C 1
ATOM 2736 O O . CYS B 1 75 ? -25.297 4.086 6.656 1 97.31 75 CYS B O 1
ATOM 2738 N N . ARG B 1 76 ? -24.797 4.898 8.648 1 92.75 76 ARG B N 1
ATOM 2739 C CA . ARG B 1 76 ? -26.188 5.211 8.969 1 92.75 76 ARG B CA 1
ATOM 2740 C C . ARG B 1 76 ? -26.688 6.375 8.133 1 92.75 76 ARG B C 1
ATOM 2742 O O . ARG B 1 76 ? -27.906 6.504 7.906 1 92.75 76 ARG B O 1
ATOM 2749 N N . ILE B 1 77 ? -25.734 7.191 7.781 1 92.88 77 ILE B N 1
ATOM 2750 C CA . ILE B 1 77 ? -26.094 8.281 6.887 1 92.88 77 ILE B CA 1
ATOM 2751 C C . ILE B 1 77 ? -26.297 7.742 5.473 1 92.88 77 ILE B C 1
ATOM 2753 O O . ILE B 1 77 ? -25.375 7.184 4.875 1 92.88 77 ILE B O 1
ATOM 2757 N N . LYS B 1 78 ? -27.406 7.898 4.891 1 88.81 78 LYS B N 1
ATOM 2758 C CA . LYS B 1 78 ? -27.875 7.223 3.682 1 88.81 78 LYS B CA 1
ATOM 2759 C C . LYS B 1 78 ? -27.062 7.672 2.465 1 88.81 78 LYS B C 1
ATOM 2761 O O . LYS B 1 78 ? -26.891 6.91 1.509 1 88.81 78 LYS B O 1
ATOM 2766 N N . ASP B 1 79 ? -26.531 8.852 2.508 1 92.56 79 ASP B N 1
ATOM 2767 C CA . ASP B 1 79 ? -25.875 9.406 1.329 1 92.56 79 ASP B CA 1
ATOM 2768 C C . ASP B 1 79 ? -24.406 9.008 1.29 1 92.56 79 ASP B C 1
ATOM 2770 O O . ASP B 1 79 ? -23.656 9.484 0.434 1 92.56 79 ASP B O 1
ATOM 2774 N N . CYS B 1 80 ? -24.031 8.078 2.154 1 96.31 80 CYS B N 1
ATOM 2775 C CA . CYS B 1 80 ? -22.625 7.684 2.203 1 96.31 80 CYS B CA 1
ATOM 2776 C C . CYS B 1 80 ? -22.375 6.438 1.362 1 96.31 80 CYS B C 1
ATOM 2778 O O . CYS B 1 80 ? -23.25 5.566 1.27 1 96.31 80 CYS B O 1
ATOM 2780 N N . ASP B 1 81 ? -21.312 6.328 0.756 1 96.31 81 ASP B N 1
ATOM 2781 C CA . ASP B 1 81 ? -20.906 5.188 -0.064 1 96.31 81 ASP B CA 1
ATOM 2782 C C . ASP B 1 81 ? -20.719 3.938 0.79 1 96.31 81 ASP B C 1
ATOM 2784 O O . ASP B 1 81 ? -20.344 4.031 1.96 1 96.31 81 ASP B O 1
ATOM 2788 N N . VAL B 1 82 ? -20.984 2.82 0.16 1 96.38 82 VAL B N 1
ATOM 2789 C CA . VAL B 1 82 ? -20.672 1.543 0.793 1 96.38 82 VAL B CA 1
ATOM 2790 C C . VAL B 1 82 ? -19.156 1.332 0.82 1 96.38 82 VAL B C 1
ATOM 2792 O O . VAL B 1 82 ? -18.469 1.681 -0.135 1 96.38 82 VAL B O 1
ATOM 2795 N N . THR B 1 83 ? -18.703 0.787 1.933 1 97.75 83 THR B N 1
ATOM 2796 C CA . THR B 1 83 ? -17.297 0.47 2.066 1 97.75 83 THR B CA 1
ATOM 2797 C C . THR B 1 83 ? -17.078 -1.04 2.113 1 97.75 83 THR B C 1
ATOM 2799 O O . THR B 1 83 ? -17.875 -1.766 2.719 1 97.75 83 THR B O 1
ATOM 2802 N N . ARG B 1 84 ? -16.078 -1.488 1.45 1 98 84 ARG B N 1
ATOM 2803 C CA . ARG B 1 84 ? -15.695 -2.896 1.478 1 98 84 ARG B CA 1
ATOM 2804 C C . ARG B 1 84 ? -14.461 -3.113 2.348 1 98 84 ARG B C 1
ATOM 2806 O O . ARG B 1 84 ? -13.516 -2.32 2.305 1 98 84 ARG B O 1
ATOM 2813 N N . VAL B 1 85 ? -14.508 -4.125 3.164 1 98.38 85 VAL B N 1
ATOM 2814 C CA . VAL B 1 85 ? -13.312 -4.535 3.902 1 98.38 85 VAL B CA 1
ATOM 2815 C C . VAL B 1 85 ? -12.93 -5.961 3.51 1 98.38 85 VAL B C 1
ATOM 2817 O O . VAL B 1 85 ? -13.797 -6.82 3.328 1 98.38 85 VAL B O 1
ATOM 2820 N N . VAL B 1 86 ? -11.68 -6.141 3.229 1 98.12 86 VAL B N 1
ATOM 2821 C CA . VAL B 1 86 ? -11.07 -7.434 2.943 1 98.12 86 VAL B CA 1
ATOM 2822 C C . VAL B 1 86 ? -9.867 -7.652 3.863 1 98.12 86 VAL B C 1
ATOM 2824 O O . VAL B 1 86 ? -9.133 -6.711 4.172 1 98.12 86 VAL B O 1
ATOM 2827 N N . GLY B 1 87 ? -9.742 -8.859 4.355 1 98 87 GLY B N 1
ATOM 2828 C CA . GLY B 1 87 ? -8.602 -9.117 5.215 1 98 87 GLY B CA 1
ATOM 2829 C C . GLY B 1 87 ? -8.383 -10.594 5.496 1 98 87 GLY B C 1
ATOM 2830 O O . GLY B 1 87 ? -8.828 -11.445 4.723 1 98 87 GLY B O 1
ATOM 2831 N N . ARG B 1 88 ? -7.668 -10.805 6.516 1 97.38 88 ARG B N 1
ATOM 2832 C CA . ARG B 1 88 ? -7.289 -12.164 6.898 1 97.38 88 ARG B CA 1
ATOM 2833 C C . ARG B 1 88 ? -8.109 -12.641 8.094 1 97.38 88 ARG B C 1
ATOM 2835 O O . ARG B 1 88 ? -8.555 -11.836 8.914 1 97.38 88 ARG B O 1
ATOM 2842 N N . MET B 1 89 ? -8.305 -13.891 8.109 1 97.44 89 MET B N 1
ATOM 2843 C CA . MET B 1 89 ? -8.945 -14.562 9.242 1 97.44 89 MET B CA 1
ATOM 2844 C C . MET B 1 89 ? -8.016 -15.602 9.852 1 97.44 89 MET B C 1
ATOM 2846 O O . MET B 1 89 ? -7.344 -16.344 9.133 1 97.44 89 MET B O 1
ATOM 2850 N N . ASP B 1 90 ? -7.871 -15.602 11.125 1 97.12 90 ASP B N 1
ATOM 2851 C CA . ASP B 1 90 ? -7.109 -16.641 11.82 1 97.12 90 ASP B CA 1
ATOM 2852 C C . ASP B 1 90 ? -7.781 -17.016 13.141 1 97.12 90 ASP B C 1
ATOM 2854 O O . ASP B 1 90 ? -8.711 -16.344 13.586 1 97.12 90 ASP B O 1
ATOM 2858 N N . LEU B 1 91 ? -7.406 -18.141 13.648 1 95.5 91 LEU B N 1
ATOM 2859 C CA . LEU B 1 91 ? -7.871 -18.562 14.969 1 95.5 91 LEU B CA 1
ATOM 2860 C C . LEU B 1 91 ? -6.836 -18.219 16.031 1 95.5 91 LEU B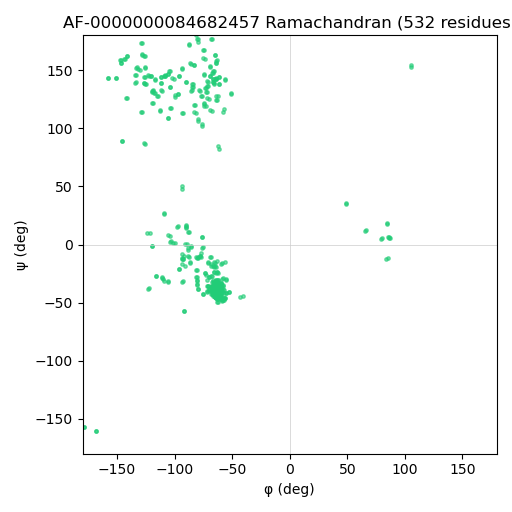 C 1
ATOM 2862 O O . LEU B 1 91 ? -5.645 -18.484 15.859 1 95.5 91 LEU B O 1
ATOM 2866 N N . THR B 1 92 ? -7.289 -17.594 17.047 1 93.06 92 THR B N 1
ATOM 2867 C CA . THR B 1 92 ? -6.41 -17.25 18.156 1 93.06 92 THR B CA 1
ATOM 2868 C C . THR B 1 92 ? -6.988 -17.766 19.469 1 93.06 92 THR B C 1
ATOM 2870 O O . THR B 1 92 ? -8.203 -17.875 19.625 1 93.06 92 THR B O 1
ATOM 2873 N N . PRO B 1 93 ? -6.066 -18.188 20.344 1 90.75 93 PRO B N 1
ATOM 2874 C CA . PRO B 1 93 ? -6.586 -18.562 21.672 1 90.75 93 PRO B CA 1
ATOM 2875 C C . PRO B 1 93 ? -7.363 -17.438 22.328 1 90.75 93 PRO B C 1
ATOM 2877 O O . PRO B 1 93 ? -7 -16.266 22.203 1 90.75 93 PRO B O 1
ATOM 2880 N N . ASP B 1 94 ? -8.391 -17.828 22.969 1 87.75 94 ASP B N 1
ATOM 2881 C CA . ASP B 1 94 ? -9.211 -16.859 23.688 1 87.75 94 ASP B CA 1
ATOM 2882 C C . ASP B 1 94 ? -8.773 -16.734 25.141 1 87.75 94 ASP B C 1
ATOM 2884 O O . ASP B 1 94 ? -8.789 -17.719 25.891 1 87.75 94 ASP B O 1
ATOM 2888 N N . TYR B 1 95 ? -8.234 -15.547 25.484 1 83.31 95 TYR B N 1
ATOM 2889 C CA . TYR B 1 95 ? -7.777 -15.32 26.844 1 83.31 95 TYR B CA 1
ATOM 2890 C C . TYR B 1 95 ? -8.742 -14.414 27.594 1 83.31 95 TYR B C 1
ATOM 2892 O O . TYR B 1 95 ? -9.414 -13.57 27 1 83.31 95 TYR B O 1
ATOM 2900 N N . ASP B 1 96 ? -8.883 -14.633 28.859 1 77.88 96 ASP B N 1
ATOM 2901 C CA . ASP B 1 96 ? -9.703 -13.734 29.672 1 77.88 96 ASP B CA 1
ATOM 2902 C C . ASP B 1 96 ? -8.938 -12.469 30.031 1 77.88 96 ASP B C 1
ATOM 2904 O O . ASP B 1 96 ? -7.828 -12.242 29.547 1 77.88 96 ASP B O 1
ATOM 2908 N N . GLU B 1 97 ? -9.594 -11.547 30.656 1 73.06 97 GLU B N 1
ATOM 2909 C CA . GLU B 1 97 ? -9.047 -10.234 31 1 73.06 97 GLU B CA 1
ATOM 2910 C C . GLU B 1 97 ? -7.773 -10.375 31.828 1 73.06 97 GLU B C 1
ATOM 2912 O O . GLU B 1 97 ? -6.965 -9.445 31.891 1 73.06 97 GLU B O 1
ATOM 2917 N N . PHE B 1 98 ? -7.531 -11.578 32.375 1 80.56 98 PHE B N 1
ATOM 2918 C CA . PHE B 1 98 ? -6.383 -11.797 33.25 1 80.56 98 PHE B CA 1
ATOM 2919 C C . PHE B 1 98 ? -5.281 -12.547 32.5 1 80.56 98 PHE B C 1
ATOM 2921 O O . PHE B 1 98 ? -4.258 -12.898 33.094 1 80.56 98 PHE B O 1
ATOM 2928 N N . GLY B 1 99 ? -5.488 -12.828 31.219 1 80 99 GLY B N 1
ATOM 2929 C CA . GLY B 1 99 ? -4.48 -13.484 30.391 1 80 99 GLY B CA 1
ATOM 2930 C C . GLY B 1 99 ? -4.527 -15 30.5 1 80 99 GLY B C 1
ATOM 2931 O O . GLY B 1 99 ? -3.602 -15.68 30.047 1 80 99 GLY B O 1
ATOM 2932 N N . ARG B 1 100 ? -5.656 -15.547 31.281 1 79.94 100 ARG B N 1
ATOM 2933 C CA . ARG B 1 100 ? -5.801 -17 31.406 1 79.94 100 ARG B CA 1
ATOM 2934 C C . ARG B 1 100 ? -6.559 -17.562 30.203 1 79.94 100 ARG B C 1
ATOM 2936 O O . ARG B 1 100 ? -7.594 -17.031 29.812 1 79.94 100 ARG B O 1
ATOM 2943 N N . TRP B 1 101 ? -6.074 -18.672 29.656 1 82.81 101 TRP B N 1
ATOM 2944 C CA . TRP B 1 101 ? -6.648 -19.312 28.469 1 82.81 101 TRP B CA 1
ATOM 2945 C C . TRP B 1 101 ? -7.98 -19.984 28.812 1 82.81 101 TRP B C 1
ATOM 2947 O O . TRP B 1 101 ? -8.07 -20.734 29.781 1 82.81 101 TRP B O 1
ATOM 2957 N N . TYR B 1 102 ? -9.141 -19.672 28.062 1 78.31 102 TYR B N 1
ATOM 2958 C CA . TYR B 1 102 ? -10.477 -20.234 28.234 1 78.31 102 TYR B CA 1
ATOM 2959 C C . TYR B 1 102 ? -10.555 -21.641 27.672 1 78.31 102 TYR B C 1
ATOM 2961 O O . TYR B 1 102 ? -11.578 -22.312 27.797 1 78.31 102 TYR B O 1
ATOM 2969 N N . GLY B 1 103 ? -9.391 -22.047 27.094 1 80.12 103 GLY B N 1
ATOM 2970 C CA . GLY B 1 103 ? -9.406 -23.375 26.5 1 80.12 103 GLY B CA 1
ATOM 2971 C C . GLY B 1 103 ? -10.07 -23.406 25.141 1 80.12 103 GLY B C 1
ATOM 2972 O O . GLY B 1 103 ? -10.438 -24.484 24.641 1 80.12 103 GLY B O 1
ATOM 2973 N N . GLN B 1 104 ? -10.453 -22.203 24.641 1 88.94 104 GLN B N 1
ATOM 2974 C CA . GLN B 1 104 ? -11.117 -22.172 23.344 1 88.94 104 GLN B CA 1
ATOM 2975 C C . GLN B 1 104 ? -10.398 -21.219 22.391 1 88.94 104 GLN B C 1
ATOM 2977 O O . GLN B 1 104 ? -9.516 -20.469 22.797 1 88.94 104 GLN B O 1
ATOM 2982 N N . TYR B 1 105 ? -10.703 -21.406 21.109 1 92.44 105 TYR B N 1
ATOM 2983 C CA . TYR B 1 105 ? -10.18 -20.531 20.062 1 92.44 105 TYR B CA 1
ATOM 2984 C C . TYR B 1 105 ? -11.273 -19.641 19.5 1 92.44 105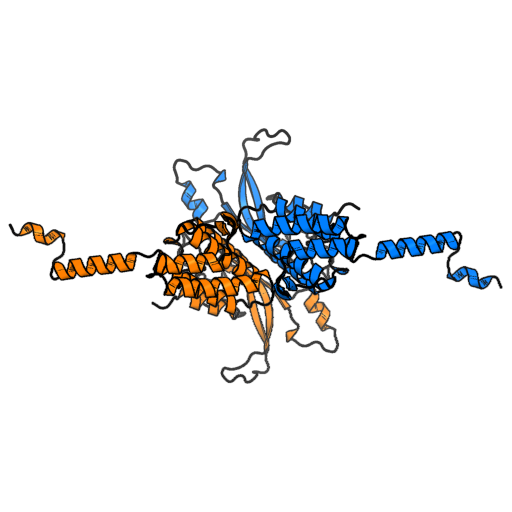 TYR B C 1
ATOM 2986 O O . TYR B 1 105 ? -12.453 -20 19.547 1 92.44 105 TYR B O 1
ATOM 2994 N N . LYS B 1 106 ? -10.867 -18.469 19.172 1 93.44 106 LYS B N 1
ATOM 2995 C CA . LYS B 1 106 ? -11.797 -17.562 18.516 1 93.44 106 LYS B CA 1
ATOM 2996 C C . LYS B 1 106 ? -11.219 -17.047 17.188 1 93.44 106 LYS B C 1
ATOM 2998 O O . LYS B 1 106 ? -10 -16.953 17.031 1 93.44 106 LYS B O 1
ATOM 3003 N N . LYS B 1 107 ? -12.156 -16.734 16.281 1 95.81 107 LYS B N 1
ATOM 3004 C CA . LYS B 1 107 ? -11.734 -16.141 15.016 1 95.81 107 LYS B CA 1
ATOM 3005 C C . LYS B 1 107 ? -11.398 -14.664 15.172 1 95.81 107 LYS B C 1
ATOM 3007 O O . LYS B 1 107 ? -12.102 -13.938 15.875 1 95.81 107 LYS B O 1
ATOM 3012 N N . ARG B 1 108 ? -10.312 -14.32 14.648 1 96.69 108 ARG B N 1
ATOM 3013 C CA . ARG B 1 108 ? -9.898 -12.922 14.555 1 96.69 108 ARG B CA 1
ATOM 3014 C C . ARG B 1 108 ? -9.812 -12.469 13.109 1 96.69 108 ARG B C 1
ATOM 3016 O O . ARG B 1 108 ? -9.172 -13.125 12.281 1 96.69 108 ARG B O 1
ATOM 3023 N N . LEU B 1 109 ? -10.469 -11.367 12.812 1 98.19 109 LEU B N 1
ATOM 3024 C CA . LEU B 1 109 ? -10.445 -10.797 11.477 1 98.19 109 LEU B CA 1
ATOM 3025 C C . LEU B 1 109 ? -9.531 -9.578 11.422 1 98.19 109 LEU B C 1
ATOM 3027 O O . LEU B 1 109 ? -9.758 -8.594 12.125 1 98.19 109 LEU B O 1
ATOM 3031 N N . THR B 1 110 ? -8.508 -9.648 10.641 1 98.19 110 THR B N 1
ATOM 3032 C CA . THR B 1 110 ? -7.547 -8.555 10.484 1 98.19 110 THR B CA 1
ATOM 3033 C C . THR B 1 110 ? -7.742 -7.852 9.148 1 98.19 110 THR B C 1
ATOM 3035 O O . THR B 1 110 ? -7.391 -8.391 8.094 1 98.19 110 THR B O 1
ATOM 3038 N N . PRO B 1 111 ? -8.25 -6.633 9.188 1 98.38 111 PRO B N 1
ATOM 3039 C CA . PRO B 1 111 ? -8.453 -5.922 7.918 1 98.38 111 PRO B CA 1
ATOM 3040 C C . PRO B 1 111 ? -7.137 -5.633 7.191 1 98.38 111 PRO B C 1
ATOM 3042 O O . PRO B 1 111 ? -6.141 -5.285 7.828 1 98.38 111 PRO B O 1
ATOM 3045 N N . GLU B 1 112 ? -7.18 -5.742 5.898 1 97.44 112 GLU B N 1
ATOM 3046 C CA . GLU B 1 112 ? -6.023 -5.426 5.066 1 97.44 112 GLU B CA 1
ATOM 3047 C C . GLU B 1 112 ? -6.312 -4.238 4.148 1 97.44 112 GLU B C 1
ATOM 3049 O O . GLU B 1 112 ? -5.395 -3.52 3.75 1 97.44 112 GLU B O 1
ATOM 3054 N N . ILE B 1 113 ? -7.582 -4.102 3.844 1 97.12 113 ILE B N 1
ATOM 3055 C CA . ILE B 1 113 ? -7.953 -2.98 2.986 1 97.12 113 ILE B CA 1
ATOM 3056 C C . ILE B 1 113 ? -9.375 -2.533 3.309 1 97.12 113 ILE B C 1
ATOM 3058 O O . ILE B 1 113 ? -10.227 -3.354 3.662 1 97.12 113 ILE B O 1
ATOM 3062 N N . PHE B 1 114 ? -9.562 -1.302 3.252 1 98.19 114 PHE B N 1
ATOM 3063 C CA . PHE B 1 114 ? -10.875 -0.682 3.168 1 98.19 114 PHE B CA 1
ATOM 3064 C C . PHE B 1 114 ? -11.031 0.088 1.861 1 98.19 114 PHE B C 1
ATOM 3066 O O . PHE B 1 114 ? -10.148 0.863 1.484 1 98.19 114 PHE B O 1
ATOM 3073 N N . SER B 1 115 ? -12.109 -0.144 1.164 1 97.12 115 SER B N 1
ATOM 3074 C CA . SER B 1 115 ? -12.391 0.56 -0.084 1 97.12 115 SER B CA 1
ATOM 3075 C C . SER B 1 115 ? -13.789 1.172 -0.073 1 97.12 115 SER B C 1
ATOM 3077 O O . SER B 1 115 ? -14.789 0.45 -0.077 1 97.12 115 SER B O 1
ATOM 3079 N N . PRO B 1 116 ? -13.844 2.42 -0.094 1 97 116 PRO B N 1
ATOM 3080 C CA . PRO B 1 116 ? -12.781 3.426 -0.065 1 97 116 PRO B CA 1
ATOM 3081 C C . PRO B 1 116 ? -11.992 3.416 1.244 1 97 116 PRO B C 1
ATOM 3083 O O . PRO B 1 116 ? -12.461 2.859 2.242 1 97 116 PRO B O 1
ATOM 3086 N N . PRO B 1 117 ? -10.781 4.047 1.245 1 97.88 117 PRO B N 1
ATOM 3087 C CA . PRO B 1 117 ? -9.922 4.012 2.434 1 97.88 117 PRO B CA 1
ATOM 3088 C C . PRO B 1 117 ? -10.492 4.82 3.596 1 97.88 117 PRO B C 1
ATOM 3090 O O . PRO B 1 117 ? -11.086 5.883 3.379 1 97.88 117 PRO B O 1
ATOM 3093 N N . LEU B 1 118 ? -10.273 4.355 4.797 1 98.06 118 LEU B N 1
ATOM 3094 C CA . LEU B 1 118 ? -10.68 5.098 5.984 1 98.06 118 LEU B CA 1
ATOM 3095 C C . LEU B 1 118 ? -9.867 6.383 6.125 1 98.06 118 LEU B C 1
ATOM 3097 O O . LEU B 1 118 ? -8.711 6.434 5.715 1 98.06 118 LEU B O 1
ATOM 3101 N N . PRO B 1 119 ? -10.547 7.367 6.676 1 96.81 119 PRO B N 1
ATOM 3102 C CA . PRO B 1 119 ? -9.766 8.57 6.953 1 96.81 119 PRO B CA 1
ATOM 3103 C C . PRO B 1 119 ? -8.617 8.32 7.934 1 96.81 119 PRO B C 1
ATOM 3105 O O . PRO B 1 119 ? -8.773 7.547 8.883 1 96.81 119 PRO B O 1
ATOM 3108 N N . LEU B 1 120 ? -7.551 8.984 7.707 1 96.88 120 LEU B N 1
ATOM 3109 C CA . LEU B 1 120 ? -6.367 8.734 8.516 1 96.88 120 LEU B CA 1
ATOM 3110 C C . LEU B 1 120 ? -6.141 9.859 9.516 1 96.88 120 LEU B C 1
ATOM 3112 O O . LEU B 1 120 ? -5.57 9.641 10.594 1 96.88 120 LEU B O 1
ATOM 3116 N N . ILE B 1 121 ? -6.523 11.07 9.125 1 95.75 121 ILE B N 1
ATOM 3117 C CA . ILE B 1 121 ? -6.309 12.227 9.984 1 95.75 121 ILE B CA 1
ATOM 3118 C C . ILE B 1 121 ? -7.586 13.062 10.055 1 95.75 121 ILE B C 1
ATOM 3120 O O . ILE B 1 121 ? -8.391 13.055 9.117 1 95.75 121 ILE B O 1
ATOM 3124 N N . GLU B 1 122 ? -7.746 13.75 11.109 1 92.25 122 GLU B N 1
ATOM 3125 C CA . GLU B 1 122 ? -8.891 14.641 11.281 1 92.25 122 GLU B CA 1
ATOM 3126 C C . GLU B 1 122 ? -8.664 15.977 10.578 1 92.25 122 GLU B C 1
ATOM 3128 O O . GLU B 1 122 ? -9.617 16.625 10.148 1 92.25 122 GLU B O 1
ATOM 3133 N N . SER B 1 123 ? -7.43 16.328 10.328 1 89.81 123 SER B N 1
ATOM 3134 C CA . SER B 1 123 ? -7.059 17.641 9.797 1 89.81 123 SER B CA 1
ATOM 3135 C C . SER B 1 123 ? -7.039 17.625 8.273 1 89.81 123 SER B C 1
ATOM 3137 O O . SER B 1 123 ? -6.535 18.562 7.652 1 89.81 123 SER B O 1
ATOM 3139 N N . ARG B 1 124 ? -7.586 16.656 7.598 1 92.81 124 ARG B N 1
ATOM 3140 C CA . ARG B 1 124 ? -7.449 16.516 6.152 1 92.81 124 ARG B CA 1
ATOM 3141 C C . ARG B 1 124 ? -8.008 17.75 5.434 1 92.81 124 ARG B C 1
ATOM 3143 O O . ARG B 1 124 ? -7.441 18.203 4.441 1 92.81 124 ARG B O 1
ATOM 3150 N N . ASP B 1 125 ? -9.023 18.328 5.965 1 90.56 125 ASP B N 1
ATOM 3151 C CA . ASP B 1 125 ? -9.734 19.391 5.281 1 90.56 125 ASP B CA 1
ATOM 3152 C C . ASP B 1 125 ? -8.922 20.688 5.293 1 90.56 125 ASP B C 1
ATOM 3154 O O . ASP B 1 125 ? -9.109 21.562 4.438 1 90.56 125 ASP B O 1
ATOM 3158 N N . VAL B 1 126 ? -8.039 20.875 6.234 1 91 126 VAL B N 1
ATOM 3159 C CA . VAL B 1 126 ? -7.281 22.109 6.336 1 91 126 VAL B CA 1
ATOM 3160 C C . VAL B 1 126 ? -5.949 21.969 5.605 1 91 126 VAL B C 1
ATOM 3162 O O . VAL B 1 126 ? -5.273 22.969 5.332 1 91 126 VAL B O 1
ATOM 3165 N N . CYS B 1 127 ? -5.629 20.719 5.242 1 93.12 127 CYS B N 1
ATOM 3166 C CA . CYS B 1 127 ? -4.367 20.469 4.559 1 93.12 127 CYS B CA 1
ATOM 3167 C C . CYS B 1 127 ? -4.434 20.938 3.107 1 93.12 127 CYS B C 1
ATOM 3169 O O . CYS B 1 127 ? -5.504 20.922 2.494 1 93.12 127 CYS B O 1
ATOM 3171 N N . THR B 1 128 ? -3.303 21.422 2.6 1 94.75 128 THR B N 1
ATOM 3172 C CA . THR B 1 128 ? -3.207 21.656 1.162 1 94.75 128 THR B CA 1
ATOM 3173 C C . THR B 1 128 ? -3.33 20.344 0.395 1 94.75 128 THR B C 1
ATOM 3175 O O . THR B 1 128 ? -3.113 19.266 0.956 1 94.75 128 THR B O 1
ATOM 3178 N N . GLU B 1 129 ? -3.691 20.391 -0.833 1 94.06 129 GLU B N 1
ATOM 3179 C CA . GLU B 1 129 ? -3.887 19.188 -1.653 1 94.06 129 GLU B CA 1
ATOM 3180 C C . GLU B 1 129 ? -2.598 18.391 -1.765 1 94.06 129 GLU B C 1
ATOM 3182 O O . GLU B 1 129 ? -2.629 17.156 -1.736 1 94.06 129 GLU B O 1
ATOM 3187 N N . LYS B 1 130 ? -1.469 19.109 -1.844 1 92 130 LYS B N 1
ATOM 3188 C CA . LYS B 1 130 ? -0.187 18.422 -1.989 1 92 130 LYS B CA 1
ATOM 3189 C C . LYS B 1 130 ? 0.113 17.547 -0.773 1 92 130 LYS B C 1
ATOM 3191 O O . LYS B 1 130 ? 0.542 16.406 -0.917 1 92 130 LYS B O 1
ATOM 3196 N N . VAL B 1 131 ? -0.137 18.047 0.363 1 95 131 VAL B N 1
ATOM 3197 C CA . VAL B 1 131 ? 0.102 17.312 1.597 1 95 131 VAL B CA 1
ATOM 3198 C C . VAL B 1 131 ? -0.985 16.25 1.783 1 95 131 VAL B C 1
ATOM 3200 O O . VAL B 1 131 ? -0.687 15.086 2.061 1 95 131 VAL B O 1
ATOM 3203 N N . GLY B 1 132 ? -2.211 16.609 1.516 1 95.38 132 GLY B N 1
ATOM 3204 C CA . GLY B 1 132 ? -3.357 15.734 1.703 1 95.38 132 GLY B CA 1
ATOM 3205 C C . GLY B 1 132 ? -3.322 14.5 0.814 1 95.38 132 GLY B C 1
ATOM 3206 O O . GLY B 1 132 ? -3.701 13.406 1.24 1 95.38 132 GLY B O 1
ATOM 3207 N N . GLU B 1 133 ? -2.867 14.711 -0.385 1 94.44 133 GLU B N 1
ATOM 3208 C CA . GLU B 1 133 ? -2.824 13.602 -1.335 1 94.44 133 GLU B CA 1
ATOM 3209 C C . GLU B 1 133 ? -1.871 12.508 -0.862 1 94.44 133 GLU B C 1
ATOM 3211 O O . GLU B 1 133 ? -2.121 11.32 -1.086 1 94.44 133 GLU B O 1
ATOM 3216 N N . ARG B 1 134 ? -0.779 12.898 -0.25 1 94.94 134 ARG B N 1
ATOM 3217 C CA . ARG B 1 134 ? 0.17 11.922 0.282 1 94.94 134 ARG B CA 1
ATOM 3218 C C . ARG B 1 134 ? -0.426 11.172 1.466 1 94.94 134 ARG B C 1
ATOM 3220 O O . ARG B 1 134 ? -0.204 9.969 1.616 1 94.94 134 ARG B O 1
ATOM 3227 N N . ILE B 1 135 ? -1.184 11.891 2.213 1 96.62 135 ILE B N 1
ATOM 3228 C CA . ILE B 1 135 ? -1.829 11.273 3.365 1 96.62 135 ILE B CA 1
ATOM 3229 C C . ILE B 1 135 ? -2.912 10.305 2.891 1 96.62 135 ILE B C 1
ATOM 3231 O O . ILE B 1 135 ? -3.055 9.211 3.434 1 96.62 135 ILE B O 1
ATOM 3235 N N . ASP B 1 136 ? -3.627 10.703 1.874 1 96.38 136 ASP B N 1
ATOM 3236 C CA . ASP B 1 136 ? -4.625 9.82 1.275 1 96.38 136 ASP B CA 1
ATOM 3237 C C . ASP B 1 136 ? -3.982 8.547 0.747 1 96.38 136 ASP B C 1
ATOM 3239 O O . ASP B 1 136 ? -4.551 7.457 0.879 1 96.38 136 ASP B O 1
ATOM 3243 N N . ALA B 1 137 ? -2.848 8.734 0.145 1 95.69 137 ALA B N 1
ATOM 3244 C CA . ALA B 1 137 ? -2.121 7.566 -0.356 1 95.69 137 ALA B CA 1
ATOM 3245 C C . ALA B 1 137 ? -1.727 6.633 0.785 1 95.69 137 ALA B C 1
ATOM 3247 O O . ALA B 1 137 ? -1.799 5.41 0.649 1 95.69 137 ALA B O 1
ATOM 3248 N N . ALA B 1 138 ? -1.296 7.176 1.888 1 96.88 138 ALA B N 1
ATOM 3249 C CA . ALA B 1 138 ? -0.962 6.379 3.062 1 96.88 138 ALA B CA 1
ATOM 3250 C C . ALA B 1 138 ? -2.178 5.602 3.562 1 96.88 138 ALA B C 1
ATOM 3252 O O . ALA B 1 138 ? -2.064 4.43 3.938 1 96.88 138 ALA B O 1
ATOM 3253 N N . ALA B 1 139 ? -3.316 6.262 3.508 1 98 139 ALA B N 1
ATOM 3254 C CA . ALA B 1 139 ? -4.555 5.648 3.982 1 98 139 ALA B CA 1
ATOM 3255 C C . ALA B 1 139 ? -4.898 4.406 3.168 1 98 139 ALA B C 1
ATOM 3257 O O . ALA B 1 139 ? -5.453 3.439 3.699 1 98 139 ALA B O 1
ATOM 3258 N N . LYS B 1 140 ? -4.523 4.41 1.942 1 97.06 140 LYS B N 1
ATOM 3259 C CA . LYS B 1 140 ? -4.828 3.305 1.038 1 97.06 140 LYS B CA 1
ATOM 3260 C C . LYS B 1 140 ? -4.082 2.037 1.447 1 97.06 140 LYS B C 1
ATOM 3262 O O . LYS B 1 140 ? -4.59 0.927 1.265 1 97.06 140 LYS B O 1
ATOM 3267 N N . VAL B 1 141 ? -2.887 2.236 2.016 1 96.88 141 VAL B N 1
ATOM 3268 C CA . VAL B 1 141 ? -2.014 1.069 2.088 1 96.88 141 VAL B CA 1
ATOM 3269 C C . VAL B 1 141 ? -1.685 0.761 3.547 1 96.88 141 VAL B C 1
ATOM 3271 O O . VAL B 1 141 ? -1.036 -0.246 3.844 1 96.88 141 VAL B O 1
ATOM 3274 N N . ILE B 1 142 ? -2.127 1.482 4.52 1 98.12 142 ILE B N 1
ATOM 3275 C CA . ILE B 1 142 ? -1.63 1.424 5.891 1 98.12 142 ILE B CA 1
ATOM 3276 C C . ILE B 1 142 ? -1.957 0.062 6.5 1 98.12 142 ILE B C 1
ATOM 3278 O O . ILE B 1 142 ? -1.156 -0.495 7.254 1 98.12 142 ILE B O 1
ATOM 3282 N N . TRP B 1 143 ? -3.074 -0.526 6.105 1 98.12 143 TRP B N 1
ATOM 3283 C CA . TRP B 1 143 ? -3.521 -1.762 6.738 1 98.12 143 TRP B CA 1
ATOM 3284 C C . TRP B 1 143 ? -2.773 -2.965 6.172 1 98.12 143 TRP B C 1
ATOM 3286 O O . TRP B 1 143 ? -2.459 -3.908 6.902 1 98.12 143 TRP B O 1
ATOM 3296 N N . ILE B 1 144 ? -2.471 -2.859 4.91 1 96.81 144 ILE B N 1
ATOM 3297 C CA . ILE B 1 144 ? -1.896 -4.02 4.238 1 96.81 144 ILE B CA 1
ATOM 3298 C C . ILE B 1 144 ? -0.373 -3.938 4.277 1 96.81 144 ILE B C 1
ATOM 3300 O O . ILE B 1 144 ? 0.311 -4.965 4.281 1 96.81 144 ILE B O 1
ATOM 3304 N N . ASP B 1 145 ? 0.131 -2.732 4.242 1 96.12 145 ASP B N 1
ATOM 3305 C CA . ASP B 1 145 ? 1.577 -2.537 4.285 1 96.12 145 ASP B CA 1
ATOM 3306 C C . ASP B 1 145 ? 1.938 -1.267 5.051 1 96.12 145 ASP B C 1
ATOM 3308 O O . ASP B 1 145 ? 2.238 -0.234 4.449 1 96.12 145 ASP B O 1
ATOM 3312 N N . PRO B 1 146 ? 2.107 -1.385 6.332 1 96.5 146 PRO B N 1
ATOM 3313 C CA . PRO B 1 146 ? 2.406 -0.219 7.164 1 96.5 146 PRO B CA 1
ATOM 3314 C C . PRO B 1 146 ? 3.697 0.488 6.754 1 96.5 146 PRO B C 1
ATOM 3316 O O . PRO B 1 146 ? 3.785 1.716 6.832 1 96.5 146 PRO B O 1
ATOM 3319 N N . SER B 1 147 ? 4.68 -0.247 6.277 1 94.44 147 SER B N 1
ATOM 3320 C CA . SER B 1 147 ? 5.941 0.363 5.867 1 94.44 147 SER B CA 1
ATOM 3321 C C . SER B 1 147 ? 5.746 1.3 4.68 1 94.44 147 SER B C 1
ATOM 3323 O O . SER B 1 147 ? 6.312 2.395 4.645 1 94.44 147 SER B O 1
ATOM 3325 N N . SER B 1 148 ? 4.934 0.875 3.748 1 94.25 148 SER B N 1
ATOM 3326 C CA . SER B 1 148 ? 4.609 1.746 2.621 1 94.25 148 SER B CA 1
ATOM 3327 C C . SER B 1 148 ? 3.891 3.006 3.088 1 94.25 148 SER B C 1
ATOM 3329 O O . SER B 1 148 ? 4.16 4.102 2.592 1 94.25 148 SER B O 1
ATOM 3331 N N . ALA B 1 149 ? 2.973 2.811 4.02 1 96.38 149 ALA B N 1
ATOM 3332 C CA . ALA B 1 149 ? 2.256 3.965 4.555 1 96.38 149 ALA B CA 1
ATOM 3333 C C . ALA B 1 149 ? 3.217 4.938 5.234 1 96.38 149 ALA B C 1
ATOM 3335 O O . ALA B 1 149 ? 3.078 6.156 5.094 1 96.38 149 ALA B O 1
ATOM 3336 N N . ALA B 1 150 ? 4.172 4.379 5.945 1 94.69 150 ALA B N 1
ATOM 3337 C CA . ALA B 1 150 ? 5.176 5.215 6.598 1 94.69 150 ALA B CA 1
ATOM 3338 C C . ALA B 1 150 ? 5.949 6.039 5.57 1 94.69 150 ALA B C 1
ATOM 3340 O O . ALA B 1 150 ? 6.207 7.227 5.789 1 94.69 150 ALA B O 1
ATOM 3341 N N . ASN B 1 151 ? 6.281 5.465 4.512 1 92.31 151 ASN B N 1
ATOM 3342 C CA . ASN B 1 151 ? 6.965 6.172 3.436 1 92.31 151 ASN B CA 1
ATOM 3343 C C . ASN B 1 151 ? 6.105 7.301 2.871 1 92.31 151 ASN B C 1
ATOM 3345 O O . ASN B 1 151 ? 6.617 8.375 2.555 1 92.31 151 ASN B O 1
ATOM 3349 N N . ARG B 1 152 ? 4.832 7.031 2.732 1 94.56 152 ARG B N 1
ATOM 3350 C CA . ARG B 1 152 ? 3.926 8.062 2.238 1 94.56 152 ARG B CA 1
ATOM 3351 C C . ARG B 1 152 ? 3.805 9.211 3.236 1 94.56 152 ARG B C 1
ATOM 3353 O O . ARG B 1 152 ? 3.686 10.375 2.844 1 94.56 152 ARG B O 1
ATOM 3360 N N . LEU B 1 153 ? 3.84 8.875 4.5 1 95.25 153 LEU B N 1
ATOM 3361 C CA . LEU B 1 153 ? 3.816 9.922 5.516 1 95.25 153 LEU B CA 1
ATOM 3362 C C . LEU B 1 153 ? 5.078 10.773 5.449 1 95.25 153 LEU B C 1
ATOM 3364 O O . LEU B 1 153 ? 5.016 11.992 5.617 1 95.25 153 LEU B O 1
ATOM 3368 N N . ARG B 1 154 ? 6.199 10.141 5.227 1 93.81 154 ARG B N 1
ATOM 3369 C CA . ARG B 1 154 ? 7.434 10.891 5.039 1 93.81 154 ARG B CA 1
ATOM 3370 C C . ARG B 1 154 ? 7.332 11.82 3.832 1 93.81 154 ARG B C 1
ATOM 3372 O O . ARG B 1 154 ? 7.777 12.969 3.889 1 93.81 154 ARG B O 1
ATOM 3379 N N . SER B 1 155 ? 6.719 11.289 2.775 1 93.44 155 SER B N 1
ATOM 3380 C CA . SER B 1 155 ? 6.492 12.109 1.589 1 93.44 155 SER B CA 1
ATOM 3381 C C . SER B 1 155 ? 5.594 13.297 1.903 1 93.44 155 SER B C 1
ATOM 3383 O O . SER B 1 155 ? 5.762 14.375 1.328 1 93.44 155 SER B O 1
ATOM 3385 N N . ALA B 1 156 ? 4.633 13.086 2.756 1 95.44 156 ALA B N 1
ATOM 3386 C CA . ALA B 1 156 ? 3.783 14.195 3.199 1 95.44 156 ALA B CA 1
ATOM 3387 C C . ALA B 1 156 ? 4.605 15.266 3.904 1 95.44 156 ALA B C 1
ATOM 3389 O O . ALA B 1 156 ? 4.352 16.469 3.736 1 95.44 156 ALA B O 1
ATOM 3390 N N . ALA B 1 157 ? 5.598 14.836 4.68 1 95.06 157 ALA B N 1
ATOM 3391 C CA . ALA B 1 157 ? 6.512 15.773 5.324 1 95.06 157 ALA B CA 1
ATOM 3392 C C . ALA B 1 157 ? 7.285 16.578 4.293 1 95.06 157 ALA B C 1
ATOM 3394 O O . ALA B 1 157 ? 7.473 17.797 4.457 1 95.06 157 ALA B O 1
ATOM 3395 N N . GLU B 1 158 ? 7.715 15.898 3.256 1 94.81 158 GLU B N 1
ATOM 3396 C CA . GLU B 1 158 ? 8.391 16.578 2.162 1 94.81 158 GLU B CA 1
ATOM 3397 C C . GLU B 1 158 ? 7.484 17.641 1.53 1 94.81 158 GLU B C 1
ATOM 3399 O O . GLU B 1 158 ? 7.91 18.766 1.291 1 94.81 158 GLU B O 1
ATOM 3404 N N . ALA B 1 159 ? 6.254 17.234 1.289 1 94.62 159 ALA B N 1
ATOM 3405 C CA . ALA B 1 159 ? 5.285 18.156 0.697 1 94.62 159 ALA B CA 1
ATOM 3406 C C . ALA B 1 159 ? 5.02 19.344 1.616 1 94.62 159 ALA B C 1
ATOM 3408 O O . ALA B 1 159 ? 4.832 20.469 1.148 1 94.62 159 ALA B O 1
ATOM 3409 N N . LEU B 1 160 ? 4.969 19.078 2.885 1 96.25 160 LEU B N 1
ATOM 3410 C CA . LEU B 1 160 ? 4.766 20.156 3.85 1 96.25 160 LEU B CA 1
ATOM 3411 C C . LEU B 1 160 ? 5.898 21.172 3.783 1 96.25 160 LEU B C 1
ATOM 3413 O O . LEU B 1 160 ? 5.66 22.375 3.812 1 96.25 160 LEU B O 1
ATOM 3417 N N . MET B 1 161 ? 7.129 20.719 3.672 1 96.25 161 MET B N 1
ATOM 3418 C CA . MET B 1 161 ? 8.273 21.625 3.549 1 96.25 161 MET B CA 1
ATOM 3419 C C . MET B 1 161 ? 8.172 22.453 2.273 1 96.25 161 MET B C 1
ATOM 3421 O O . MET B 1 161 ? 8.477 23.656 2.281 1 96.25 161 MET B O 1
ATOM 3425 N N . ASP B 1 162 ? 7.727 21.781 1.21 1 94.94 162 ASP B N 1
ATOM 3426 C CA . ASP B 1 162 ? 7.492 22.531 -0.019 1 94.94 162 ASP B CA 1
ATOM 3427 C C . ASP B 1 162 ? 6.449 23.625 0.199 1 94.94 162 ASP B C 1
ATOM 3429 O O . ASP B 1 162 ? 6.641 24.766 -0.222 1 94.94 162 ASP B O 1
ATOM 3433 N N . ASP B 1 163 ? 5.414 23.25 0.817 1 95.06 163 ASP B N 1
ATOM 3434 C CA . ASP B 1 163 ? 4.305 24.172 1.053 1 95.06 163 ASP B CA 1
ATOM 3435 C C . ASP B 1 163 ? 4.738 25.344 1.932 1 95.06 163 ASP B C 1
ATOM 3437 O O . ASP B 1 163 ? 4.246 26.469 1.775 1 95.06 163 ASP B O 1
ATOM 3441 N N . GLN B 1 164 ? 5.656 25.109 2.832 1 94.5 164 GLN B N 1
ATOM 3442 C CA . GLN B 1 164 ? 6.141 26.125 3.76 1 94.5 164 GLN B CA 1
ATOM 3443 C C . GLN B 1 164 ? 7.262 26.953 3.135 1 94.5 164 GLN B C 1
ATOM 3445 O O . GLN B 1 164 ? 7.84 27.812 3.791 1 94.5 164 GLN B O 1
ATOM 3450 N N . GLY B 1 165 ? 7.633 26.594 1.898 1 94.94 165 GLY B N 1
ATOM 3451 C CA . GLY B 1 165 ? 8.578 27.391 1.141 1 94.94 165 GLY B CA 1
ATOM 3452 C C . GLY B 1 165 ? 10.023 27.062 1.454 1 94.94 165 GLY B C 1
ATOM 3453 O O . GLY B 1 165 ? 10.914 27.891 1.235 1 94.94 165 GLY B O 1
ATOM 3454 N N . ILE B 1 166 ? 10.289 25.938 2.041 1 95.69 166 ILE B N 1
ATOM 3455 C CA . ILE B 1 166 ? 11.656 25.531 2.34 1 95.69 166 ILE B CA 1
ATOM 3456 C C . ILE B 1 166 ? 12.289 24.906 1.1 1 95.69 166 ILE B C 1
ATOM 3458 O O . ILE B 1 166 ? 11.828 23.859 0.619 1 95.69 166 ILE B O 1
ATOM 3462 N N . PRO B 1 167 ? 13.32 25.422 0.604 1 93.5 167 PRO B N 1
ATOM 3463 C CA . PRO B 1 167 ? 13.914 24.953 -0.647 1 93.5 167 PRO B CA 1
ATOM 3464 C C . PRO B 1 167 ? 14.438 23.516 -0.548 1 93.5 167 PRO B C 1
ATOM 3466 O O . PRO B 1 167 ? 14.805 23.062 0.539 1 93.5 167 PRO B O 1
ATOM 3469 N N . ARG B 1 168 ? 14.516 22.875 -1.703 1 92 168 ARG B N 1
ATOM 3470 C CA . ARG B 1 168 ? 15.039 21.516 -1.786 1 92 168 ARG B CA 1
ATOM 3471 C C . ARG B 1 168 ? 16.547 21.516 -2.076 1 92 168 ARG B C 1
ATOM 3473 O O . ARG B 1 168 ? 17.203 20.484 -1.965 1 92 168 ARG B O 1
ATOM 3480 N N . LYS B 1 169 ? 16.969 22.734 -2.449 1 91.94 169 LYS B N 1
ATOM 3481 C CA . LYS B 1 169 ? 18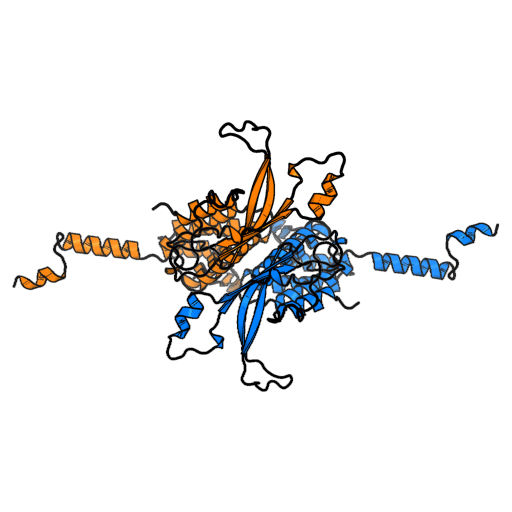.391 22.859 -2.787 1 91.94 169 LYS B CA 1
ATOM 3482 C C . LYS B 1 169 ? 19.062 23.922 -1.927 1 91.94 169 LYS B C 1
ATOM 3484 O O . LYS B 1 169 ? 18.422 24.891 -1.514 1 91.94 169 LYS B O 1
ATOM 3489 N N . GLY B 1 170 ? 20.328 23.625 -1.629 1 89.62 170 GLY B N 1
ATOM 3490 C CA . GLY B 1 170 ? 21.188 24.578 -0.949 1 89.62 170 GLY B CA 1
ATOM 3491 C C . GLY B 1 170 ? 22.516 24.797 -1.652 1 89.62 170 GLY B C 1
ATOM 3492 O O . GLY B 1 170 ? 22.719 24.281 -2.756 1 89.62 170 GLY B O 1
ATOM 3493 N N . ILE B 1 171 ? 23.25 25.703 -1.178 1 87.19 171 ILE B N 1
ATOM 3494 C CA . ILE B 1 171 ? 24.547 26.016 -1.736 1 87.19 171 ILE B CA 1
ATOM 3495 C C . ILE B 1 171 ? 25.641 25.359 -0.9 1 87.19 171 ILE B C 1
ATOM 3497 O O . ILE B 1 171 ? 25.609 25.422 0.331 1 87.19 171 ILE B O 1
ATOM 3501 N N . ASP B 1 172 ? 26.531 24.625 -1.627 1 84.62 172 ASP B N 1
ATOM 3502 C CA . ASP B 1 172 ? 27.625 23.984 -0.905 1 84.62 172 ASP B CA 1
ATOM 3503 C C . ASP B 1 172 ? 28.766 24.953 -0.632 1 84.62 172 ASP B C 1
ATOM 3505 O O . ASP B 1 172 ? 28.656 26.141 -0.945 1 84.62 172 ASP B O 1
ATOM 3509 N N . THR B 1 173 ? 29.766 24.391 0.022 1 83.25 173 THR B N 1
ATOM 3510 C CA . THR B 1 173 ? 30.891 25.234 0.425 1 83.25 173 THR B CA 1
ATOM 3511 C C . THR B 1 173 ? 31.594 25.812 -0.796 1 83.25 173 THR B C 1
ATOM 3513 O O . THR B 1 173 ? 32.312 26.812 -0.686 1 83.25 173 THR B O 1
ATOM 3516 N N . ARG B 1 174 ? 31.328 25.297 -1.961 1 87.75 174 ARG B N 1
ATOM 3517 C CA . ARG B 1 174 ? 31.984 25.75 -3.188 1 87.75 174 ARG B CA 1
ATOM 3518 C C . ARG B 1 174 ? 31.078 26.672 -3.986 1 87.75 174 ARG B C 1
ATOM 3520 O O . ARG B 1 174 ? 31.406 27.078 -5.102 1 87.75 174 ARG B O 1
ATOM 3527 N N . GLY B 1 175 ? 29.938 26.859 -3.357 1 85.81 175 GLY B N 1
ATOM 3528 C CA . GLY B 1 175 ? 28.984 27.75 -4.004 1 85.81 175 GLY B CA 1
ATOM 3529 C C . GLY B 1 175 ? 28.094 27.047 -5.012 1 85.81 175 GLY B C 1
ATOM 3530 O O . GLY B 1 175 ? 27.375 27.703 -5.766 1 85.81 175 GLY B O 1
ATOM 3531 N N . SER B 1 176 ? 28.203 25.812 -5.059 1 90.19 176 SER B N 1
ATOM 3532 C CA . SER B 1 176 ? 27.422 25.047 -6.016 1 90.19 176 SER B CA 1
ATOM 3533 C C . SER B 1 176 ? 26.125 24.547 -5.387 1 90.19 176 SER B C 1
ATOM 3535 O O . SER B 1 176 ? 26.078 24.266 -4.184 1 90.19 176 SER B O 1
ATOM 3537 N N . SER B 1 177 ? 25.125 24.406 -6.281 1 90.44 177 SER B N 1
ATOM 3538 C CA . SER B 1 177 ? 23.828 23.922 -5.836 1 90.44 177 SER B CA 1
ATOM 3539 C C . SER B 1 177 ? 23.875 22.438 -5.484 1 90.44 177 SER B C 1
ATOM 3541 O O . SER B 1 177 ? 24.5 21.656 -6.195 1 90.44 177 SER B O 1
ATOM 3543 N N . ARG B 1 178 ? 23.312 22.125 -4.277 1 88.75 178 ARG B N 1
ATOM 3544 C CA . ARG B 1 178 ? 23.234 20.734 -3.861 1 88.75 178 ARG B CA 1
ATOM 3545 C C . ARG B 1 178 ? 21.859 20.406 -3.309 1 88.75 178 ARG B C 1
ATOM 3547 O O . ARG B 1 178 ? 21.219 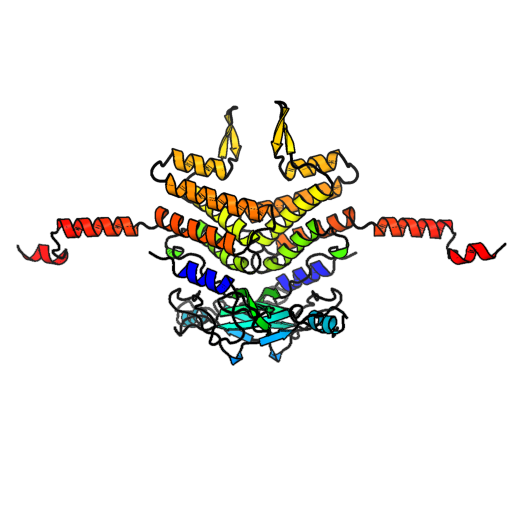21.25 -2.662 1 88.75 178 ARG B O 1
ATOM 3554 N N . PRO B 1 179 ? 21.438 19.203 -3.539 1 87.88 179 PRO B N 1
ATOM 3555 C CA . PRO B 1 179 ? 20.188 18.797 -2.9 1 87.88 179 PRO B CA 1
ATOM 3556 C C . PRO B 1 179 ? 20.297 18.703 -1.381 1 87.88 179 PRO B C 1
ATOM 3558 O O . PRO B 1 179 ? 21.359 18.344 -0.86 1 87.88 179 PRO B O 1
ATOM 3561 N N . ILE B 1 180 ? 19.297 19.141 -0.732 1 91 180 ILE B N 1
ATOM 3562 C CA . ILE B 1 180 ? 19.297 19.031 0.723 1 91 180 ILE B CA 1
ATOM 3563 C C . ILE B 1 180 ? 18.297 17.969 1.167 1 91 180 ILE B C 1
ATOM 3565 O O . ILE B 1 180 ? 17.234 17.812 0.558 1 91 180 ILE B O 1
ATOM 3569 N N . SER B 1 181 ? 18.609 17.266 2.246 1 90.62 181 SER B N 1
ATOM 3570 C CA . SER B 1 181 ? 17.781 16.188 2.775 1 90.62 181 SER B CA 1
ATOM 3571 C C . SER B 1 181 ? 16.562 16.734 3.496 1 90.62 181 SER B C 1
ATOM 3573 O O . SER B 1 181 ? 16.531 17.906 3.877 1 90.62 181 SER B O 1
ATOM 3575 N N . LEU B 1 182 ? 15.617 15.867 3.619 1 92.38 182 LEU B N 1
ATOM 3576 C CA . LEU B 1 182 ? 14.43 16.25 4.375 1 92.38 182 LEU B CA 1
ATOM 3577 C C . LEU B 1 182 ? 14.805 16.656 5.797 1 92.38 182 LEU B C 1
ATOM 3579 O O . LEU B 1 182 ? 14.227 17.609 6.344 1 92.38 182 LEU B O 1
ATOM 3583 N N . HIS B 1 183 ? 15.773 15.945 6.387 1 93.62 183 HIS B N 1
ATOM 3584 C CA . HIS B 1 183 ? 16.234 16.281 7.723 1 93.62 183 HIS B CA 1
ATOM 3585 C C . HIS B 1 183 ? 16.75 17.719 7.777 1 93.62 183 HIS B C 1
ATOM 3587 O O . HIS B 1 183 ? 16.344 18.5 8.648 1 93.62 183 HIS B O 1
ATOM 3593 N N . GLU B 1 184 ? 17.562 18.109 6.855 1 94.88 184 GLU B N 1
ATOM 3594 C CA . GLU B 1 184 ? 18.109 19.453 6.777 1 94.88 184 GLU B CA 1
ATOM 3595 C C . GLU B 1 184 ? 17.031 20.484 6.516 1 94.88 184 GLU B C 1
ATOM 3597 O O . GLU B 1 184 ? 17.047 21.578 7.078 1 94.88 184 GLU B O 1
ATOM 3602 N N . ARG B 1 185 ? 16.109 20.156 5.738 1 96.25 185 ARG B N 1
ATOM 3603 C CA . ARG B 1 185 ? 15.016 21.078 5.422 1 96.25 185 ARG B CA 1
ATOM 3604 C C . ARG B 1 185 ? 14.172 21.375 6.66 1 96.25 185 ARG B C 1
ATOM 3606 O O . ARG B 1 185 ? 13.789 22.531 6.895 1 96.25 185 ARG B O 1
ATOM 3613 N N . ILE B 1 186 ? 13.953 20.344 7.434 1 95.81 186 ILE B N 1
ATOM 3614 C CA . ILE B 1 186 ? 13.164 20.516 8.648 1 95.81 186 ILE B CA 1
ATOM 3615 C C . ILE B 1 186 ? 13.922 21.391 9.633 1 95.81 186 ILE B C 1
ATOM 3617 O O . ILE B 1 186 ? 13.336 22.281 10.266 1 95.81 186 ILE B O 1
ATOM 3621 N N . ASN B 1 187 ? 15.203 21.219 9.695 1 95.12 187 ASN B N 1
ATOM 3622 C CA . ASN B 1 187 ? 16.016 22.078 10.555 1 95.12 187 ASN B CA 1
ATOM 3623 C C . ASN B 1 187 ? 16.031 23.516 10.055 1 95.12 187 ASN B C 1
ATOM 3625 O O . ASN B 1 187 ? 15.992 24.453 10.852 1 95.12 187 ASN B O 1
ATOM 3629 N N . ASN B 1 188 ? 16.109 23.688 8.781 1 95.38 188 ASN B N 1
ATOM 3630 C CA . ASN B 1 188 ? 16.047 25.016 8.203 1 95.38 188 ASN B CA 1
ATOM 3631 C C . ASN B 1 188 ? 14.711 25.688 8.516 1 95.38 188 ASN B C 1
ATOM 3633 O O . ASN B 1 188 ? 14.664 26.891 8.789 1 95.38 188 ASN B O 1
ATOM 3637 N N . TRP B 1 189 ? 13.648 24.891 8.406 1 96.06 189 TRP B N 1
ATOM 3638 C CA . TRP B 1 189 ? 12.32 25.391 8.734 1 96.06 189 TRP B CA 1
ATOM 3639 C C . TRP B 1 189 ? 12.273 25.938 10.156 1 96.06 189 TRP B C 1
ATOM 3641 O O . TRP B 1 189 ? 11.766 27.031 10.391 1 96.06 189 TRP B O 1
ATOM 3651 N N . LYS B 1 190 ? 12.844 25.141 11.055 1 92.75 190 LYS B N 1
ATOM 3652 C CA . LYS B 1 190 ? 12.922 25.547 12.461 1 92.75 190 LYS B CA 1
ATOM 3653 C C . LYS B 1 190 ? 13.711 26.844 12.617 1 92.75 190 LYS B C 1
ATOM 3655 O O . LYS B 1 190 ? 13.344 27.703 13.422 1 92.75 190 LYS B O 1
ATOM 3660 N N . ALA B 1 191 ? 14.727 27.062 11.898 1 93.88 191 ALA B N 1
ATOM 3661 C CA . ALA B 1 191 ? 15.602 28.234 11.984 1 93.88 191 ALA B CA 1
ATOM 3662 C C . ALA B 1 191 ? 14.906 29.469 11.438 1 93.88 191 ALA B C 1
ATOM 3664 O O . ALA B 1 191 ? 15.031 30.562 12 1 93.88 191 ALA B O 1
ATOM 3665 N N . VAL B 1 192 ? 14.203 29.344 10.406 1 93.25 192 VAL B N 1
ATOM 3666 C CA . VAL B 1 192 ? 13.586 30.484 9.734 1 93.25 192 VAL B CA 1
ATOM 3667 C C . VAL B 1 192 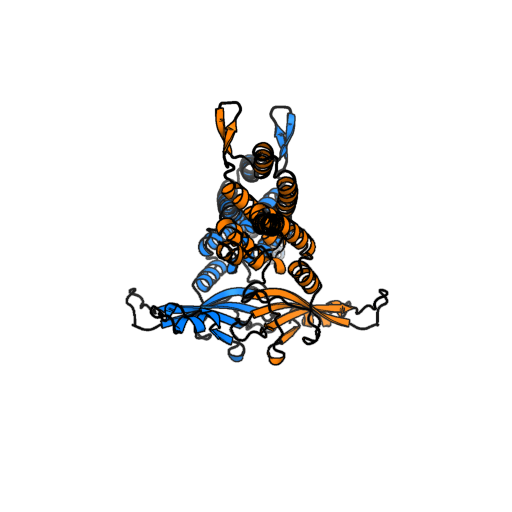? 12.305 30.891 10.453 1 93.25 192 VAL B C 1
ATOM 3669 O O . VAL B 1 192 ? 11.938 32.062 10.484 1 93.25 192 VAL B O 1
ATOM 3672 N N . LYS B 1 193 ? 11.672 29.859 11.039 1 92.62 193 LYS B N 1
ATOM 3673 C CA . LYS B 1 193 ? 10.438 30.094 11.773 1 92.62 193 LYS B CA 1
ATOM 3674 C C . LYS B 1 193 ? 10.516 29.547 13.188 1 92.62 193 LYS B C 1
ATOM 3676 O O . LYS B 1 193 ? 9.93 28.5 13.484 1 92.62 193 LYS B O 1
ATOM 3681 N N . PRO B 1 194 ? 11 30.312 14.047 1 89.5 194 PRO B N 1
ATOM 3682 C CA . PRO B 1 194 ? 11.242 29.812 15.398 1 89.5 194 PRO B CA 1
ATOM 3683 C C . PRO B 1 194 ? 9.953 29.406 16.125 1 89.5 194 PRO B C 1
ATOM 3685 O O . PRO B 1 194 ? 9.977 28.547 17 1 89.5 194 PRO B O 1
ATOM 3688 N N . ASP B 1 195 ? 8.836 29.938 15.766 1 88.81 195 ASP B N 1
ATOM 3689 C CA . ASP B 1 195 ? 7.547 29.609 16.375 1 88.81 195 ASP B CA 1
ATOM 3690 C C . ASP B 1 195 ? 7.137 28.172 16.016 1 88.81 195 ASP B C 1
ATOM 3692 O O . ASP B 1 195 ? 6.238 27.609 16.656 1 88.81 195 ASP B O 1
ATOM 3696 N N . TYR B 1 196 ? 7.871 27.594 15.086 1 89.69 196 TYR B N 1
ATOM 3697 C CA . TYR B 1 196 ? 7.531 26.266 14.633 1 89.69 196 TYR B CA 1
ATOM 3698 C C . TYR B 1 196 ? 8.555 25.234 15.117 1 89.69 196 TYR B C 1
ATOM 3700 O O . TYR B 1 196 ? 8.734 24.188 14.492 1 89.69 196 TYR B O 1
ATOM 3708 N N . THR B 1 197 ? 9.164 25.547 16.172 1 91.19 197 THR B N 1
ATOM 3709 C CA . THR B 1 197 ? 10.156 24.625 16.719 1 91.19 197 THR B CA 1
ATOM 3710 C C . THR B 1 197 ? 9.5 23.297 17.109 1 91.19 197 THR B C 1
ATOM 3712 O O . THR B 1 197 ? 9.992 22.219 16.75 1 91.19 197 THR B O 1
ATOM 3715 N N . GLU B 1 198 ? 8.43 23.359 17.828 1 89.31 198 GLU B N 1
ATOM 3716 C CA . GLU B 1 198 ? 7.75 22.141 18.266 1 89.31 198 GLU B CA 1
ATOM 3717 C C . GLU B 1 198 ? 7.227 21.359 17.078 1 89.31 198 GLU B C 1
ATOM 3719 O O . GLU B 1 198 ? 7.508 20.156 16.953 1 89.31 198 GLU B O 1
ATOM 3724 N N . PRO B 1 199 ? 6.539 22.016 16.094 1 91.56 199 PRO B N 1
ATOM 3725 C CA . PRO B 1 199 ? 6.117 21.281 14.898 1 91.56 199 PRO B CA 1
ATOM 3726 C C . PRO B 1 199 ? 7.289 20.641 14.156 1 91.56 199 PRO B C 1
ATOM 3728 O O . PRO B 1 199 ? 7.152 19.531 13.617 1 91.56 199 PRO B O 1
ATOM 3731 N N . ALA B 1 200 ? 8.336 21.312 14.18 1 94.06 200 ALA B N 1
ATOM 3732 C CA . ALA B 1 200 ? 9.516 20.781 13.492 1 94.06 200 ALA B CA 1
ATOM 3733 C C . ALA B 1 200 ? 10.016 19.5 14.164 1 94.06 200 ALA B C 1
ATOM 3735 O O . ALA B 1 200 ? 10.383 18.531 13.484 1 94.06 200 ALA B O 1
ATOM 3736 N N . GLU B 1 201 ? 10.07 19.5 15.43 1 93.12 201 GLU B N 1
ATOM 3737 C CA . GLU B 1 201 ? 10.484 18.297 16.172 1 93.12 201 GLU B CA 1
ATOM 3738 C C . GLU B 1 201 ? 9.523 17.141 15.922 1 93.12 201 GLU B C 1
ATOM 3740 O O . GLU B 1 201 ? 9.961 16 15.773 1 93.12 201 GLU B O 1
ATOM 3745 N N . LEU B 1 202 ? 8.258 17.406 15.922 1 93.25 202 LEU B N 1
ATOM 3746 C CA . LEU B 1 202 ? 7.254 16.406 15.617 1 93.25 202 LEU B CA 1
ATOM 3747 C C . LEU B 1 202 ? 7.449 15.859 14.203 1 93.25 202 LEU B C 1
ATOM 3749 O O . LEU B 1 202 ? 7.355 14.648 13.984 1 93.25 202 LEU B O 1
ATOM 3753 N N . LEU B 1 203 ? 7.754 16.75 13.305 1 95.94 203 LEU B N 1
ATOM 3754 C CA . LEU B 1 203 ? 7.938 16.344 11.914 1 95.94 203 LEU B CA 1
ATOM 3755 C C . LEU B 1 203 ? 9.156 15.445 11.766 1 95.94 203 LEU B C 1
ATOM 3757 O O . LEU B 1 203 ? 9.164 14.531 10.938 1 95.94 203 LEU B O 1
ATOM 3761 N N . LEU B 1 204 ? 10.18 15.719 12.578 1 94.62 204 LEU B N 1
ATOM 3762 C CA . LEU B 1 204 ? 11.359 14.859 12.578 1 94.62 204 LEU B CA 1
ATOM 3763 C C . LEU B 1 204 ? 10.992 13.438 13.008 1 94.62 204 LEU B C 1
ATOM 3765 O O . LEU B 1 204 ? 11.516 12.469 12.461 1 94.62 204 LEU B O 1
ATOM 3769 N N . ALA B 1 205 ? 10.141 13.312 13.969 1 93.06 205 ALA B N 1
ATOM 3770 C CA . ALA B 1 205 ? 9.68 12 14.406 1 93.06 205 ALA B CA 1
ATOM 3771 C C . ALA B 1 205 ? 8.992 11.25 13.266 1 93.06 205 ALA B C 1
ATOM 3773 O O . ALA B 1 205 ? 9.242 10.062 13.055 1 93.06 205 ALA B O 1
ATOM 3774 N N . VAL B 1 206 ? 8.156 11.922 12.523 1 94.06 206 VAL B N 1
ATOM 3775 C CA . VAL B 1 206 ? 7.453 11.344 11.383 1 94.06 206 VAL B CA 1
ATOM 3776 C C . VAL B 1 206 ? 8.461 10.906 10.32 1 94.06 206 VAL B C 1
ATOM 3778 O O . VAL B 1 206 ? 8.352 9.812 9.758 1 94.06 206 VAL B O 1
ATOM 3781 N N . LYS B 1 207 ? 9.383 11.812 10.07 1 93.06 207 LYS B N 1
ATOM 3782 C CA . LYS B 1 207 ? 10.445 11.492 9.117 1 93.06 207 LYS B CA 1
ATOM 3783 C C . LYS B 1 207 ? 11.172 10.211 9.508 1 93.06 207 LYS B C 1
ATOM 3785 O O . LYS B 1 207 ? 11.445 9.359 8.656 1 93.06 207 LYS B O 1
ATOM 3790 N N . TRP B 1 208 ? 11.461 10.016 10.781 1 89.94 208 TRP B N 1
ATOM 3791 C CA . TRP B 1 208 ? 12.195 8.852 11.25 1 89.94 208 TRP B CA 1
ATOM 3792 C C . TRP B 1 208 ? 11.367 7.582 11.078 1 89.94 208 TRP B C 1
ATOM 3794 O O . TRP B 1 208 ? 11.891 6.543 10.664 1 89.94 208 TRP B O 1
ATOM 3804 N N . ILE B 1 209 ? 10.125 7.633 11.352 1 89.62 209 ILE B N 1
ATOM 3805 C CA . ILE B 1 209 ? 9.234 6.5 11.117 1 89.62 209 ILE B CA 1
ATOM 3806 C C . ILE B 1 209 ? 9.234 6.145 9.625 1 89.62 209 ILE B C 1
ATOM 3808 O O . ILE B 1 209 ? 9.312 4.969 9.266 1 89.62 209 ILE B O 1
ATOM 3812 N N . GLY B 1 210 ? 9.172 7.152 8.773 1 88.62 210 GLY B N 1
ATOM 3813 C CA . GLY B 1 210 ? 9.195 6.949 7.336 1 88.62 210 GLY B CA 1
ATOM 3814 C C . GLY B 1 210 ? 10.492 6.32 6.848 1 88.62 210 GLY B C 1
ATOM 3815 O O . GLY B 1 210 ? 10.477 5.465 5.961 1 88.62 210 GLY B O 1
ATOM 3816 N N . ASN B 1 211 ? 11.602 6.738 7.496 1 83.31 211 ASN B N 1
ATOM 3817 C CA . ASN B 1 211 ? 12.898 6.18 7.129 1 83.31 211 ASN B CA 1
ATOM 3818 C C . ASN B 1 211 ? 12.969 4.684 7.422 1 83.31 211 ASN B C 1
ATOM 3820 O O . ASN B 1 211 ? 13.508 3.916 6.621 1 83.31 211 ASN B O 1
ATOM 3824 N N . VAL B 1 212 ? 12.414 4.34 8.469 1 82.81 212 VAL B N 1
ATOM 3825 C CA . VAL B 1 212 ? 12.383 2.924 8.812 1 82.81 212 VAL B CA 1
ATOM 3826 C C . VAL B 1 212 ? 11.523 2.164 7.805 1 82.81 212 VAL B C 1
ATOM 3828 O O . VAL B 1 212 ? 11.898 1.085 7.348 1 82.81 212 VAL B O 1
ATOM 3831 N N . GLY B 1 213 ? 10.453 2.691 7.418 1 80.69 213 GLY B N 1
ATOM 3832 C CA . GLY B 1 213 ? 9.547 2.08 6.457 1 80.69 213 GLY B CA 1
ATOM 3833 C C . GLY B 1 213 ? 10.172 1.884 5.09 1 80.69 213 GLY B C 1
ATOM 3834 O O . GLY B 1 213 ? 9.883 0.901 4.402 1 80.69 213 GLY B O 1
ATOM 3835 N N . SER B 1 214 ? 11.031 2.764 4.711 1 77.12 214 SER B N 1
ATOM 3836 C CA . SER B 1 214 ? 11.641 2.715 3.385 1 77.12 214 SER B CA 1
ATOM 3837 C C . SER B 1 214 ? 12.789 1.718 3.34 1 77.12 214 SER B C 1
ATOM 3839 O O . SER B 1 214 ? 13.07 1.133 2.291 1 77.12 214 SER B O 1
ATOM 3841 N N . HIS B 1 215 ? 13.344 1.557 4.441 1 72.81 215 HIS B N 1
ATOM 3842 C CA . HIS B 1 215 ? 14.594 0.807 4.418 1 72.81 215 HIS B CA 1
ATOM 3843 C C . HIS B 1 215 ? 14.438 -0.552 5.094 1 72.81 215 HIS B C 1
ATOM 3845 O O . HIS B 1 215 ? 15.172 -1.492 4.785 1 72.81 215 HIS B O 1
ATOM 3851 N N . ASP B 1 216 ? 13.484 -0.509 6.027 1 67.25 216 ASP B N 1
ATOM 3852 C CA . ASP B 1 216 ? 13.289 -1.733 6.797 1 67.25 216 ASP B CA 1
ATOM 3853 C C . ASP B 1 216 ? 11.836 -2.189 6.75 1 67.25 216 ASP B C 1
ATOM 3855 O O . ASP B 1 216 ? 10.945 -1.403 6.426 1 67.25 216 ASP B O 1
ATOM 3859 N N . ASP B 1 217 ? 11.594 -3.418 6.602 1 64.75 217 ASP B N 1
ATOM 3860 C CA . ASP B 1 217 ? 10.234 -3.951 6.539 1 64.75 217 ASP B CA 1
ATOM 3861 C C . ASP B 1 217 ? 9.766 -4.41 7.918 1 64.75 217 ASP B C 1
ATOM 3863 O O . ASP B 1 217 ? 9.102 -5.441 8.039 1 64.75 217 ASP B O 1
ATOM 3867 N N . ARG B 1 218 ? 10.008 -3.508 8.859 1 72 218 ARG B N 1
ATOM 3868 C CA . ARG B 1 218 ? 9.789 -4.031 10.203 1 72 218 ARG B CA 1
ATOM 3869 C C . ARG B 1 218 ? 8.742 -3.199 10.945 1 72 218 ARG B C 1
ATOM 3871 O O . ARG B 1 218 ? 8.469 -3.453 12.125 1 72 218 ARG B O 1
ATOM 3878 N N . LEU B 1 219 ? 8.094 -2.336 10.266 1 87.5 219 LEU B N 1
ATOM 3879 C CA . LEU B 1 219 ? 7.176 -1.475 11.008 1 87.5 219 LEU B CA 1
ATOM 3880 C C . LEU B 1 219 ? 5.828 -2.154 11.195 1 87.5 219 LEU B C 1
ATOM 3882 O O . LEU B 1 219 ? 5.293 -2.76 10.266 1 87.5 219 LEU B O 1
ATOM 3886 N N . ARG B 1 220 ? 5.406 -2.062 12.461 1 92.12 220 ARG B N 1
ATOM 3887 C CA . ARG B 1 220 ? 4.051 -2.51 12.758 1 92.12 220 ARG B CA 1
ATOM 3888 C C . ARG B 1 220 ? 3.041 -1.391 12.531 1 92.12 220 ARG B C 1
ATOM 3890 O O . ARG B 1 220 ? 3.393 -0.21 12.578 1 92.12 220 ARG B O 1
ATOM 3897 N N . LEU B 1 221 ? 1.81 -1.813 12.289 1 96.25 221 LEU B N 1
ATOM 3898 C CA . LEU B 1 221 ? 0.717 -0.868 12.086 1 96.25 221 LEU B CA 1
ATOM 3899 C C . LEU B 1 221 ? 0.643 0.129 13.242 1 96.25 221 LEU B C 1
ATOM 3901 O O . LEU B 1 221 ? 0.471 1.33 13.016 1 96.25 221 LEU B O 1
ATOM 3905 N N . ALA B 1 222 ? 0.826 -0.317 14.445 1 94.25 222 ALA B N 1
ATOM 3906 C CA . ALA B 1 222 ? 0.743 0.529 15.633 1 94.25 222 ALA B CA 1
ATOM 3907 C C . ALA B 1 222 ? 1.78 1.647 15.586 1 94.25 222 ALA B C 1
ATOM 3909 O O . ALA B 1 222 ? 1.494 2.785 15.961 1 94.25 222 ALA B O 1
ATOM 3910 N N . ASP B 1 223 ? 2.988 1.341 15.094 1 92.81 223 ASP B N 1
ATOM 3911 C CA . ASP B 1 223 ? 4.055 2.33 14.977 1 92.81 223 ASP B CA 1
ATOM 3912 C C . ASP B 1 223 ? 3.674 3.43 13.984 1 92.81 223 ASP B C 1
ATOM 3914 O O . ASP B 1 223 ? 3.902 4.613 14.25 1 92.81 223 ASP B O 1
ATOM 3918 N N . VAL B 1 224 ? 3.117 3.002 12.922 1 96.5 224 VAL B N 1
ATOM 3919 C CA . VAL B 1 224 ? 2.779 3.969 11.883 1 96.5 224 VAL B CA 1
ATOM 3920 C C . VAL B 1 224 ? 1.606 4.832 12.344 1 96.5 224 VAL B C 1
ATOM 3922 O O . VAL B 1 224 ? 1.562 6.031 12.055 1 96.5 224 VAL B O 1
ATOM 3925 N N . LEU B 1 225 ? 0.65 4.23 13.094 1 96.62 225 LEU B N 1
ATOM 3926 C CA . LEU B 1 225 ? -0.467 5.004 13.625 1 96.62 225 LEU B CA 1
ATOM 3927 C C . LEU B 1 225 ? 0.022 6.051 14.617 1 96.62 225 LEU B C 1
ATOM 3929 O O . LEU B 1 225 ? -0.552 7.141 14.711 1 96.62 225 LEU B O 1
ATOM 3933 N N . ASP B 1 226 ? 1.135 5.758 15.32 1 94.25 226 ASP B N 1
ATOM 3934 C CA . ASP B 1 226 ? 1.769 6.785 16.141 1 94.25 226 ASP B CA 1
ATOM 3935 C C . ASP B 1 226 ? 2.229 7.965 15.289 1 94.25 226 ASP B C 1
ATOM 3937 O O . ASP B 1 226 ? 2.016 9.125 15.648 1 94.25 226 ASP B O 1
ATOM 3941 N N . GLY B 1 227 ? 2.812 7.617 14.156 1 94.56 227 GLY B N 1
ATOM 3942 C CA . GLY B 1 227 ? 3.23 8.648 13.227 1 94.56 227 GLY B CA 1
ATOM 3943 C C . GLY B 1 227 ? 2.072 9.469 12.68 1 94.56 227 GLY B C 1
ATOM 3944 O O . GLY B 1 227 ? 2.174 10.688 12.555 1 94.56 227 GLY B O 1
ATOM 3945 N N . VAL B 1 228 ? 0.983 8.828 12.438 1 97 228 VAL B N 1
ATOM 3946 C CA . VAL B 1 228 ? -0.224 9.477 11.938 1 97 228 VAL B CA 1
ATOM 3947 C C . VAL B 1 228 ? -0.741 10.469 12.977 1 97 228 VAL B C 1
ATOM 3949 O O . VAL B 1 228 ? -1.084 11.609 12.648 1 97 228 VAL B O 1
ATOM 3952 N N . GLU B 1 229 ? -0.767 10.023 14.164 1 95.94 229 GLU B N 1
ATOM 3953 C CA . GLU B 1 229 ? -1.241 10.875 15.25 1 95.94 229 GLU B CA 1
ATOM 3954 C C . GLU B 1 229 ? -0.375 12.125 15.391 1 95.94 229 GLU B C 1
ATOM 3956 O O . GLU B 1 229 ? -0.895 13.234 15.516 1 95.94 229 GLU B O 1
ATOM 3961 N N . ILE B 1 230 ? 0.908 11.961 15.359 1 94.88 230 ILE B N 1
ATOM 3962 C CA . ILE B 1 230 ? 1.857 13.062 15.469 1 94.88 230 ILE B CA 1
ATOM 3963 C C . ILE B 1 230 ? 1.676 14.023 14.297 1 94.88 230 ILE B C 1
ATOM 3965 O O . ILE B 1 230 ? 1.599 15.234 14.492 1 94.88 230 ILE B O 1
ATOM 3969 N N . LEU B 1 231 ? 1.543 13.461 13.148 1 95.44 231 LEU B N 1
ATOM 3970 C CA . LEU B 1 231 ? 1.395 14.281 11.945 1 95.44 231 LEU B CA 1
ATOM 3971 C C . LEU B 1 231 ? 0.092 15.07 11.984 1 95.44 231 LEU B C 1
ATOM 3973 O O . LEU B 1 231 ? 0.065 16.25 11.625 1 95.44 231 LEU B O 1
ATOM 3977 N N . ASP B 1 232 ? -0.965 14.414 12.375 1 95.12 232 ASP B N 1
ATOM 3978 C CA . ASP B 1 232 ? -2.264 15.078 12.477 1 95.12 232 ASP B CA 1
ATOM 3979 C C . ASP B 1 232 ? -2.201 16.281 13.406 1 95.12 232 ASP B C 1
ATOM 3981 O O . ASP B 1 232 ? -2.703 17.359 13.078 1 95.12 232 ASP B O 1
ATOM 3985 N N . HIS B 1 233 ? -1.593 16.078 14.539 1 92.19 233 HIS B N 1
ATOM 3986 C CA . HIS B 1 233 ? -1.413 17.141 15.508 1 92.19 233 HIS B CA 1
ATOM 3987 C C . HIS B 1 233 ? -0.6 18.297 14.914 1 92.19 233 HIS B C 1
ATOM 3989 O O . HIS B 1 233 ? -0.983 19.453 15.039 1 92.19 233 HIS B O 1
ATOM 3995 N N . LEU B 1 234 ? 0.425 17.922 14.273 1 93.06 234 LEU B N 1
ATOM 3996 C CA . LEU B 1 234 ? 1.32 18.891 13.656 1 93.06 234 LEU B CA 1
ATOM 3997 C C . LEU B 1 234 ? 0.598 19.688 12.578 1 93.06 234 LEU B C 1
ATOM 3999 O O . LEU B 1 234 ? 0.723 20.906 12.516 1 93.06 234 LEU B O 1
ATOM 4003 N N . LEU B 1 235 ? -0.144 19.031 11.742 1 94.06 235 LEU B N 1
ATOM 4004 C CA . LEU B 1 235 ? -0.827 19.688 10.633 1 94.06 235 LEU B CA 1
ATOM 4005 C C . LEU B 1 235 ? -1.919 20.625 11.141 1 94.06 235 LEU B C 1
ATOM 4007 O O . LEU B 1 235 ? -2.164 21.672 10.547 1 94.06 235 LEU B O 1
ATOM 4011 N N . THR B 1 236 ? -2.549 20.219 12.18 1 90.88 236 THR B N 1
ATOM 4012 C CA . THR B 1 236 ? -3.533 21.094 12.812 1 90.88 236 THR B CA 1
ATOM 4013 C C . THR B 1 236 ? -2.885 22.391 13.297 1 90.88 236 THR B C 1
ATOM 4015 O O . THR B 1 236 ? -3.443 23.469 13.125 1 90.88 236 THR B O 1
ATOM 4018 N N . PHE B 1 237 ? -1.722 22.266 13.844 1 87.69 237 PHE B N 1
ATOM 4019 C CA . PHE B 1 237 ? -0.984 23.422 14.344 1 87.69 237 PHE B CA 1
ATOM 4020 C C . PHE B 1 237 ? -0.571 24.344 13.195 1 87.69 237 PHE B C 1
ATOM 4022 O O . PHE B 1 237 ? -0.67 25.562 13.305 1 87.69 237 PHE B O 1
ATOM 4029 N N . VAL B 1 238 ? -0.174 23.766 12.109 1 90.88 238 VAL B N 1
ATOM 4030 C CA . VAL B 1 238 ? 0.388 24.531 10.992 1 90.88 238 VAL B CA 1
ATOM 4031 C C . VAL B 1 238 ? -0.738 25.172 10.188 1 90.88 238 VAL B C 1
ATOM 4033 O O . VAL B 1 238 ? -0.623 26.328 9.758 1 90.88 238 VAL B O 1
ATOM 4036 N N . TYR B 1 239 ? -1.834 24.453 10.031 1 90.56 239 TYR B N 1
ATOM 4037 C CA . TYR B 1 239 ? -2.814 24.891 9.047 1 90.56 239 TYR B CA 1
ATOM 4038 C C . TYR B 1 239 ? -4.074 25.422 9.727 1 90.56 239 TYR B C 1
ATOM 4040 O O . TYR B 1 239 ? -4.859 26.156 9.125 1 90.56 239 TYR B O 1
ATOM 4048 N N . ASP B 1 240 ? -4.348 24.844 10.875 1 80.06 240 ASP B N 1
ATOM 4049 C CA . ASP B 1 240 ? -5.617 25.219 11.5 1 80.06 240 ASP B CA 1
ATOM 4050 C C . ASP B 1 240 ? -5.535 26.594 12.148 1 80.06 240 ASP B C 1
ATOM 4052 O O . ASP B 1 240 ? -4.871 26.766 13.172 1 80.06 240 ASP B O 1
ATOM 4056 N N . THR B 1 241 ? -6.062 27.469 11.531 1 73.5 241 THR B N 1
ATOM 4057 C CA . THR B 1 241 ? -6.059 28.844 12.023 1 73.5 241 THR B CA 1
ATOM 4058 C C . THR B 1 241 ? -7.293 29.109 12.883 1 73.5 241 THR B C 1
ATOM 4060 O O . THR B 1 241 ? -7.555 30.25 13.25 1 73.5 241 THR B O 1
ATOM 4063 N N . THR B 1 242 ? -8.062 28 12.969 1 65.19 242 THR B N 1
ATOM 4064 C CA . THR B 1 242 ? -9.312 28.203 13.703 1 65.19 242 THR B CA 1
ATOM 4065 C C . THR B 1 242 ? -9.031 28.656 15.125 1 65.19 242 THR B C 1
ATOM 4067 O O . THR B 1 242 ? -9.766 29.484 15.68 1 65.19 242 THR B O 1
ATOM 4070 N N . LYS B 1 243 ? -7.93 28.078 15.711 1 59.75 243 LYS B N 1
ATOM 4071 C CA . LYS B 1 243 ? -7.613 28.5 17.062 1 59.75 243 LYS B CA 1
ATOM 4072 C C . LYS B 1 243 ? -7.332 30 17.125 1 59.75 243 LYS B C 1
ATOM 4074 O O . LYS B 1 243 ? -7.777 30.688 18.047 1 59.75 243 LYS B O 1
ATOM 4079 N N . ASP B 1 244 ? -6.59 30.391 16.109 1 61 244 ASP B N 1
ATOM 4080 C CA . ASP B 1 244 ? -6.336 31.828 16.047 1 61 244 ASP B CA 1
ATOM 4081 C C . ASP B 1 244 ? -7.633 32.594 15.812 1 61 244 ASP B C 1
ATOM 4083 O O . ASP B 1 244 ? -7.836 33.656 16.391 1 61 244 ASP B O 1
ATOM 4087 N N . GLU B 1 245 ? -8.484 31.938 15.023 1 59.62 245 GLU B N 1
ATOM 4088 C CA . GLU B 1 245 ? -9.758 32.594 14.75 1 59.62 245 GLU B CA 1
ATOM 4089 C C . GLU B 1 245 ? -10.641 32.625 15.992 1 59.62 245 GLU B C 1
ATOM 4091 O O . GLU B 1 245 ? -11.32 33.594 16.266 1 59.62 245 GLU B O 1
ATOM 4096 N N . ILE B 1 246 ? -10.609 31.594 16.719 1 58.22 246 ILE B N 1
ATOM 4097 C CA . ILE B 1 246 ? -11.391 31.5 17.953 1 58.22 246 ILE B CA 1
ATOM 4098 C C . ILE B 1 246 ? -10.859 32.5 18.984 1 58.22 246 ILE B C 1
ATOM 4100 O O . ILE B 1 246 ? -11.641 33.188 19.641 1 58.22 246 ILE B O 1
ATOM 4104 N N . LYS B 1 247 ? -9.609 32.531 19.016 1 58.69 247 LYS B N 1
ATOM 4105 C CA . LYS B 1 247 ? -9 33.469 19.922 1 58.69 247 LYS B CA 1
ATOM 4106 C C . LYS B 1 247 ? -9.359 34.906 19.547 1 58.69 247 LYS B C 1
ATOM 4108 O O . LYS B 1 247 ? -9.664 35.719 20.406 1 58.69 247 LYS B O 1
ATOM 4113 N N . LYS B 1 248 ? -9.273 35.094 18.281 1 61.47 248 LYS B N 1
ATOM 4114 C CA . LYS B 1 248 ? -9.648 36.406 17.797 1 61.47 248 LYS B CA 1
ATOM 4115 C C . LYS B 1 248 ? -11.117 36.719 18.094 1 61.47 248 LYS B C 1
ATOM 4117 O O . LYS B 1 248 ? -11.445 37.812 18.562 1 61.47 248 LYS B O 1
ATOM 4122 N N . ARG B 1 249 ? -11.938 35.812 17.906 1 63.78 249 ARG B N 1
ATOM 4123 C CA . ARG B 1 249 ? -13.359 35.969 18.188 1 63.78 249 ARG B CA 1
ATOM 4124 C C . ARG B 1 249 ? -13.617 36.188 19.672 1 63.78 249 ARG B C 1
ATOM 4126 O O . ARG B 1 249 ? -14.438 37 20.062 1 63.78 249 ARG B O 1
ATOM 4133 N N . ALA B 1 250 ? -12.953 35.406 20.438 1 64 250 ALA B N 1
ATOM 4134 C CA . ALA B 1 250 ? -13.078 35.531 21.891 1 64 250 ALA B CA 1
ATOM 4135 C C . ALA B 1 250 ? -12.633 36.906 22.359 1 64 250 ALA B C 1
ATOM 4137 O O . ALA B 1 250 ? -13.289 37.531 23.203 1 64 250 ALA B O 1
ATOM 4138 N N . ALA B 1 251 ? -11.531 37.281 21.781 1 66.62 251 ALA B N 1
ATOM 4139 C CA . ALA B 1 251 ? -11.023 38.625 22.109 1 66.62 251 ALA B CA 1
ATOM 4140 C C . ALA B 1 251 ? -12.023 39.688 21.703 1 66.62 251 ALA B C 1
ATOM 4142 O O . ALA B 1 251 ? -12.227 40.656 22.438 1 66.62 251 ALA B O 1
ATOM 4143 N N . GLU B 1 252 ? -12.602 39.438 20.578 1 67.06 252 GLU B N 1
ATOM 4144 C CA . GLU B 1 252 ? -13.609 40.375 20.109 1 67.06 252 GLU B CA 1
ATOM 4145 C C . GLU B 1 252 ? -14.836 40.375 21.016 1 67.06 252 GLU B C 1
ATOM 4147 O O . GLU B 1 252 ? -15.383 41.438 21.328 1 67.06 252 GLU B O 1
ATOM 4152 N N . ILE B 1 253 ? -15.203 39.188 21.391 1 68.25 253 ILE B N 1
ATOM 4153 C CA . ILE B 1 253 ? -16.344 39.031 22.281 1 68.25 253 ILE B CA 1
ATOM 4154 C C . ILE B 1 253 ? -16.047 39.688 23.625 1 68.25 253 ILE B C 1
ATOM 4156 O O . ILE B 1 253 ? -16.891 40.375 24.203 1 68.25 253 ILE B O 1
ATOM 4160 N N . THR B 1 254 ? -14.867 39.406 24.094 1 67.44 254 THR B N 1
ATOM 4161 C CA . THR B 1 254 ? -14.438 39.969 25.359 1 67.44 254 THR B CA 1
ATOM 4162 C C . THR B 1 254 ? -14.352 41.5 25.281 1 67.44 254 THR B C 1
ATOM 4164 O O . THR B 1 254 ? -14.766 42.188 26.203 1 67.44 254 THR B O 1
ATOM 4167 N N . ALA B 1 255 ? -13.836 41.812 24.078 1 68.06 255 ALA B N 1
ATOM 4168 C CA . ALA B 1 255 ? -13.695 43.25 23.859 1 68.06 255 ALA B CA 1
ATOM 4169 C C . ALA B 1 255 ? -15.055 43.938 23.812 1 68.06 255 ALA B C 1
ATOM 4171 O O . ALA B 1 255 ? -15.211 45.062 24.281 1 68.06 255 ALA B O 1
ATOM 4172 N N . ARG B 1 256 ? -15.883 43.062 23.234 1 65.44 256 ARG B N 1
ATOM 4173 C CA . ARG B 1 256 ? -17.219 43.625 23.125 1 65.44 256 ARG B CA 1
ATOM 4174 C C . ARG B 1 256 ? -18.047 43.312 24.359 1 65.44 256 ARG B C 1
ATOM 4176 O O . ARG B 1 256 ? -19.234 43.656 24.422 1 65.44 256 ARG B O 1
ATOM 4183 N N . LYS B 1 257 ? -17.359 42.906 25.438 1 60.94 257 LYS B N 1
ATOM 4184 C CA . LYS B 1 257 ? -17.984 42.594 26.719 1 60.94 257 LYS B CA 1
ATOM 4185 C C . LYS B 1 257 ? -19.172 41.656 26.516 1 60.94 257 LYS B C 1
ATOM 4187 O O . LYS B 1 257 ? -20.219 41.844 27.141 1 60.94 257 LYS B O 1
ATOM 4192 N N . GLY B 1 258 ? -19.016 40.719 25.5 1 59.38 258 GLY B N 1
ATOM 4193 C CA . GLY B 1 258 ? -20.031 39.688 25.281 1 59.38 258 GLY B CA 1
ATOM 4194 C C . GLY B 1 258 ? -21.188 40.188 24.422 1 59.38 258 GLY B C 1
ATOM 4195 O O . GLY B 1 258 ? -22.125 39.438 24.156 1 59.38 258 GLY B O 1
ATOM 4196 N N . ILE B 1 259 ? -21.344 41.531 24.141 1 58.06 259 ILE B N 1
ATOM 4197 C CA . ILE B 1 259 ? -22.422 42.125 23.344 1 58.06 259 ILE B CA 1
ATOM 4198 C C . ILE B 1 259 ? -22.281 41.688 21.891 1 58.06 259 ILE B C 1
ATOM 4200 O O . ILE B 1 259 ? -21.219 41.844 21.281 1 58.06 259 ILE B O 1
ATOM 4204 N N . PRO B 1 260 ? -23.234 40.906 21.328 1 61.44 260 PRO B N 1
ATOM 4205 C CA . PRO B 1 260 ? -23.188 40.406 19.938 1 61.44 260 PRO B CA 1
ATOM 4206 C C . PRO B 1 260 ? -22.922 41.531 18.938 1 61.44 260 PRO B C 1
ATOM 4208 O O . PRO B 1 260 ? -23.375 42.656 19.125 1 61.44 260 PRO B O 1
ATOM 4211 N N . ALA B 1 261 ? -22 41.5 18.016 1 60.91 261 ALA B N 1
ATOM 4212 C CA . ALA B 1 261 ? -21.531 42.469 17.062 1 60.91 261 ALA B CA 1
ATOM 4213 C C . ALA B 1 261 ? -22.688 43.25 16.453 1 60.91 261 ALA B C 1
ATOM 4215 O O . ALA B 1 261 ? -22.578 44.469 16.203 1 60.91 261 ALA B O 1
ATOM 4216 N N . ASN B 1 262 ? -23.75 42.656 16.062 1 57.41 262 ASN B N 1
ATOM 4217 C CA . ASN B 1 262 ? -24.859 43.344 15.383 1 57.41 262 ASN B CA 1
ATOM 4218 C C . ASN B 1 262 ? -25.578 44.281 16.312 1 57.41 262 ASN B C 1
ATOM 4220 O O . ASN B 1 262 ? -26.453 45.062 15.883 1 57.41 262 ASN B O 1
ATOM 4224 N N . ARG B 1 263 ? -25.438 44.188 17.625 1 54.12 263 ARG B N 1
ATOM 4225 C CA . ARG B 1 263 ? -26.266 44.969 18.531 1 54.12 263 ARG B CA 1
ATOM 4226 C C . ARG B 1 263 ? -25.562 46.281 18.906 1 54.12 263 ARG B C 1
ATOM 4228 O O . ARG B 1 263 ? -26.156 47.156 19.562 1 54.12 263 ARG B O 1
ATOM 4235 N N . VAL B 1 264 ? -24.359 46.406 18.703 1 49.84 264 VAL B N 1
ATOM 4236 C CA . VAL B 1 264 ? -23.688 47.625 19.141 1 49.84 264 VAL B CA 1
ATOM 4237 C C . VAL B 1 264 ? -24.219 48.812 18.312 1 49.84 264 VAL B C 1
ATOM 4239 O O . VAL B 1 264 ? -24 49.969 18.672 1 49.84 264 VAL B O 1
ATOM 4242 N N . HIS B 1 265 ? -24.625 48.562 17.016 1 46.34 265 HIS B N 1
ATOM 4243 C CA . HIS B 1 265 ? -24.875 49.781 16.25 1 46.34 265 HIS B CA 1
ATOM 4244 C C . HIS B 1 265 ? -26.219 50.406 16.641 1 46.34 265 HIS B C 1
ATOM 4246 O O . HIS B 1 265 ? -26.594 51.438 16.109 1 46.34 265 HIS B O 1
ATOM 4252 N N . ARG B 1 266 ? -27.078 49.625 17.453 1 43.34 266 ARG B N 1
ATOM 4253 C CA . ARG B 1 266 ? -28.375 50.281 17.406 1 43.34 266 ARG B CA 1
ATOM 4254 C C . ARG B 1 266 ? -28.5 51.344 18.484 1 43.34 266 ARG B C 1
ATOM 4256 O O . ARG B 1 266 ? -29.562 51.938 18.672 1 43.34 266 ARG B O 1
ATOM 4263 N N . GLY B 1 267 ? -27.406 51.469 19.359 1 34.41 267 GLY B N 1
ATOM 4264 C CA . GLY B 1 267 ? -27.781 52.438 20.391 1 34.41 267 GLY B CA 1
ATOM 4265 C C . GLY B 1 267 ? -27.844 53.875 19.891 1 34.41 267 GLY B C 1
ATOM 4266 O O . GLY B 1 267 ? -28.422 54.719 20.531 1 34.41 267 GLY B O 1
ATOM 4267 N N . ASN B 1 268 ? -27 54.281 18.859 1 28.22 268 ASN B N 1
ATOM 4268 C CA . ASN B 1 268 ? -27.234 55.719 18.734 1 28.22 268 ASN B CA 1
ATOM 4269 C C . ASN B 1 268 ? -28.547 56.031 18.016 1 28.22 268 ASN B C 1
ATOM 4271 O O . ASN B 1 268 ? -28.875 55.375 17.016 1 28.22 268 ASN B O 1
#

Organism: Streptomyces collinus (strain DSM 40733 / Tue 365) (NCBI:txid1214242)

Nearest PDB structures (foldseek):
  3pfd-assembly5_D  TM=1.732E-01  e=3.430E-01  Mycolicibacterium thermoresistibile
  6u5f-assembly1_M  TM=3.097E-01  e=4.595E+00  Pseudomonas aeruginosa PAO1
  7ae6-assembly1_B  TM=5.360E-01  e=1.772E-02  Aphanizomenon flos-aquae 2012/KM1/D3
  3pfd-assembly5_D  TM=1.766E-01  e=4.565E-01  Mycolicibacterium thermoresistibile
  6u5f-assembly1_M  TM=3.098E-01  e=4.228E+00  Pseudomonas aeruginosa PAO1

InterPro domains:
  IPR025285 Domain of unknown function DUF4145 [PF13643] (137-232)

Sequence (536 aa):
MANHLIRDLRTIAKGLPEDPAQWPHIPCPTCHRGGLTPIAESLVLEESETSKSWRQHDDWEPDWISGGFHCLLRCRIKDCDVTRVVGRMDLTPDYDEFGRWYGQYKKRLTPEIFSPPLPLIESRDVCTEKVGERIDAAAKVIWIDPSSAANRLRSAAEALMDDQGIPRKGIDTRGSSRPISLHERINNWKAVKPDYTEPAELLLAVKWIGNVGSHDDRLRLADVLDGVEILDHLLTFVYDTTKDEIKKRAAEITARKGIPANRVHRGNMANHLIRDLRTIAKGLPEDPAQWPHIPCPTCHRGGLTPIAESLVLEESETSKSWRQHDDWEPDWISGGFHCLLRCRIKDCDVTRVVGRMDLTPDYDEFGRWYGQYKKRLTPEIFSPPLPLIESRDVCTEKVGERIDAAAKVIWIDPSSAANRLRSAAEALMDDQGIPRKGIDTRGSSRPISLHERINNWKAVKPDYTEPAELLLAVKWIGNVGSHDDRLRLADVLDGVEILDHLLTFVYDTTKDEIKKRAAEITARKGIPANRVHRGN

pLDDT: mean 89.15, std 12.56, range [27.88, 98.38]

Solvent-accessible surface area (backbone atoms only — not comparable to full-atom values): 28368 Å² total; per-residue (Å²): 128,84,62,61,64,56,54,35,52,53,52,53,71,74,35,33,53,72,51,62,92,68,45,71,69,35,69,24,58,69,76,69,72,45,44,37,38,67,41,71,89,52,52,44,79,43,73,26,39,61,35,58,64,43,64,75,43,90,83,54,55,72,66,60,40,33,29,35,35,36,32,39,27,38,39,80,52,78,71,38,44,68,30,38,37,36,30,37,29,33,34,37,77,35,55,47,100,84,69,50,74,73,84,44,72,38,53,38,33,38,64,29,40,44,44,67,39,45,73,71,51,87,43,53,84,62,44,53,66,69,30,35,52,26,47,51,54,16,34,55,32,32,62,62,35,23,19,48,15,20,31,26,46,26,36,20,53,52,35,45,37,52,73,74,66,45,65,58,60,42,69,43,98,83,69,42,82,36,82,50,50,69,70,55,38,42,52,50,46,26,69,77,35,64,93,37,40,66,48,32,54,48,48,50,52,32,40,52,51,9,51,43,18,50,74,35,91,73,55,47,53,70,60,41,50,50,36,40,54,46,48,32,56,38,48,35,65,74,50,46,52,57,62,58,48,48,49,49,48,49,50,48,31,58,71,45,70,67,51,59,79,82,60,66,68,66,74,117,129,84,63,60,65,57,54,34,52,54,52,53,72,74,35,35,53,72,52,63,91,68,45,69,70,34,68,24,58,69,76,67,72,45,44,36,39,67,40,71,88,51,53,45,80,42,73,25,39,61,35,58,64,44,64,76,43,91,84,55,53,72,65,60,40,32,29,36,34,37,32,40,26,39,38,80,53,78,72,37,44,66,30,38,37,36,30,37,30,34,34,38,78,36,55,45,100,84,70,48,73,73,84,44,72,38,53,37,33,39,62,29,41,44,45,66,39,44,71,69,52,88,43,53,84,58,44,53,66,69,31,34,52,26,46,52,53,16,34,56,32,31,61,62,36,23,19,48,16,20,31,25,47,26,36,20,52,51,36,45,37,51,75,72,67,45,65,58,59,41,67,43,99,83,67,42,82,36,82,50,52,70,70,54,38,42,52,50,46,26,68,78,36,63,91,36,41,65,50,33,55,48,48,50,54,31,40,51,51,9,50,43,20,53,74,34,92,74,54,47,53,70,59,40,51,52,37,40,53,46,48,32,55,38,48,35,66,75,49,45,52,58,64,59,48,48,49,50,47,48,50,48,30,57,71,42,70,67,52,59,80,84,59,67,70,68,72,117

Foldseek 3Di:
DPFVQLVQVVQCQVFAFPDQVRGTFAAAQFPRPWGKGWPVVFKDDDWDPVLVVCCPPPPDDQQSTKDKIKTWIDTPPPPGDIKMWIFMKGWDFDAPPVRHTPVDITITTQTQAMVVFGQLAPCLVLDDPQLNVLQSVLSGGLRNAVLVSLLSLLSSLVSVLVVLPQDQWDADPVRDIDGDDSLVSLVVVCVVDVVCVVLSVLSVLSNVSNVCSVPPRDDRSVSSSVNSVSVNVSSCVVRVCVVVVVVVVVCVCVVVVNPPPVPVPPPD/DDFVQLVQVVQCQVFAFPDQVRGTFAAAQFPRPWGKGWDVVFKDDDWDPVLVVCCPPPPDDQQSTKDKIKTWIDTPPPPGDIKMWIFMKGWDFDAPPVRHTPVDITITTQTQAMVVFGQLAPCLVLDDPQLNVLQSVLSGGLRNAVLVSLLSLLSSLVSVLVVVPQDQWDADPVRDIDGDDSLVSLVVVCVVDVVCVVLSVLSVLSNVSNVCSVPPRDDDSVSSSVNSVSVNVSSCVVRVCVVVVVVVVVCVCVVVVNPPPVPVPPPD